Protein AF-A0ABD3PBE8-F1 (afdb_monomer)

Organism: NCBI:txid382360

Nearest PDB structures (foldseek):
  6b0t-assembly3_C  TM=6.123E-01  e=1.963E-10  Homo sapiens
  7zau-assembly2_C  TM=6.040E-01  e=2.300E-10  Homo sapiens
  7zau-assembly4_G  TM=6.132E-01  e=2.994E-10  Homo sapiens
  4goy-assembly2_B  TM=5.336E-01  e=8.285E-12  Homo sapiens
  6i0z-assembly1_A  TM=5.271E-01  e=5.251E-11  Homo sapiens

Foldseek 3Di:
DWWAFPVRATWFADPFATWQHHNDDDQRRDWDWAADPDFQKTWTARSVPRFIWFADLQFGITRDHNDDDQRRIWGWAADLQAIFIATSNQFTWFCDPVRDITGHHNDDDRRRGIFFKAKKWWAAPLQFTWFQDPVKTDGHHNDDDQRRIWIWGGDRSWIWTAGPVCWTWFDDPVGITTHNDDDLRRIWGWAADPVNQAIWTQHPVGDTDDIHMGGHRDDPDPDDDDDDDDDDDDDDDDDDDDDDDDDDDDPDPDPDDPDDQDADLNDGCLLLLVLVPQLVRDDPQLNVLCVQLPDDNCCSNVVHDDPVLVDQQVRDDPSNNVSSVSSNDDNQLNPPLVQVPQLVSDDPLLNVLCVVQPDDRVCRRVVHDDPCVVDQPVRDDPSNQSSSSSSNDDNVRD

Secondary structure (DSSP, 8-state):
-EEE-TTS-EEEEETTEEEEEE-S-SSTT-EEEEE-SSTTEEEEEETTT-PEEEE-TT--EEEEESS--GGG-EEEEEETTEEEEEETTSPEEEE-TTS-EEEEESS--SSS-BEEEEEEEEE-TTSPEEEEETTEEEEEESS--TTT-EEEEEETTEEEEE-TTSPEEEE-SSSEEEESS--GGG-EEEEE-TTSS-EEEE-TTSPEE--EEE--PPPPP-----------------------------------------EETTEETTTTTTTTS-GGGS-HHHHHHHHHTT--HHHHHTT---TTTTS-GGGS-HHHHHHHHHHT--HHHHHTTTTTS-GGGS-HHHHHHHHHHT--HHHHHTT---GGGG--GGGS-HHHHHHHHHHT--TTT-

Radius of gyration: 25.71 Å; Cα contacts (8 Å, |Δi|>4): 747; chains: 1; bounding box: 62×65×69 Å

Sequence (398 aa):
MYIKTAHGTYIAASDGAIIGSHPDLDQASNFRAQRSGTAGEFTFQSCSEDKYLSCSPEGALEWNCDEAGPWERFTIELTPKGFSIKSCHGTYLCADANGTVTCDRSSVGPWECFEGKLPVTFKNEDGKFITATKKGLGFSRTEVGPWEVFKCTIEDGKATFKSCHGQYLCANGDGLVCKDEVEDGAKFGLVKAEDGCGFGLLTADGTCLSISMLFVRKVEEADEDQPEDDPEPTPDETEPVEEPTDIPAEAEVEVISPGEEKITYGFTDKDAKYEDVPWADLPPLARRAAESIGFDESTWDGKEWLPIDDKHWWDLNEDELKACEDLGWTKDSWNTKYEGVYWESLPEVVKRACERMGWNQVNWDEDWDIECWDKYWDEFDDEEKRALHVLGYYVHTW

Mean predicted aligned error: 17.83 Å

pLDDT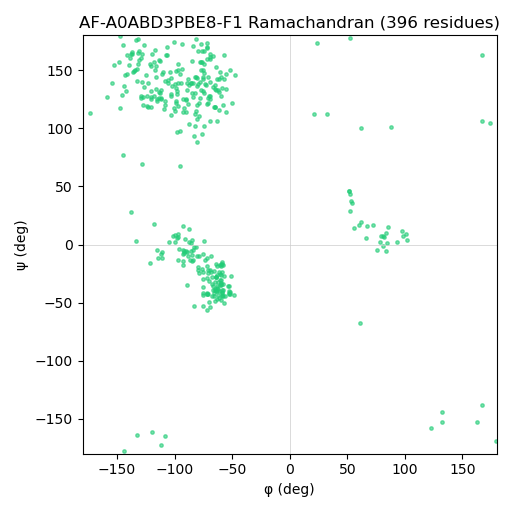: mean 79.71, std 19.82, range [25.62, 96.56]

Structure (mmCIF, N/CA/C/O backbone):
data_AF-A0ABD3PBE8-F1
#
_entry.id   AF-A0ABD3PBE8-F1
#
loop_
_atom_site.group_PDB
_atom_site.id
_atom_site.type_symbol
_atom_site.label_atom_id
_atom_site.label_alt_id
_atom_site.label_comp_id
_atom_site.label_asym_id
_atom_site.label_entity_id
_atom_site.label_seq_id
_atom_site.pdbx_PDB_ins_code
_atom_site.Cartn_x
_atom_site.Cartn_y
_atom_site.Cartn_z
_atom_site.occupancy
_atom_site.B_iso_or_equiv
_atom_site.auth_seq_id
_atom_site.auth_comp_id
_atom_site.auth_asym_id
_atom_site.auth_atom_id
_atom_site.pdbx_PDB_model_num
ATOM 1 N N . MET A 1 1 ? 1.175 -10.965 -13.087 1.00 90.94 1 MET A N 1
ATOM 2 C CA . MET A 1 1 ? 1.370 -9.539 -13.429 1.00 90.94 1 MET A CA 1
ATOM 3 C C . MET A 1 1 ? 2.335 -9.487 -14.603 1.00 90.94 1 MET A C 1
ATOM 5 O O . MET A 1 1 ? 3.081 -10.444 -14.748 1.00 90.94 1 MET A O 1
ATOM 9 N N . TYR A 1 2 ? 2.340 -8.442 -15.427 1.00 95.19 2 TYR A N 1
ATOM 10 C CA . TYR A 1 2 ? 3.337 -8.309 -16.503 1.00 95.19 2 TYR A CA 1
ATOM 11 C C . TYR A 1 2 ? 3.812 -6.865 -16.623 1.00 95.19 2 TYR A C 1
ATOM 13 O O . TYR A 1 2 ? 3.071 -5.942 -16.277 1.00 95.19 2 TYR A O 1
ATOM 21 N N . ILE A 1 3 ? 5.030 -6.698 -17.136 1.00 95.94 3 ILE A N 1
ATOM 22 C CA . ILE A 1 3 ? 5.689 -5.405 -17.330 1.00 95.94 3 ILE A CA 1
ATOM 23 C C . ILE A 1 3 ? 5.998 -5.269 -18.819 1.00 95.94 3 ILE A C 1
ATOM 25 O O . ILE A 1 3 ? 6.729 -6.082 -19.383 1.00 95.94 3 ILE A O 1
ATOM 29 N N . LYS A 1 4 ? 5.416 -4.256 -19.453 1.00 94.75 4 LYS A N 1
ATOM 30 C CA . LYS A 1 4 ? 5.598 -3.911 -20.861 1.00 94.75 4 LYS A CA 1
ATOM 31 C C . LYS A 1 4 ? 6.529 -2.706 -20.955 1.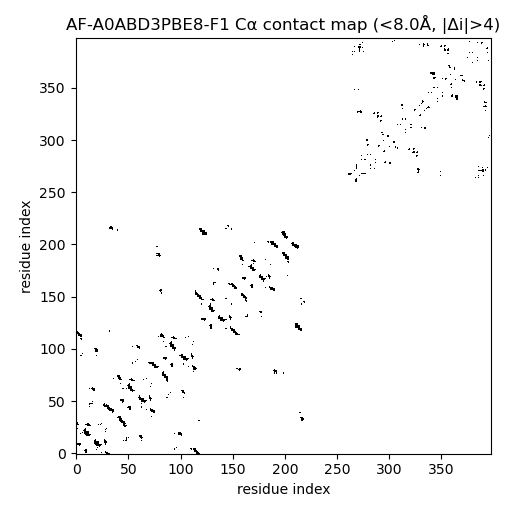00 94.75 4 LYS A C 1
ATOM 33 O O . LYS A 1 4 ? 6.314 -1.685 -20.300 1.00 94.75 4 LYS A O 1
ATOM 38 N N . THR A 1 5 ? 7.571 -2.835 -21.761 1.00 93.75 5 THR A N 1
ATOM 39 C CA . THR A 1 5 ? 8.566 -1.788 -21.992 1.00 93.75 5 THR A CA 1
ATOM 40 C C . THR A 1 5 ? 8.049 -0.750 -22.989 1.00 93.75 5 THR A C 1
ATOM 42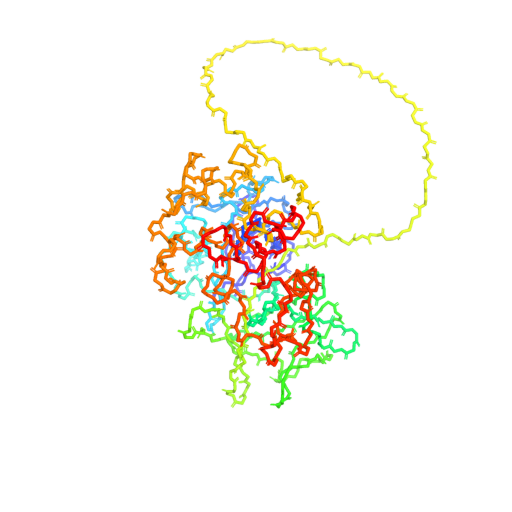 O O . THR A 1 5 ? 7.098 -0.992 -23.739 1.00 93.75 5 THR A O 1
ATOM 45 N N . ALA A 1 6 ? 8.733 0.393 -23.069 1.00 88.38 6 ALA A N 1
ATOM 46 C CA . ALA A 1 6 ? 8.463 1.422 -24.074 1.00 88.38 6 ALA A CA 1
ATOM 47 C C . ALA A 1 6 ? 8.622 0.925 -25.531 1.00 88.38 6 ALA A C 1
ATOM 49 O O . ALA A 1 6 ? 8.113 1.558 -26.456 1.00 88.38 6 ALA A O 1
ATOM 50 N N . HIS A 1 7 ? 9.290 -0.215 -25.745 1.00 88.75 7 HIS A N 1
ATOM 51 C CA . HIS A 1 7 ? 9.468 -0.842 -27.061 1.00 88.75 7 HIS A CA 1
ATOM 52 C C . HIS A 1 7 ? 8.285 -1.718 -27.486 1.00 88.75 7 HIS A C 1
ATOM 54 O O . HIS A 1 7 ? 8.284 -2.252 -28.594 1.00 88.75 7 HIS A O 1
ATOM 60 N N . GLY A 1 8 ? 7.286 -1.894 -26.617 1.00 89.44 8 GLY A N 1
ATOM 61 C CA . GLY A 1 8 ? 6.156 -2.792 -26.854 1.00 89.44 8 GLY A CA 1
ATOM 62 C C . GLY A 1 8 ? 6.466 -4.271 -26.608 1.00 89.44 8 GLY A C 1
ATOM 63 O O . GLY A 1 8 ? 5.617 -5.110 -26.891 1.00 89.44 8 GLY A O 1
ATOM 64 N N . THR A 1 9 ? 7.650 -4.582 -26.077 1.00 94.00 9 THR A N 1
ATOM 65 C CA . THR A 1 9 ? 8.046 -5.912 -25.596 1.00 94.00 9 THR A CA 1
ATOM 66 C C . THR A 1 9 ? 7.773 -6.053 -24.103 1.00 94.00 9 THR A C 1
ATOM 68 O O . THR A 1 9 ? 7.445 -5.081 -23.420 1.00 94.00 9 THR A O 1
ATOM 71 N N . TYR A 1 10 ? 7.938 -7.258 -23.579 1.00 95.44 10 TYR A N 1
ATOM 72 C CA . TYR A 1 10 ? 7.725 -7.598 -22.184 1.00 95.44 10 TYR A CA 1
ATOM 73 C C . TYR A 1 10 ? 9.047 -7.929 -21.495 1.00 95.44 10 TYR A C 1
ATOM 75 O O . TYR A 1 10 ? 9.969 -8.477 -22.106 1.00 95.44 10 TYR A O 1
ATOM 83 N N . ILE A 1 11 ? 9.125 -7.590 -20.208 1.00 95.94 11 ILE A N 1
ATOM 84 C CA . ILE A 1 11 ? 10.157 -8.139 -19.330 1.00 95.94 11 ILE A CA 1
ATOM 85 C C . ILE A 1 11 ? 9.887 -9.638 -19.182 1.00 95.94 11 ILE A C 1
ATOM 87 O O . ILE A 1 11 ? 8.734 -10.016 -18.974 1.00 95.94 11 ILE A O 1
ATOM 91 N N . ALA A 1 12 ? 10.921 -10.473 -19.265 1.00 95.94 12 ALA A N 1
ATOM 92 C CA . ALA A 1 12 ? 10.835 -11.918 -19.065 1.00 95.94 12 ALA A CA 1
ATOM 93 C C . ALA A 1 12 ? 12.014 -12.474 -18.253 1.00 95.94 12 ALA A C 1
ATOM 95 O O . ALA A 1 12 ? 13.061 -11.831 -18.139 1.00 95.94 12 ALA A O 1
ATOM 96 N N . ALA A 1 13 ? 11.825 -13.667 -17.696 1.00 95.25 13 ALA A N 1
ATOM 97 C CA . ALA A 1 13 ? 12.877 -14.496 -17.116 1.00 95.25 13 ALA A CA 1
ATOM 98 C C . ALA A 1 13 ? 13.321 -15.562 -18.130 1.00 95.25 13 ALA A C 1
ATOM 100 O O . ALA A 1 13 ? 12.473 -16.210 -18.752 1.00 95.25 13 ALA A O 1
ATOM 101 N N . SER A 1 14 ? 14.632 -15.710 -18.314 1.00 93.88 14 SER A N 1
ATOM 102 C CA . SER A 1 14 ? 15.213 -16.812 -19.082 1.00 93.88 14 SER A CA 1
ATOM 103 C C . SER A 1 14 ? 16.570 -17.201 -18.509 1.00 93.88 14 SER A C 1
ATOM 105 O O . SER A 1 14 ? 17.507 -16.406 -18.564 1.00 93.88 14 SER A O 1
ATOM 107 N N . ASP A 1 15 ? 16.692 -18.438 -18.031 1.00 92.44 15 ASP A N 1
ATOM 108 C CA . ASP A 1 15 ? 17.931 -19.018 -17.491 1.00 92.44 15 ASP A CA 1
ATOM 109 C C . ASP A 1 15 ? 18.572 -18.135 -16.400 1.00 92.44 15 ASP A C 1
ATOM 111 O O . ASP A 1 15 ? 19.779 -17.884 -16.405 1.00 92.44 15 ASP A O 1
ATOM 115 N N . GLY A 1 16 ? 17.753 -17.606 -15.485 1.00 90.56 16 GLY A N 1
ATOM 116 C CA . GLY A 1 16 ? 18.185 -16.700 -14.419 1.00 90.56 16 GLY A CA 1
ATOM 117 C C . GLY A 1 16 ? 18.467 -15.261 -14.868 1.00 90.56 16 GLY A C 1
ATOM 118 O O . GLY A 1 16 ? 18.716 -14.400 -14.026 1.00 90.56 16 GLY A O 1
ATOM 119 N N . ALA A 1 17 ? 18.400 -14.953 -16.165 1.00 92.56 17 ALA A N 1
ATOM 120 C CA . ALA A 1 17 ? 18.619 -13.608 -16.687 1.00 92.56 17 ALA A CA 1
ATOM 121 C C . ALA A 1 17 ? 17.304 -12.845 -16.887 1.00 92.56 17 ALA A C 1
ATOM 123 O O . ALA A 1 17 ? 16.273 -13.411 -17.265 1.00 92.56 17 ALA A O 1
ATOM 124 N N . ILE A 1 18 ? 17.355 -11.526 -16.691 1.00 95.00 18 ILE A N 1
ATOM 125 C CA . ILE A 1 18 ? 16.273 -10.626 -17.086 1.00 95.00 18 ILE A CA 1
ATOM 126 C C . ILE A 1 18 ? 16.370 -10.282 -18.577 1.00 95.00 18 ILE A C 1
ATOM 128 O O . ILE A 1 18 ? 17.415 -9.870 -19.083 1.00 95.00 18 ILE A O 1
ATOM 132 N N . ILE A 1 19 ? 15.257 -10.418 -19.291 1.00 93.44 19 ILE A N 1
ATOM 133 C CA . ILE A 1 19 ? 15.151 -10.134 -20.723 1.00 93.44 19 ILE A CA 1
ATOM 134 C C . ILE A 1 19 ? 14.194 -8.961 -20.926 1.00 93.44 19 ILE A C 1
ATOM 136 O O . ILE A 1 19 ? 13.055 -9.024 -20.481 1.00 93.44 19 ILE A O 1
ATOM 140 N N . GLY A 1 20 ? 14.628 -7.896 -21.609 1.00 92.00 20 GLY A N 1
ATOM 141 C CA . GLY A 1 20 ? 13.797 -6.708 -21.878 1.00 92.00 20 GLY A CA 1
ATOM 142 C C . GLY A 1 20 ? 13.040 -6.720 -23.205 1.00 92.00 20 GLY A C 1
ATOM 143 O O . GLY A 1 20 ? 12.240 -5.826 -23.483 1.00 92.00 20 GLY A O 1
ATOM 144 N N . SER A 1 21 ? 13.314 -7.702 -24.058 1.00 92.62 21 SER A N 1
ATOM 145 C CA . SER A 1 21 ? 12.890 -7.741 -25.460 1.00 92.62 21 SER A CA 1
ATOM 146 C C . SER A 1 21 ? 11.970 -8.918 -25.791 1.00 92.62 21 SER A C 1
ATOM 148 O O . SER A 1 21 ? 11.803 -9.248 -26.966 1.00 92.62 21 SER A O 1
ATOM 150 N N . HIS A 1 22 ? 11.357 -9.549 -24.784 1.00 94.44 22 HIS A N 1
ATOM 151 C CA . HIS A 1 22 ? 10.494 -10.707 -25.007 1.00 94.44 22 HIS A CA 1
ATOM 152 C C . HIS A 1 22 ? 9.203 -10.289 -25.732 1.00 94.44 22 HIS A C 1
ATOM 154 O O . HIS A 1 22 ? 8.531 -9.365 -25.273 1.00 94.44 22 HIS A O 1
ATOM 160 N N . PRO A 1 23 ? 8.847 -10.888 -26.879 1.00 93.31 23 PRO A N 1
ATOM 161 C CA . PRO A 1 23 ? 7.745 -10.388 -27.702 1.00 93.31 23 PRO A CA 1
ATOM 162 C C . PRO A 1 23 ? 6.357 -10.801 -27.201 1.00 93.31 23 PRO A C 1
ATOM 164 O O . PRO A 1 23 ? 5.375 -10.140 -27.536 1.00 93.31 23 PRO A O 1
ATOM 167 N N . ASP A 1 24 ? 6.268 -11.875 -26.416 1.00 93.50 24 ASP A N 1
ATOM 168 C CA . ASP A 1 24 ? 5.010 -12.562 -26.138 1.00 93.50 24 ASP A CA 1
ATOM 169 C C . ASP A 1 24 ? 4.625 -12.495 -24.658 1.00 93.50 24 ASP A C 1
ATOM 171 O O . ASP A 1 24 ? 5.471 -12.598 -23.772 1.00 93.50 24 ASP A O 1
ATOM 175 N N . LEU A 1 25 ? 3.319 -12.377 -24.394 1.00 92.44 25 LEU A N 1
ATOM 176 C CA . LEU A 1 25 ? 2.739 -12.580 -23.065 1.00 92.44 25 LEU A CA 1
ATOM 177 C C . LEU A 1 25 ? 2.509 -14.071 -22.818 1.00 92.44 25 LEU A C 1
ATOM 179 O O . LEU A 1 25 ? 1.466 -14.628 -23.165 1.00 92.44 25 LEU A O 1
ATOM 183 N N . ASP A 1 26 ? 3.489 -14.700 -22.191 1.00 92.69 26 ASP A N 1
ATOM 184 C CA . ASP A 1 26 ? 3.521 -16.113 -21.834 1.00 92.69 26 ASP A CA 1
ATOM 185 C C . ASP A 1 26 ? 3.959 -16.305 -20.370 1.00 92.69 26 ASP A C 1
ATOM 187 O O . ASP A 1 26 ? 3.902 -15.388 -19.549 1.00 92.69 26 ASP A O 1
ATOM 191 N N . GLN A 1 27 ? 4.342 -17.527 -20.000 1.00 91.44 27 GLN A N 1
ATOM 192 C CA . GLN A 1 27 ? 4.762 -17.836 -18.635 1.00 91.44 27 GLN A CA 1
ATOM 193 C C . GLN A 1 27 ? 6.088 -17.158 -18.247 1.00 91.44 27 GLN A C 1
ATOM 195 O O . GLN A 1 27 ? 6.270 -16.865 -17.067 1.00 91.44 27 GLN A O 1
ATOM 200 N N . ALA A 1 28 ? 6.975 -16.879 -19.209 1.00 93.75 28 ALA A N 1
ATOM 201 C CA . ALA A 1 28 ? 8.280 -16.267 -18.959 1.00 93.75 28 ALA A CA 1
ATOM 202 C C . ALA A 1 28 ? 8.178 -14.768 -18.653 1.00 93.75 28 ALA A C 1
ATOM 204 O O . ALA A 1 28 ? 8.983 -14.236 -17.894 1.00 93.75 28 ALA A O 1
ATOM 205 N N . SER A 1 29 ? 7.169 -14.091 -19.206 1.00 95.31 29 SER A N 1
ATOM 206 C CA . SER A 1 29 ? 6.888 -12.660 -18.992 1.00 95.31 29 SER A CA 1
ATOM 207 C C . SER A 1 29 ? 5.830 -12.375 -17.924 1.00 95.31 29 SER A C 1
ATOM 209 O O . SER A 1 29 ? 5.359 -11.241 -17.767 1.00 95.31 29 SER A O 1
ATOM 211 N N . ASN A 1 30 ? 5.431 -13.407 -17.183 1.00 93.44 30 ASN A N 1
ATOM 212 C CA . ASN A 1 30 ? 4.448 -13.296 -16.122 1.00 93.44 30 ASN A CA 1
ATOM 213 C C . ASN A 1 30 ? 5.110 -13.523 -14.766 1.00 93.44 30 ASN A C 1
ATOM 215 O O . ASN A 1 30 ? 5.835 -14.490 -14.544 1.00 93.44 30 ASN A O 1
ATOM 219 N N . PHE A 1 31 ? 4.798 -12.636 -13.830 1.00 93.81 31 PHE A N 1
ATOM 220 C CA . PHE A 1 31 ? 5.400 -12.621 -12.503 1.00 93.81 31 PHE A CA 1
ATOM 221 C C . PHE A 1 31 ? 4.321 -12.572 -11.425 1.00 93.81 31 PHE A C 1
ATOM 223 O O . PHE A 1 31 ? 3.175 -12.165 -11.667 1.00 93.81 31 PHE A O 1
ATOM 230 N N . ARG A 1 32 ? 4.678 -12.946 -10.205 1.00 90.88 32 ARG A N 1
ATOM 231 C CA . ARG A 1 32 ? 3.878 -12.698 -9.006 1.00 90.88 32 ARG A CA 1
ATOM 232 C C . ARG A 1 32 ? 4.483 -11.495 -8.291 1.00 90.88 32 ARG A C 1
ATOM 234 O O . ARG A 1 32 ? 5.630 -11.570 -7.877 1.00 90.88 32 ARG A O 1
ATOM 241 N N . ALA A 1 33 ? 3.720 -10.409 -8.158 1.00 88.62 33 ALA A N 1
ATOM 242 C CA . ALA A 1 33 ? 4.039 -9.365 -7.186 1.00 88.62 33 ALA A CA 1
ATOM 243 C C . ALA A 1 33 ? 3.460 -9.759 -5.836 1.00 88.62 33 ALA A C 1
ATOM 245 O O . ALA A 1 33 ? 2.272 -10.082 -5.739 1.00 88.62 33 ALA A O 1
ATOM 246 N N . GLN A 1 34 ? 4.283 -9.695 -4.802 1.00 83.81 34 GLN A N 1
ATOM 247 C CA . GLN A 1 34 ? 3.872 -9.901 -3.422 1.00 83.81 34 GLN A CA 1
ATOM 248 C C . GLN A 1 34 ? 4.372 -8.719 -2.601 1.00 83.81 34 GLN A C 1
ATOM 250 O O . GLN A 1 34 ? 5.472 -8.240 -2.840 1.00 83.81 34 GLN A O 1
ATOM 255 N N . ARG A 1 35 ? 3.576 -8.212 -1.652 1.00 71.06 35 ARG A N 1
ATOM 256 C CA . ARG A 1 35 ? 4.105 -7.213 -0.713 1.00 71.06 35 ARG A CA 1
ATOM 257 C C . ARG A 1 35 ? 5.192 -7.854 0.137 1.00 71.06 35 ARG A C 1
ATOM 259 O O . ARG A 1 35 ? 4.989 -8.953 0.654 1.00 71.06 35 ARG A O 1
ATOM 266 N N . SER A 1 36 ? 6.270 -7.113 0.327 1.00 68.94 36 SER A N 1
ATOM 267 C CA . SER A 1 36 ? 7.212 -7.326 1.419 1.00 68.94 36 SER A CA 1
ATOM 268 C C . SER A 1 36 ? 6.532 -7.009 2.763 1.00 68.94 36 SER A C 1
ATOM 270 O O . SER A 1 36 ? 5.498 -6.334 2.806 1.00 68.94 36 SER A O 1
ATOM 272 N N . GLY A 1 37 ? 7.107 -7.479 3.874 1.00 62.22 37 GLY A N 1
ATOM 273 C CA . GLY A 1 37 ? 6.665 -7.113 5.228 1.00 62.22 37 GLY A CA 1
ATOM 274 C C . GLY A 1 37 ? 6.765 -5.606 5.517 1.00 62.22 37 GLY A C 1
ATOM 275 O O . GLY A 1 37 ? 6.105 -5.104 6.421 1.00 62.22 37 GLY A O 1
ATOM 276 N N . THR A 1 38 ? 7.535 -4.870 4.714 1.00 61.81 38 THR A N 1
ATOM 277 C CA . THR A 1 38 ? 7.678 -3.411 4.777 1.00 61.81 38 THR A CA 1
ATOM 278 C C . THR A 1 38 ? 6.604 -2.707 3.939 1.00 61.81 38 THR A C 1
ATOM 280 O O . THR A 1 38 ? 6.288 -3.105 2.814 1.00 61.81 38 THR A O 1
ATOM 283 N N . ALA A 1 39 ? 6.015 -1.636 4.478 1.00 59.88 39 ALA A N 1
ATOM 284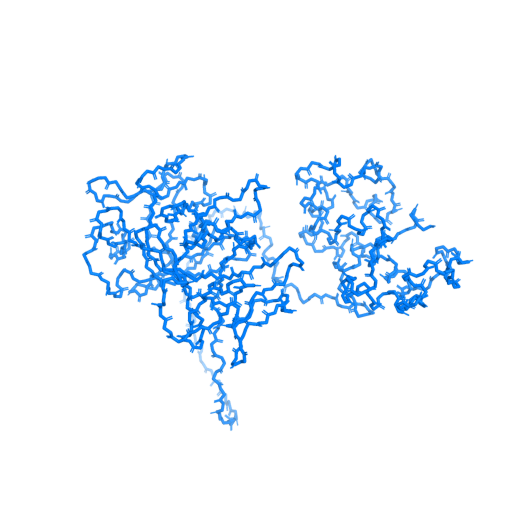 C CA . ALA A 1 39 ? 4.995 -0.861 3.777 1.00 59.88 39 ALA A CA 1
ATOM 285 C C . ALA A 1 39 ? 5.531 -0.280 2.454 1.00 59.88 39 ALA A C 1
ATOM 287 O O . ALA A 1 39 ? 6.564 0.377 2.434 1.00 59.88 39 ALA A O 1
ATOM 288 N N . GLY A 1 40 ? 4.812 -0.512 1.349 1.00 67.56 40 GLY A N 1
ATOM 289 C CA . GLY A 1 40 ? 5.154 0.031 0.027 1.00 67.56 40 GLY A CA 1
ATOM 290 C C . GLY A 1 40 ? 6.187 -0.763 -0.782 1.00 67.56 40 GLY A C 1
ATOM 291 O O . GLY A 1 40 ? 6.389 -0.438 -1.948 1.00 67.56 40 GLY A O 1
ATOM 292 N N . GLU A 1 41 ? 6.786 -1.814 -0.218 1.00 82.12 41 GLU A N 1
ATOM 293 C CA . GLU A 1 41 ? 7.758 -2.665 -0.913 1.00 82.12 41 GLU A CA 1
ATOM 294 C C . GLU A 1 41 ? 7.123 -3.962 -1.446 1.00 82.12 41 GLU A C 1
ATOM 296 O O . GLU A 1 41 ? 6.191 -4.524 -0.861 1.00 82.12 41 GLU A O 1
ATOM 301 N N . PHE A 1 42 ? 7.669 -4.463 -2.551 1.00 86.62 42 PHE A N 1
ATOM 302 C CA . PHE A 1 42 ? 7.222 -5.631 -3.301 1.00 86.62 42 PHE A CA 1
ATOM 303 C C . PHE A 1 42 ? 8.385 -6.533 -3.662 1.00 86.62 42 PHE A C 1
ATOM 305 O O . PHE A 1 42 ? 9.486 -6.065 -3.923 1.00 86.62 42 PHE A O 1
ATOM 312 N N . THR A 1 43 ? 8.099 -7.819 -3.765 1.00 92.75 43 THR A N 1
ATOM 313 C CA . THR A 1 43 ? 8.968 -8.805 -4.391 1.00 92.75 43 THR A CA 1
ATOM 314 C C . THR A 1 43 ? 8.324 -9.262 -5.692 1.00 92.75 43 THR A C 1
ATOM 316 O O . THR A 1 43 ? 7.092 -9.291 -5.819 1.00 92.75 43 THR A O 1
ATOM 319 N N . PHE A 1 44 ? 9.152 -9.602 -6.676 1.00 94.44 44 PHE A N 1
ATOM 320 C CA . PHE A 1 44 ? 8.699 -10.175 -7.938 1.00 94.44 44 PHE A CA 1
ATOM 321 C C . PHE A 1 44 ? 9.232 -11.594 -8.058 1.00 94.44 44 PHE A C 1
ATOM 323 O O . PHE A 1 44 ? 10.440 -11.789 -8.007 1.00 94.44 44 PHE A O 1
ATOM 330 N N . GLN A 1 45 ? 8.343 -12.567 -8.245 1.00 95.31 45 GLN A N 1
ATOM 331 C CA . GLN A 1 45 ? 8.704 -13.966 -8.477 1.00 95.31 45 GLN A CA 1
ATOM 332 C C . GLN A 1 45 ? 8.330 -14.383 -9.905 1.00 95.31 45 GLN A C 1
ATOM 334 O O . GLN A 1 45 ? 7.199 -14.150 -10.344 1.00 95.31 45 GLN A O 1
ATOM 339 N N . SER A 1 46 ? 9.258 -15.003 -10.632 1.00 94.31 46 SER A N 1
ATOM 340 C CA . SER A 1 46 ? 9.032 -15.544 -11.975 1.00 94.31 46 SER A CA 1
ATOM 341 C C . SER A 1 46 ? 8.030 -16.695 -11.962 1.00 94.31 46 SER A C 1
ATOM 343 O O . SER A 1 46 ? 8.138 -17.609 -11.152 1.00 94.31 46 SER A O 1
ATOM 345 N N . CYS A 1 47 ? 7.058 -16.686 -12.882 1.00 92.81 47 CYS A N 1
ATOM 346 C CA . CYS A 1 47 ? 6.140 -17.818 -13.035 1.00 92.81 47 CYS A CA 1
ATOM 347 C C . CYS A 1 47 ? 6.747 -18.987 -13.826 1.00 92.81 47 CYS A C 1
ATOM 349 O O . CYS A 1 47 ? 6.188 -20.083 -13.766 1.00 92.81 47 CYS A O 1
ATOM 351 N N . SER A 1 48 ? 7.812 -18.768 -14.607 1.00 92.88 48 SER A N 1
ATOM 352 C CA . SER A 1 48 ? 8.485 -19.819 -15.388 1.00 92.88 48 SER A CA 1
ATOM 353 C C . SER A 1 48 ? 9.590 -20.520 -14.605 1.00 92.88 48 SER A C 1
ATOM 355 O O . SER A 1 48 ? 9.782 -21.718 -14.789 1.00 92.88 48 SER A O 1
ATOM 357 N N . GLU A 1 49 ? 10.292 -19.785 -13.743 1.00 93.25 49 GLU A N 1
ATOM 358 C CA . GLU A 1 49 ? 11.493 -20.271 -13.047 1.00 93.25 49 GLU A CA 1
ATOM 359 C C . GLU A 1 49 ? 11.310 -20.396 -11.529 1.00 93.25 49 GLU A C 1
ATOM 361 O O . GLU A 1 49 ? 12.148 -21.002 -10.872 1.00 93.25 49 GLU A O 1
ATOM 366 N N . ASP A 1 50 ? 10.225 -19.842 -10.972 1.00 93.62 50 ASP A N 1
ATOM 367 C CA . ASP A 1 50 ? 9.917 -19.829 -9.529 1.00 93.62 50 ASP A CA 1
ATOM 368 C C . ASP A 1 50 ? 10.972 -19.117 -8.656 1.00 93.62 50 ASP A C 1
ATOM 370 O O . ASP A 1 50 ? 10.974 -19.240 -7.435 1.00 93.62 50 ASP A O 1
ATOM 374 N N . LYS A 1 51 ? 11.836 -18.303 -9.275 1.00 95.00 51 LYS A N 1
ATOM 375 C CA . LYS A 1 51 ? 12.856 -17.482 -8.609 1.00 95.00 51 LYS A CA 1
ATOM 376 C C . LYS A 1 51 ? 12.399 -16.043 -8.401 1.00 95.00 51 LYS A C 1
ATOM 378 O O . LYS A 1 51 ? 11.635 -15.505 -9.207 1.00 95.00 51 LYS A O 1
ATOM 383 N N . TYR A 1 52 ? 12.900 -15.405 -7.352 1.00 95.69 52 TYR A N 1
ATOM 384 C CA . TYR A 1 52 ? 12.742 -13.979 -7.098 1.00 95.69 52 TYR A CA 1
ATOM 385 C C . TYR A 1 52 ? 13.735 -13.152 -7.921 1.00 95.69 52 TYR A C 1
ATOM 387 O O . TYR A 1 52 ? 14.876 -13.565 -8.135 1.00 95.69 52 TYR A O 1
ATOM 395 N N . LEU A 1 53 ? 13.280 -11.984 -8.384 1.00 96.56 53 LEU A N 1
ATOM 396 C CA . LEU A 1 53 ? 14.132 -10.976 -9.009 1.00 96.56 53 LEU A CA 1
ATOM 397 C C . LEU A 1 53 ? 14.992 -10.322 -7.932 1.00 96.56 53 LEU A C 1
ATOM 399 O O . LEU A 1 53 ? 14.441 -9.708 -7.025 1.00 96.56 53 LEU A O 1
ATOM 403 N N . SER A 1 54 ? 16.306 -10.401 -8.066 1.00 95.62 54 SER A N 1
ATOM 404 C CA . SER A 1 54 ? 17.281 -9.743 -7.203 1.00 95.62 54 SER A CA 1
ATOM 405 C C . SER A 1 54 ? 17.887 -8.529 -7.903 1.00 95.62 54 SER A C 1
ATOM 407 O O . SER A 1 54 ? 18.022 -8.509 -9.128 1.00 95.62 54 SER A O 1
ATOM 409 N N . CYS A 1 55 ? 18.249 -7.498 -7.135 1.00 95.75 55 CYS A N 1
ATOM 410 C CA . CYS A 1 55 ? 19.009 -6.349 -7.623 1.00 95.75 55 CYS A CA 1
ATOM 411 C C . CYS A 1 55 ? 20.298 -6.170 -6.815 1.00 95.75 55 CYS A C 1
ATOM 413 O O . CYS A 1 55 ? 20.256 -5.874 -5.618 1.00 95.75 55 CYS A O 1
ATOM 415 N N . SER A 1 56 ? 21.453 -6.270 -7.474 1.00 92.06 56 SER A N 1
ATOM 416 C CA . SER A 1 56 ? 22.740 -5.991 -6.832 1.00 92.06 56 SER A CA 1
ATOM 417 C C . SER A 1 56 ? 22.928 -4.484 -6.575 1.00 92.06 56 SER A C 1
ATOM 419 O O . SER A 1 56 ? 22.284 -3.662 -7.242 1.00 92.06 56 SER A O 1
ATOM 421 N N . PRO A 1 57 ? 23.829 -4.086 -5.655 1.00 87.00 57 PRO A N 1
ATOM 422 C CA . PRO A 1 57 ? 24.192 -2.679 -5.445 1.00 87.00 57 PRO A CA 1
ATOM 423 C C . PRO A 1 57 ? 24.730 -1.974 -6.702 1.00 87.00 57 PRO A C 1
ATOM 425 O O . PRO A 1 57 ? 24.597 -0.762 -6.849 1.00 87.00 57 PRO A O 1
ATOM 428 N N . GLU A 1 58 ? 25.330 -2.727 -7.625 1.00 89.31 58 GLU A N 1
ATOM 429 C CA . GLU A 1 58 ? 25.835 -2.246 -8.916 1.00 89.31 58 GLU A CA 1
ATOM 430 C C . GLU A 1 58 ? 24.734 -2.129 -9.987 1.00 89.31 58 GLU A C 1
ATOM 432 O O . GLU A 1 58 ? 25.015 -1.702 -11.107 1.00 89.31 58 GLU A O 1
ATOM 437 N N . GLY A 1 59 ? 23.490 -2.496 -9.660 1.00 88.44 59 GLY A N 1
ATOM 438 C CA . GLY A 1 59 ? 22.333 -2.397 -10.550 1.00 88.44 59 GLY A CA 1
ATOM 439 C C . GLY A 1 59 ? 22.147 -3.581 -11.500 1.00 88.44 59 GLY A C 1
ATOM 440 O O . GLY A 1 59 ? 21.389 -3.464 -12.469 1.00 88.44 59 GLY A O 1
ATOM 441 N N . ALA A 1 60 ? 22.831 -4.704 -11.246 1.00 91.00 60 ALA A N 1
ATOM 442 C CA . ALA A 1 60 ? 22.608 -5.959 -11.960 1.00 91.00 60 ALA A CA 1
ATOM 443 C C . ALA A 1 60 ? 21.317 -6.633 -11.474 1.00 91.00 60 ALA A C 1
ATOM 445 O O . ALA A 1 60 ? 20.982 -6.550 -10.294 1.00 91.00 60 ALA A O 1
ATOM 446 N N . LEU A 1 61 ? 20.600 -7.287 -12.389 1.00 94.56 61 LEU A N 1
ATOM 447 C CA . LEU A 1 61 ? 19.284 -7.877 -12.147 1.00 94.56 61 LEU A CA 1
ATOM 448 C C . LEU A 1 61 ? 19.262 -9.339 -12.577 1.00 94.56 61 LEU A C 1
ATOM 450 O O . LEU A 1 61 ? 19.571 -9.638 -13.734 1.00 94.56 61 LEU A O 1
ATOM 454 N N . GLU A 1 62 ? 18.855 -10.230 -11.677 1.00 93.69 62 GLU A N 1
ATOM 455 C CA . GLU A 1 62 ? 18.868 -11.677 -11.914 1.00 93.69 62 GLU A CA 1
ATOM 456 C C . GLU A 1 62 ? 17.655 -12.367 -11.275 1.00 93.69 62 GLU A C 1
ATOM 458 O O . GLU A 1 62 ? 17.182 -11.974 -10.214 1.00 93.69 62 GLU A O 1
ATOM 463 N N . TRP A 1 63 ? 17.146 -13.420 -11.913 1.00 93.19 63 TRP A N 1
ATOM 464 C CA . TRP A 1 63 ? 16.098 -14.298 -11.381 1.00 93.19 63 TRP A CA 1
ATOM 465 C C . TRP A 1 63 ? 16.740 -15.515 -10.712 1.00 93.19 63 TRP A C 1
ATOM 467 O O . TRP A 1 63 ? 16.668 -16.627 -11.226 1.00 93.19 63 TRP A O 1
ATOM 477 N N . ASN A 1 64 ? 17.437 -15.311 -9.599 1.00 91.38 64 ASN A N 1
ATOM 478 C CA . ASN A 1 64 ? 18.326 -16.327 -9.024 1.00 91.38 64 ASN A CA 1
ATOM 479 C C . ASN A 1 64 ? 17.970 -16.739 -7.585 1.00 91.38 64 ASN A C 1
ATOM 481 O O . ASN A 1 64 ? 18.419 -17.796 -7.141 1.00 91.38 64 ASN A O 1
ATOM 485 N N . CYS A 1 65 ? 17.144 -15.966 -6.879 1.00 90.56 65 CYS A N 1
ATOM 486 C CA . CYS A 1 65 ? 16.867 -16.188 -5.461 1.00 90.56 65 CYS A CA 1
ATOM 487 C C . CYS A 1 65 ? 15.675 -17.133 -5.230 1.00 90.56 65 CYS A C 1
ATOM 489 O O . CYS A 1 65 ? 14.617 -16.964 -5.831 1.00 90.56 65 CYS A O 1
ATOM 491 N N . ASP A 1 66 ? 15.830 -18.117 -4.340 1.00 90.56 66 ASP A N 1
ATOM 492 C CA . ASP A 1 66 ? 14.746 -19.010 -3.880 1.00 90.56 66 ASP A CA 1
ATOM 493 C C . ASP A 1 66 ? 13.844 -18.350 -2.831 1.00 90.56 66 ASP A C 1
ATOM 495 O O . ASP A 1 66 ? 12.669 -18.688 -2.701 1.00 90.56 66 ASP A O 1
ATOM 499 N N . GLU A 1 67 ? 14.380 -17.365 -2.116 1.00 87.50 67 GLU A N 1
ATOM 500 C CA . GLU A 1 67 ? 13.688 -16.640 -1.058 1.00 87.50 67 GLU A CA 1
ATOM 501 C C . GLU A 1 67 ? 13.876 -15.135 -1.234 1.00 87.50 67 GLU A C 1
ATOM 503 O O . GLU A 1 67 ? 14.876 -14.673 -1.785 1.00 87.50 67 GLU A O 1
ATOM 508 N N . ALA A 1 68 ? 12.899 -14.360 -0.769 1.00 86.44 68 ALA A N 1
ATOM 509 C CA . ALA A 1 68 ? 12.980 -12.912 -0.817 1.00 86.44 68 ALA A CA 1
ATOM 510 C C . ALA A 1 68 ? 13.812 -12.375 0.352 1.00 86.44 68 ALA A C 1
ATOM 512 O O . ALA A 1 68 ? 13.400 -12.461 1.510 1.00 86.44 68 ALA A O 1
ATOM 513 N N . GLY A 1 69 ? 14.950 -11.768 0.038 1.00 86.81 69 GLY A N 1
ATOM 514 C CA . GLY A 1 69 ? 15.778 -11.016 0.965 1.00 86.81 69 GLY A CA 1
ATOM 515 C C . GLY A 1 69 ? 15.717 -9.510 0.697 1.00 86.81 69 GLY A C 1
ATOM 516 O O . GLY A 1 69 ? 14.828 -9.012 0.001 1.00 86.81 69 GLY A O 1
ATOM 517 N N . PRO A 1 70 ? 16.661 -8.736 1.261 1.00 88.94 70 PRO A N 1
ATOM 518 C CA . PRO A 1 70 ? 16.693 -7.291 1.096 1.00 88.94 70 PRO A CA 1
ATOM 519 C C . PRO A 1 70 ? 16.774 -6.813 -0.356 1.00 88.94 70 PRO A C 1
ATOM 521 O O . PRO A 1 70 ? 16.200 -5.767 -0.649 1.00 88.94 70 PRO A O 1
ATOM 524 N N . TRP A 1 71 ? 17.473 -7.554 -1.222 1.00 92.75 71 TRP A N 1
ATOM 525 C CA . TRP A 1 71 ? 17.781 -7.190 -2.612 1.00 92.75 71 TRP A CA 1
ATOM 526 C C . TRP A 1 71 ? 16.662 -7.533 -3.595 1.00 92.75 71 TRP A C 1
ATOM 528 O O . TRP A 1 71 ? 16.646 -7.027 -4.715 1.00 92.75 71 TRP A O 1
ATOM 538 N N . GLU A 1 72 ? 15.699 -8.339 -3.159 1.00 95.50 72 GLU A N 1
ATOM 539 C CA . GLU A 1 72 ? 14.515 -8.723 -3.925 1.00 95.50 72 GLU A CA 1
ATOM 540 C C . GLU A 1 72 ? 13.343 -7.762 -3.680 1.00 95.50 72 GLU A C 1
ATOM 542 O O . GLU A 1 72 ? 12.229 -7.996 -4.155 1.00 95.50 72 GLU A O 1
ATOM 547 N N . ARG A 1 73 ? 13.575 -6.684 -2.917 1.00 91.75 73 ARG A N 1
ATOM 548 C CA . ARG A 1 73 ? 12.565 -5.690 -2.548 1.00 91.75 73 ARG A CA 1
ATOM 549 C C . ARG A 1 73 ? 12.632 -4.475 -3.459 1.00 91.75 73 ARG A C 1
ATOM 551 O O . ARG A 1 73 ? 13.679 -3.850 -3.636 1.00 91.75 73 ARG A O 1
ATOM 558 N N . PHE A 1 74 ? 11.469 -4.118 -3.984 1.00 92.75 74 PHE A N 1
ATOM 559 C CA . PHE A 1 74 ? 11.275 -3.025 -4.918 1.00 92.75 74 PHE A CA 1
ATOM 560 C C . PHE A 1 74 ? 10.049 -2.194 -4.552 1.00 92.75 74 PHE A C 1
ATOM 562 O O . PHE A 1 74 ? 9.039 -2.723 -4.101 1.00 92.75 74 PHE A O 1
ATOM 569 N N . THR A 1 75 ? 10.084 -0.904 -4.844 1.00 89.31 75 THR A 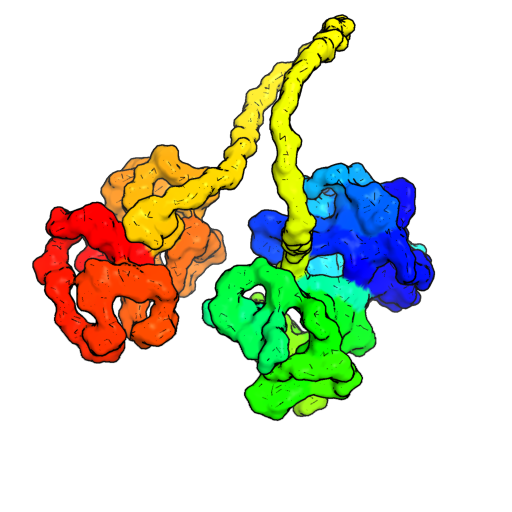N 1
ATOM 570 C CA . THR A 1 75 ? 8.926 -0.013 -4.750 1.00 89.31 75 THR A CA 1
ATOM 571 C C . THR A 1 75 ? 8.366 0.230 -6.145 1.00 89.31 75 THR A C 1
ATOM 573 O O . THR A 1 75 ? 9.119 0.461 -7.090 1.00 89.31 75 THR A O 1
ATOM 576 N N . ILE A 1 76 ? 7.041 0.188 -6.286 1.00 87.56 76 ILE A N 1
ATOM 577 C CA . ILE A 1 76 ? 6.358 0.600 -7.517 1.00 87.56 76 ILE A CA 1
ATOM 578 C C . ILE A 1 76 ? 5.853 2.024 -7.318 1.00 87.56 76 ILE A C 1
ATOM 580 O O . ILE A 1 76 ? 5.055 2.284 -6.420 1.00 87.56 76 ILE A O 1
ATOM 584 N N . GLU A 1 77 ? 6.282 2.935 -8.182 1.00 85.25 77 GLU A N 1
ATOM 585 C CA . GLU A 1 77 ? 5.804 4.315 -8.191 1.00 85.25 77 GLU A CA 1
ATOM 586 C C . GLU A 1 77 ? 4.990 4.529 -9.469 1.00 85.25 77 GLU A C 1
ATOM 588 O O . GLU A 1 77 ? 5.462 4.245 -10.568 1.00 85.25 77 GLU A O 1
ATOM 593 N N . LEU A 1 78 ? 3.744 4.997 -9.372 1.00 83.81 78 LEU A N 1
ATOM 594 C CA . LEU A 1 78 ? 2.983 5.290 -10.589 1.00 83.81 78 LEU A CA 1
ATOM 595 C C . LEU A 1 78 ? 3.573 6.515 -11.301 1.00 83.81 78 LEU A C 1
ATOM 597 O O . LEU A 1 78 ? 4.313 7.321 -10.744 1.00 83.81 78 LEU A O 1
ATOM 601 N N . THR A 1 79 ? 3.244 6.675 -12.571 1.00 83.75 79 THR A N 1
ATOM 602 C CA . THR A 1 79 ? 3.564 7.877 -13.334 1.00 83.75 79 THR A CA 1
ATOM 603 C C . THR A 1 79 ? 2.343 8.267 -14.163 1.00 83.75 79 THR A C 1
ATOM 605 O O . THR A 1 79 ? 1.464 7.437 -14.403 1.00 83.75 79 THR A O 1
ATOM 608 N N . PRO A 1 80 ? 2.270 9.502 -14.687 1.00 81.56 80 PRO A N 1
ATOM 609 C CA . PRO A 1 80 ? 1.173 9.887 -15.575 1.00 81.56 80 PRO A CA 1
ATOM 610 C C . PRO A 1 80 ? 1.042 9.036 -16.849 1.00 81.56 80 PRO A C 1
ATOM 612 O O . PRO A 1 80 ? 0.026 9.119 -17.533 1.00 81.56 80 PRO A O 1
ATOM 615 N N . LYS A 1 81 ? 2.073 8.258 -17.206 1.00 82.31 81 LYS A N 1
ATOM 616 C CA . LYS A 1 81 ? 2.107 7.422 -18.414 1.00 82.31 81 LYS A CA 1
ATOM 617 C C . LYS A 1 81 ? 2.166 5.920 -18.122 1.00 82.31 81 LYS A C 1
ATOM 619 O O . LYS A 1 81 ? 2.137 5.144 -19.067 1.00 82.31 81 LYS A O 1
ATOM 624 N N . GLY A 1 82 ? 2.272 5.508 -16.862 1.00 90.31 82 GLY A N 1
ATOM 625 C CA . GLY A 1 82 ? 2.675 4.148 -16.526 1.00 90.31 82 GLY A CA 1
ATOM 626 C C . GLY A 1 82 ? 3.031 3.989 -15.055 1.00 90.31 82 GLY A C 1
ATOM 627 O O . GLY A 1 82 ? 2.371 4.537 -14.174 1.00 90.31 82 GLY A O 1
ATOM 628 N N . PHE A 1 83 ? 4.101 3.250 -14.800 1.00 91.50 83 PHE A N 1
ATOM 629 C CA . PHE A 1 83 ? 4.720 3.090 -13.488 1.00 91.50 83 PHE A CA 1
ATOM 630 C C . PHE A 1 83 ? 6.232 2.893 -13.632 1.00 91.50 83 PHE A C 1
ATOM 632 O O . PHE A 1 83 ? 6.704 2.471 -14.683 1.00 91.50 83 PHE A O 1
ATOM 639 N N . SER A 1 84 ? 6.992 3.190 -12.587 1.00 92.31 84 SER A N 1
ATOM 640 C CA . SER A 1 84 ? 8.406 2.860 -12.451 1.00 92.31 84 SER A CA 1
ATOM 641 C C . SER A 1 84 ? 8.602 1.842 -11.330 1.00 92.31 84 SER A C 1
ATOM 643 O O . SER A 1 84 ? 7.747 1.667 -10.458 1.00 92.31 84 SER A O 1
ATOM 645 N N . ILE A 1 85 ? 9.729 1.137 -11.379 1.00 94.19 85 ILE A N 1
ATOM 646 C CA . ILE A 1 85 ? 10.139 0.171 -10.359 1.00 94.19 85 ILE A CA 1
ATOM 647 C C . ILE A 1 85 ? 11.475 0.645 -9.801 1.00 94.19 85 ILE A C 1
ATOM 649 O O . ILE A 1 85 ? 12.414 0.867 -10.565 1.00 94.19 85 ILE A O 1
ATOM 653 N N . LYS A 1 86 ? 11.549 0.809 -8.484 1.00 93.12 86 LYS A N 1
ATOM 654 C CA . LYS A 1 86 ? 12.727 1.273 -7.752 1.00 93.12 86 LYS A CA 1
ATOM 655 C C . LYS A 1 86 ? 13.264 0.152 -6.872 1.00 93.12 86 LYS A C 1
ATOM 657 O O . LYS A 1 86 ? 12.483 -0.466 -6.163 1.00 93.12 86 LYS A O 1
ATOM 662 N N . SER A 1 87 ? 14.561 -0.119 -6.907 1.00 93.94 87 SER A N 1
ATOM 663 C CA . SER A 1 87 ? 15.209 -1.106 -6.036 1.00 93.94 87 SER A CA 1
ATOM 664 C C . SER A 1 87 ? 15.352 -0.601 -4.599 1.00 93.94 87 SER A C 1
ATOM 666 O O . SER A 1 87 ? 15.282 0.603 -4.328 1.00 93.94 87 SER A O 1
ATOM 668 N N . CYS A 1 88 ? 15.670 -1.516 -3.682 1.00 88.31 88 CYS A N 1
ATOM 669 C CA . CYS A 1 88 ? 16.093 -1.191 -2.320 1.00 88.31 88 CYS A CA 1
ATOM 670 C C . CYS A 1 88 ? 17.347 -0.294 -2.251 1.00 88.31 88 CYS A C 1
ATOM 672 O O . CYS A 1 88 ? 17.599 0.325 -1.222 1.00 88.31 88 CYS A O 1
ATOM 674 N N . HIS A 1 89 ? 18.128 -0.200 -3.336 1.00 89.31 89 HIS A N 1
ATOM 675 C CA . HIS A 1 89 ? 19.314 0.665 -3.437 1.00 89.31 89 HIS A CA 1
ATOM 676 C C . HIS A 1 89 ? 18.973 2.087 -3.905 1.00 89.31 89 HIS A C 1
ATOM 678 O O . HIS A 1 89 ? 19.857 2.922 -4.088 1.00 89.31 89 HIS A O 1
ATOM 684 N N . GLY A 1 90 ? 17.688 2.379 -4.118 1.00 88.50 90 GLY A N 1
ATOM 685 C CA . GLY A 1 90 ? 17.205 3.697 -4.517 1.00 88.50 90 GLY A CA 1
ATOM 686 C C . GLY A 1 90 ? 17.340 4.006 -6.010 1.00 88.50 90 GLY A C 1
ATOM 687 O O . GLY A 1 90 ? 17.062 5.138 -6.412 1.00 88.50 90 GLY A O 1
ATOM 688 N N . THR A 1 91 ? 17.735 3.026 -6.824 1.00 94.62 91 THR A N 1
ATOM 689 C CA . THR A 1 91 ? 17.861 3.143 -8.282 1.00 94.62 91 THR A CA 1
ATOM 690 C C . THR A 1 91 ? 16.630 2.598 -9.001 1.00 94.62 91 THR A C 1
ATOM 692 O O . THR A 1 91 ? 15.914 1.759 -8.465 1.00 94.62 91 THR A O 1
ATOM 695 N N . TYR A 1 92 ? 16.369 3.065 -10.221 1.00 95.00 92 TYR A N 1
ATOM 696 C CA . TYR A 1 92 ? 15.214 2.661 -11.019 1.00 95.00 92 TYR A CA 1
ATOM 697 C C . TYR A 1 92 ? 15.587 1.671 -12.115 1.00 95.00 92 TYR A C 1
ATOM 699 O O . TYR A 1 92 ? 16.630 1.800 -12.765 1.00 95.00 92 TYR A O 1
ATOM 707 N N . LEU A 1 93 ? 14.667 0.733 -12.339 1.00 96.25 93 LEU A N 1
ATOM 708 C CA . LEU A 1 93 ? 14.660 -0.191 -13.459 1.00 96.25 93 LEU A CA 1
ATOM 709 C C . LEU A 1 93 ? 14.557 0.584 -14.777 1.00 96.25 93 LEU A C 1
ATOM 711 O O . LEU A 1 93 ? 13.679 1.428 -14.929 1.00 96.25 93 LEU A O 1
ATOM 715 N N . CYS A 1 94 ? 15.412 0.258 -15.737 1.00 94.56 94 CYS A N 1
ATOM 716 C CA . CYS A 1 94 ? 15.503 0.883 -17.049 1.00 94.56 94 CYS A CA 1
ATOM 717 C C . CYS A 1 94 ? 15.493 -0.198 -18.127 1.00 94.56 94 CYS A C 1
ATOM 719 O O . CYS A 1 94 ? 16.327 -1.100 -18.087 1.00 94.56 94 CYS A O 1
ATOM 721 N N . ALA A 1 95 ? 14.586 -0.100 -19.100 1.00 92.19 95 ALA A N 1
ATOM 722 C CA . ALA A 1 95 ? 14.666 -0.873 -20.338 1.00 92.19 95 ALA A CA 1
ATOM 723 C C . ALA A 1 95 ? 15.297 -0.001 -21.429 1.00 92.19 95 ALA A C 1
ATOM 725 O O . ALA A 1 95 ? 14.623 0.816 -22.060 1.00 92.19 95 ALA A O 1
ATOM 726 N N . ASP A 1 96 ? 16.603 -0.159 -21.631 1.00 86.31 96 ASP A N 1
ATOM 727 C CA . ASP A 1 96 ? 17.391 0.680 -22.531 1.00 86.31 96 ASP A CA 1
ATOM 728 C C . ASP A 1 96 ? 17.019 0.427 -24.008 1.00 86.31 96 ASP A C 1
ATOM 730 O O . ASP A 1 96 ? 16.384 -0.564 -24.383 1.00 86.31 96 ASP A O 1
ATOM 734 N N . ALA A 1 97 ? 17.418 1.342 -24.889 1.00 80.75 97 ALA A N 1
ATOM 735 C CA . ALA A 1 97 ? 17.117 1.315 -26.314 1.00 80.75 97 ALA A CA 1
ATOM 736 C C . ALA A 1 97 ? 17.671 0.078 -27.040 1.00 80.75 97 ALA A C 1
ATOM 738 O O . ALA A 1 97 ? 17.160 -0.308 -28.089 1.00 80.75 97 ALA A O 1
ATOM 739 N N . ASN A 1 98 ? 18.716 -0.543 -26.493 1.00 79.88 98 ASN A N 1
ATOM 740 C CA . ASN A 1 98 ? 19.314 -1.771 -27.016 1.00 79.88 98 ASN A CA 1
ATOM 741 C C . ASN A 1 98 ? 18.625 -3.058 -26.506 1.00 79.88 98 ASN A C 1
ATOM 743 O O . ASN A 1 98 ? 19.060 -4.149 -26.870 1.00 79.88 98 ASN A O 1
ATOM 747 N N . GLY A 1 99 ? 17.576 -2.942 -25.682 1.00 76.25 99 GLY A N 1
ATOM 748 C CA . GLY A 1 99 ? 16.847 -4.067 -25.091 1.00 76.25 99 GLY A CA 1
ATOM 749 C C . GLY A 1 99 ? 17.470 -4.636 -23.813 1.00 76.25 99 GLY A C 1
ATOM 750 O O . GLY A 1 99 ? 16.927 -5.592 -23.258 1.00 76.25 99 GLY A O 1
ATOM 751 N N . THR A 1 100 ? 18.583 -4.069 -23.335 1.00 87.62 100 THR A N 1
ATOM 752 C CA . THR A 1 100 ? 19.153 -4.390 -22.022 1.00 87.62 100 THR A CA 1
ATOM 753 C C . THR A 1 100 ? 18.272 -3.821 -20.916 1.00 87.62 100 THR A C 1
ATOM 755 O O . THR A 1 100 ? 17.724 -2.727 -21.048 1.00 87.62 100 THR A O 1
ATOM 758 N N . VAL A 1 101 ? 18.167 -4.560 -19.813 1.00 93.06 101 VAL A N 1
ATOM 759 C CA . VAL A 1 101 ? 17.479 -4.108 -18.605 1.00 93.06 101 VAL A CA 1
ATOM 760 C C . VAL A 1 101 ? 18.497 -3.945 -17.482 1.00 93.06 101 VAL A C 1
ATOM 762 O O . VAL A 1 101 ? 19.246 -4.878 -17.200 1.00 93.06 101 VAL A O 1
ATOM 765 N N . THR A 1 102 ? 18.540 -2.767 -16.863 1.00 92.62 102 THR A N 1
ATOM 766 C CA . THR A 1 102 ? 19.423 -2.446 -15.724 1.00 92.62 102 THR A CA 1
ATOM 767 C C . THR A 1 102 ? 18.638 -1.773 -14.606 1.00 92.62 102 THR A C 1
ATOM 769 O O . THR A 1 102 ? 17.531 -1.294 -14.835 1.00 92.62 102 THR A O 1
ATOM 772 N N . CYS A 1 103 ? 19.203 -1.703 -13.399 1.00 94.06 103 CYS A N 1
ATOM 773 C CA . CYS A 1 103 ? 18.629 -0.942 -12.288 1.00 94.06 103 CYS A CA 1
ATOM 774 C C . CYS A 1 103 ? 19.654 0.016 -11.665 1.00 94.06 103 CYS A C 1
ATOM 776 O O . CYS A 1 103 ? 20.117 -0.169 -10.543 1.00 94.06 103 CYS A O 1
ATOM 778 N N . ASP A 1 104 ? 20.033 1.055 -12.402 1.00 90.88 104 ASP A N 1
ATOM 779 C CA . ASP A 1 104 ? 21.145 1.962 -12.070 1.00 90.88 104 ASP A CA 1
ATOM 780 C C . ASP A 1 104 ? 20.783 3.454 -12.218 1.00 90.88 104 ASP A C 1
ATOM 782 O O . ASP A 1 104 ? 21.622 4.338 -12.039 1.00 90.88 104 ASP A O 1
ATOM 786 N N . ARG A 1 105 ? 19.526 3.770 -12.549 1.00 91.12 105 ARG A N 1
ATOM 787 C CA . ARG A 1 105 ? 19.083 5.149 -12.792 1.00 91.12 105 ARG A CA 1
ATOM 788 C C . ARG A 1 105 ? 18.694 5.834 -11.491 1.00 91.12 105 ARG A C 1
ATOM 790 O O . ARG A 1 105 ? 18.002 5.251 -10.673 1.00 91.12 105 ARG A O 1
ATOM 797 N N . SER A 1 106 ? 19.066 7.099 -11.313 1.00 87.62 106 SER A N 1
ATOM 798 C CA . SER A 1 106 ? 18.715 7.883 -10.115 1.00 87.62 106 SER A CA 1
ATOM 799 C C . SER A 1 106 ? 17.390 8.647 -10.230 1.00 87.62 106 SER A C 1
ATOM 801 O O . SER A 1 106 ? 16.949 9.274 -9.269 1.00 87.62 106 SER A O 1
ATOM 803 N N . SER A 1 107 ? 16.748 8.631 -11.402 1.00 81.50 107 SER A N 1
ATOM 804 C CA . SER A 1 107 ? 15.484 9.331 -11.645 1.00 81.50 107 SER A CA 1
ATOM 805 C C . SER A 1 107 ? 14.672 8.650 -12.740 1.00 81.50 107 SER A C 1
ATOM 807 O O . SER A 1 107 ? 15.239 7.992 -13.611 1.00 81.50 107 SER A O 1
ATOM 809 N N . VAL A 1 108 ? 13.352 8.837 -12.697 1.00 85.88 108 VAL A N 1
ATOM 810 C CA . VAL A 1 108 ? 12.418 8.274 -13.674 1.00 85.88 108 VAL A CA 1
ATOM 811 C C . VAL A 1 108 ? 12.399 9.126 -14.942 1.00 85.88 108 VAL A C 1
ATOM 813 O O . VAL A 1 108 ? 12.036 10.304 -14.909 1.00 85.88 108 VAL A O 1
ATOM 816 N N . GLY A 1 109 ? 12.751 8.516 -16.068 1.00 85.19 109 GLY A N 1
ATOM 817 C CA . GLY A 1 109 ? 12.602 9.059 -17.409 1.00 85.19 109 GLY A CA 1
ATOM 818 C C . GLY A 1 109 ? 11.702 8.182 -18.292 1.00 85.19 109 GLY A C 1
ATOM 819 O O . GLY A 1 109 ? 10.907 7.382 -17.797 1.00 85.19 109 GLY A O 1
ATOM 820 N N . PRO A 1 110 ? 11.782 8.344 -19.626 1.00 85.44 110 PRO A N 1
ATOM 821 C CA . PRO A 1 110 ? 10.976 7.568 -20.570 1.00 85.44 110 PRO A CA 1
ATOM 822 C C . PRO A 1 110 ? 11.263 6.060 -20.566 1.00 85.44 110 PRO A C 1
ATOM 824 O O . PRO A 1 110 ? 10.371 5.289 -20.904 1.00 85.44 110 PRO A O 1
ATOM 827 N N . TRP A 1 111 ? 12.485 5.651 -20.215 1.00 88.06 111 TRP A N 1
ATOM 828 C CA . TRP A 1 111 ? 12.935 4.252 -20.259 1.00 88.06 111 TRP A CA 1
ATOM 829 C C . TRP A 1 111 ? 12.742 3.515 -18.930 1.00 88.06 111 TRP A C 1
ATOM 831 O O . TRP A 1 111 ? 12.793 2.289 -18.884 1.00 88.06 111 TRP A O 1
ATOM 841 N N . GLU A 1 112 ? 12.482 4.269 -17.864 1.00 94.25 112 GLU A N 1
ATOM 842 C CA . GLU A 1 112 ? 12.151 3.784 -16.523 1.00 94.25 112 GLU A CA 1
ATOM 843 C C . GLU A 1 112 ? 10.631 3.776 -16.281 1.00 94.25 112 GLU A C 1
ATOM 845 O O . GLU A 1 112 ? 10.168 3.523 -15.169 1.00 94.25 112 GLU A O 1
ATOM 850 N N . CYS A 1 113 ? 9.851 4.092 -17.319 1.00 90.75 113 CYS A N 1
ATOM 851 C CA . CYS A 1 113 ? 8.398 4.128 -17.293 1.00 90.75 113 CYS A CA 1
ATOM 852 C C . CYS A 1 113 ? 7.829 2.953 -18.093 1.00 90.75 113 CYS A C 1
ATOM 854 O O . CYS A 1 113 ? 8.037 2.842 -19.301 1.00 90.75 113 CYS A O 1
ATOM 856 N N . PHE A 1 114 ? 7.057 2.116 -17.412 1.00 94.50 114 PHE A N 1
ATOM 857 C CA . PHE A 1 114 ? 6.504 0.874 -17.926 1.00 94.50 114 PHE A CA 1
ATOM 858 C C . PHE A 1 114 ? 4.980 0.910 -17.966 1.00 94.50 114 PHE A C 1
ATOM 860 O O . PHE A 1 114 ? 4.322 1.604 -17.189 1.00 94.50 114 PHE A O 1
ATOM 867 N N . GLU A 1 115 ? 4.427 0.116 -18.871 1.00 95.12 115 GLU A N 1
ATOM 868 C CA . GLU A 1 115 ? 3.006 -0.206 -18.939 1.00 95.12 115 GLU A CA 1
ATOM 869 C C . GLU A 1 115 ? 2.773 -1.639 -18.463 1.00 95.12 115 GLU A C 1
ATOM 871 O O . GLU A 1 115 ? 3.705 -2.425 -18.287 1.00 95.12 115 GLU A O 1
A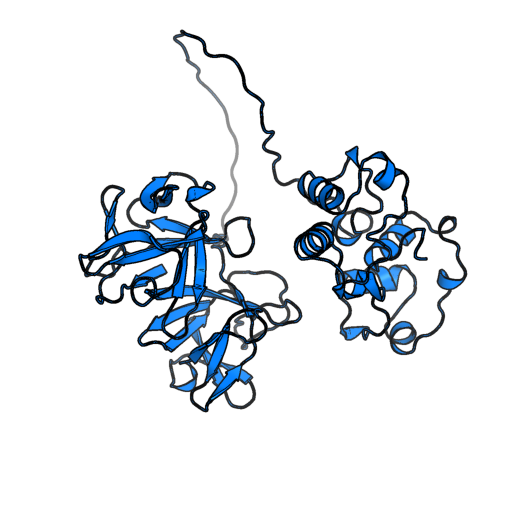TOM 876 N N . GLY A 1 116 ? 1.514 -2.010 -18.268 1.00 94.62 116 GLY A N 1
ATOM 877 C CA . GLY A 1 116 ? 1.142 -3.395 -18.029 1.00 94.62 116 GLY A CA 1
ATOM 878 C C . GLY A 1 116 ? 0.207 -3.582 -16.855 1.00 94.62 116 GLY A C 1
ATOM 879 O O . GLY A 1 116 ? -0.618 -2.724 -16.547 1.00 94.62 116 GLY A O 1
ATOM 880 N N . LYS A 1 117 ? 0.277 -4.762 -16.243 1.00 93.56 117 LYS A N 1
ATOM 881 C CA . LYS A 1 117 ? -0.746 -5.227 -15.310 1.00 93.56 117 LYS A CA 1
ATOM 882 C C . LYS A 1 117 ? -0.165 -5.500 -13.943 1.00 93.56 117 LYS A C 1
ATOM 884 O O . LYS A 1 117 ? 0.732 -6.327 -13.839 1.00 93.56 117 LYS A O 1
ATOM 889 N N . LEU A 1 118 ? -0.758 -4.906 -12.912 1.00 89.00 118 LEU A N 1
ATOM 890 C CA . LEU A 1 118 ? -0.306 -4.935 -11.519 1.00 89.00 118 LEU A CA 1
ATOM 891 C C . LEU A 1 118 ? -1.500 -5.046 -10.548 1.00 89.00 118 LEU A C 1
ATOM 893 O O . LEU A 1 118 ? -2.586 -4.549 -10.852 1.00 89.00 118 LEU A O 1
ATOM 897 N N . PRO A 1 119 ? -1.352 -5.726 -9.398 1.00 86.12 119 PRO A N 1
ATOM 898 C CA . PRO A 1 119 ? -2.368 -5.716 -8.350 1.00 86.12 119 PRO A CA 1
ATOM 899 C C . PRO A 1 119 ? -2.333 -4.381 -7.597 1.00 86.12 119 PRO A C 1
ATOM 901 O O . PRO A 1 119 ? -1.267 -3.950 -7.182 1.00 86.12 119 PRO A O 1
ATOM 904 N N . VAL A 1 120 ?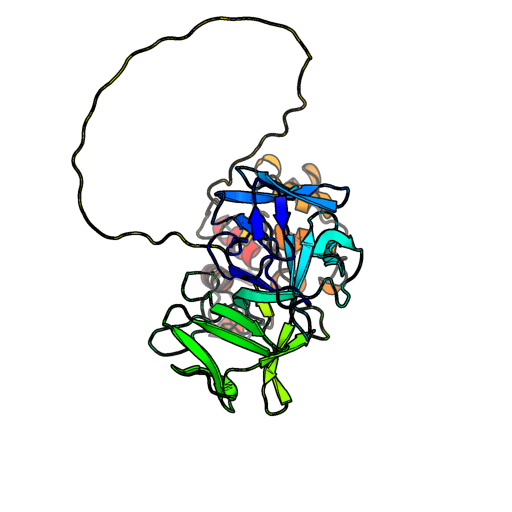 -3.481 -3.744 -7.390 1.00 84.44 120 VAL A N 1
ATOM 905 C CA . VAL A 1 120 ? -3.627 -2.495 -6.626 1.00 84.44 120 VAL A CA 1
ATOM 906 C C . VAL A 1 120 ? -4.754 -2.629 -5.610 1.00 84.44 120 VAL A C 1
ATOM 908 O O . VAL A 1 120 ? -5.662 -3.438 -5.767 1.00 84.44 120 VAL A O 1
ATOM 911 N N . THR A 1 121 ? -4.720 -1.794 -4.594 1.00 82.88 121 THR A N 1
ATOM 912 C CA . THR A 1 121 ? -5.778 -1.498 -3.642 1.00 82.88 121 THR A CA 1
ATOM 913 C C . THR A 1 121 ? -5.920 0.002 -3.522 1.00 82.88 121 THR A C 1
ATOM 915 O O . THR A 1 121 ? -5.095 0.785 -3.987 1.00 82.88 121 THR A O 1
ATOM 918 N N . PHE A 1 122 ? -7.010 0.412 -2.908 1.00 81.75 122 PHE A N 1
ATOM 919 C CA . PHE A 1 122 ? -7.344 1.808 -2.737 1.00 81.75 122 PHE A CA 1
ATOM 920 C C . PHE A 1 122 ? -7.649 2.012 -1.274 1.00 81.75 122 PHE A C 1
ATOM 922 O O . PHE A 1 122 ? -8.458 1.259 -0.740 1.00 81.75 122 PHE A O 1
ATOM 929 N N . LYS A 1 123 ? -7.009 2.988 -0.644 1.00 77.75 123 LYS A N 1
ATOM 930 C CA . LYS A 1 123 ? -7.225 3.373 0.747 1.00 77.75 123 LYS A CA 1
ATOM 931 C C . LYS A 1 123 ? -7.667 4.833 0.764 1.00 77.75 123 LYS A C 1
ATOM 933 O O . LYS A 1 123 ? -7.098 5.658 0.051 1.00 77.75 123 LYS A O 1
ATOM 938 N N . ASN A 1 124 ? -8.727 5.132 1.502 1.00 71.00 124 ASN A N 1
ATOM 939 C CA . ASN A 1 124 ? -9.165 6.508 1.713 1.00 71.00 124 ASN A CA 1
ATOM 940 C C . ASN A 1 124 ? -8.345 7.178 2.834 1.00 71.00 124 ASN A C 1
ATOM 942 O O . ASN A 1 124 ? -7.503 6.536 3.467 1.00 71.00 124 ASN A O 1
ATOM 946 N N . GLU A 1 125 ? -8.602 8.463 3.075 1.00 67.81 125 GLU A N 1
ATOM 947 C CA . GLU A 1 125 ? -7.937 9.254 4.123 1.00 67.81 125 GLU A CA 1
ATOM 948 C C . GLU A 1 125 ? -8.169 8.669 5.530 1.00 67.81 125 GLU A C 1
ATOM 950 O O . GLU A 1 125 ? -7.245 8.635 6.337 1.00 67.81 125 GLU A O 1
ATOM 955 N N . ASP A 1 126 ? -9.339 8.066 5.779 1.00 68.25 126 ASP A N 1
ATOM 956 C CA . ASP A 1 126 ? -9.681 7.370 7.040 1.00 68.25 126 ASP A CA 1
ATOM 957 C C . ASP A 1 126 ? -9.001 5.997 7.195 1.00 68.25 126 ASP A C 1
ATOM 959 O O . ASP A 1 126 ? -9.272 5.215 8.112 1.00 68.25 126 ASP A O 1
ATOM 963 N N . GLY A 1 127 ? -8.167 5.637 6.227 1.00 73.88 127 GLY A N 1
ATOM 964 C CA . GLY A 1 127 ? -7.426 4.400 6.190 1.00 73.88 127 GLY A CA 1
ATOM 965 C C . GLY A 1 127 ? -8.233 3.132 5.905 1.00 73.88 127 GLY A C 1
ATOM 966 O O . GLY A 1 127 ? -7.735 2.025 6.123 1.00 73.88 127 GLY A O 1
ATOM 967 N N . LYS A 1 128 ? -9.449 3.273 5.384 1.00 81.62 128 LYS A N 1
ATOM 968 C CA . LYS A 1 128 ? -10.301 2.178 4.924 1.00 81.62 128 LYS A CA 1
ATOM 969 C C . LYS A 1 128 ? -10.034 1.852 3.460 1.00 81.62 128 LYS A C 1
ATOM 971 O O . LYS A 1 128 ? -9.889 2.735 2.616 1.00 81.62 128 LYS A O 1
ATOM 976 N N . PHE A 1 129 ? -10.008 0.566 3.149 1.00 84.19 129 PHE A N 1
ATOM 977 C CA . PHE A 1 129 ? -9.853 0.060 1.801 1.00 84.19 129 PHE A CA 1
ATOM 978 C C . PHE A 1 129 ? -11.182 0.044 1.044 1.00 84.19 129 PHE A C 1
ATOM 980 O O . PHE A 1 129 ? -12.237 -0.251 1.611 1.00 84.19 129 PHE A O 1
ATOM 987 N N . ILE A 1 130 ? -11.116 0.321 -0.260 1.00 87.31 130 ILE A N 1
ATOM 988 C CA . ILE A 1 130 ? -12.232 0.062 -1.169 1.00 87.31 130 ILE A CA 1
ATOM 989 C C . ILE A 1 130 ? -12.361 -1.450 -1.341 1.00 87.31 130 ILE A C 1
ATOM 991 O O . ILE A 1 130 ? -11.444 -2.111 -1.823 1.00 87.31 130 ILE A O 1
ATOM 995 N N . THR A 1 131 ? -13.531 -1.979 -1.009 1.00 88.25 131 THR A N 1
ATOM 996 C CA . THR A 1 131 ? -13.871 -3.398 -1.107 1.00 88.25 131 THR A CA 1
ATOM 997 C C . THR A 1 131 ? -14.844 -3.623 -2.253 1.00 88.25 131 THR A C 1
ATOM 999 O O . THR A 1 131 ? -15.942 -3.068 -2.256 1.00 88.25 131 THR A O 1
ATOM 1002 N N . ALA A 1 132 ? -14.509 -4.490 -3.203 1.00 86.31 132 ALA A N 1
ATOM 1003 C CA . ALA A 1 132 ? -15.474 -4.956 -4.190 1.00 86.31 132 ALA A CA 1
ATOM 1004 C C . ALA A 1 132 ? -16.369 -6.042 -3.580 1.00 86.31 132 ALA A C 1
ATOM 1006 O O . ALA A 1 132 ? -15.923 -7.153 -3.317 1.00 86.31 132 ALA A O 1
ATOM 1007 N N . THR A 1 133 ? -17.647 -5.734 -3.372 1.00 82.19 133 THR A N 1
ATOM 1008 C CA . THR A 1 133 ? -18.651 -6.697 -2.902 1.00 82.19 133 THR A CA 1
ATOM 1009 C C . THR A 1 133 ? -19.597 -7.083 -4.036 1.00 82.19 133 THR A C 1
ATOM 1011 O O . THR A 1 133 ? -19.768 -6.349 -5.009 1.00 82.19 133 THR A O 1
ATOM 1014 N N . LYS A 1 134 ? -20.335 -8.186 -3.868 1.00 72.69 134 LYS A N 1
ATOM 1015 C CA . LYS A 1 134 ? -21.422 -8.579 -4.788 1.00 72.69 134 LYS A CA 1
ATOM 1016 C C . LYS A 1 134 ? -22.538 -7.528 -4.934 1.00 72.69 134 LYS A C 1
ATOM 1018 O O . LYS A 1 134 ? -23.350 -7.643 -5.845 1.00 72.69 134 LYS A O 1
ATOM 1023 N N . LYS A 1 135 ? -22.629 -6.554 -4.019 1.00 72.75 135 LYS A N 1
ATOM 1024 C CA . LYS A 1 135 ? -23.645 -5.486 -4.021 1.00 72.75 135 LYS A CA 1
ATOM 1025 C C . LYS A 1 135 ? -23.095 -4.126 -4.476 1.00 72.75 135 LYS A C 1
ATOM 1027 O O . LYS A 1 135 ? -23.850 -3.160 -4.472 1.00 72.75 135 LYS A O 1
ATOM 1032 N N . GLY A 1 136 ? -21.817 -4.041 -4.852 1.00 76.94 136 GLY A N 1
ATOM 1033 C CA . GLY A 1 136 ? -21.129 -2.788 -5.177 1.00 76.94 136 GLY A CA 1
ATOM 1034 C C . GLY A 1 136 ? -19.892 -2.562 -4.308 1.00 76.94 136 GLY A C 1
ATOM 1035 O O . GLY A 1 136 ? -19.334 -3.510 -3.756 1.00 76.94 136 GLY A O 1
ATOM 1036 N N . LEU A 1 137 ? -19.454 -1.311 -4.183 1.00 82.75 137 LEU A N 1
ATOM 1037 C CA . LEU A 1 137 ? -18.264 -0.960 -3.405 1.00 82.75 137 LEU A CA 1
ATOM 1038 C C . LEU A 1 137 ? -18.592 -0.767 -1.918 1.00 82.75 137 LEU A C 1
ATOM 1040 O O . LEU A 1 137 ? -19.610 -0.170 -1.574 1.00 82.75 137 LEU A O 1
ATOM 1044 N N . GLY A 1 138 ? -17.718 -1.268 -1.049 1.00 79.69 138 GLY A N 1
ATOM 1045 C CA . GLY A 1 138 ? -17.690 -0.990 0.386 1.00 79.69 138 GLY A CA 1
ATOM 1046 C C . GLY A 1 138 ? -16.446 -0.187 0.767 1.00 79.69 138 GLY A C 1
ATOM 1047 O O . GLY A 1 138 ? -15.456 -0.209 0.042 1.00 79.69 138 GLY A O 1
ATOM 1048 N N . PHE A 1 139 ? -16.504 0.513 1.901 1.00 80.12 139 PHE A N 1
ATOM 1049 C CA . PHE A 1 139 ? -15.457 1.447 2.351 1.00 80.12 139 PHE A CA 1
ATOM 1050 C C . PHE A 1 139 ? -15.165 1.318 3.855 1.00 80.12 139 PHE A C 1
ATOM 1052 O O . PHE A 1 139 ? -14.825 2.290 4.515 1.00 80.12 139 PHE A O 1
ATOM 1059 N N . SER A 1 140 ? -15.372 0.136 4.441 1.00 73.69 140 SER A N 1
ATOM 1060 C CA . SER A 1 140 ? -15.302 -0.064 5.899 1.00 73.69 140 SER A CA 1
ATOM 1061 C C . SER A 1 140 ? -14.114 -0.905 6.366 1.00 73.69 140 SER A C 1
ATOM 1063 O O . SER A 1 140 ? -13.845 -0.975 7.566 1.00 73.69 140 SER A O 1
ATOM 1065 N N . ARG A 1 141 ? -13.401 -1.559 5.444 1.00 78.19 141 ARG A N 1
ATOM 1066 C CA . ARG A 1 141 ? -12.372 -2.556 5.762 1.00 78.19 141 ARG A CA 1
ATOM 1067 C C . ARG A 1 141 ? -11.046 -1.866 6.050 1.00 78.19 141 ARG A C 1
ATOM 1069 O O . ARG A 1 141 ? -10.582 -1.077 5.247 1.00 78.19 141 ARG A O 1
ATOM 1076 N N . THR A 1 142 ? -10.429 -2.154 7.187 1.00 79.81 142 THR A N 1
ATOM 1077 C CA . THR A 1 142 ? -9.095 -1.638 7.567 1.00 79.81 142 THR A CA 1
ATOM 1078 C C . THR A 1 142 ? -7.964 -2.566 7.157 1.00 79.81 142 THR A C 1
ATOM 1080 O O . THR A 1 142 ? -6.795 -2.213 7.272 1.00 79.81 142 THR A O 1
ATOM 1083 N N . GLU A 1 143 ? -8.315 -3.746 6.663 1.00 75.69 143 GLU A N 1
ATOM 1084 C CA . GLU A 1 143 ? -7.387 -4.770 6.233 1.00 75.69 143 GLU A CA 1
ATOM 1085 C C . GLU A 1 143 ? -7.610 -5.100 4.771 1.00 75.69 143 GLU A C 1
ATOM 1087 O O . GLU A 1 143 ? -8.702 -4.971 4.213 1.00 75.69 143 GLU A O 1
ATOM 1092 N N . VAL A 1 144 ? -6.532 -5.564 4.167 1.00 74.31 144 VAL A N 1
ATOM 1093 C CA . VAL A 1 144 ? -6.517 -6.005 2.793 1.00 74.31 144 VAL A CA 1
ATOM 1094 C C . VAL A 1 144 ? -6.838 -7.494 2.748 1.00 74.31 144 VAL A C 1
ATOM 1096 O O . VAL A 1 144 ? -6.027 -8.319 3.162 1.00 74.31 144 VAL A O 1
ATOM 1099 N N . GLY A 1 145 ? -7.982 -7.835 2.168 1.00 79.88 145 GLY A N 1
ATOM 1100 C CA . GLY A 1 145 ? -8.319 -9.188 1.752 1.00 79.88 145 GLY A CA 1
ATOM 1101 C C . GLY A 1 145 ? -8.395 -9.313 0.225 1.00 79.88 145 GLY A C 1
ATOM 1102 O O . GLY A 1 145 ? -8.078 -8.377 -0.512 1.00 79.88 145 GLY A O 1
ATOM 1103 N N . PRO A 1 146 ? -8.855 -10.466 -0.292 1.00 80.62 146 PRO A N 1
ATOM 1104 C CA . PRO A 1 146 ? -8.970 -10.711 -1.733 1.00 80.62 146 PRO A CA 1
ATOM 1105 C C . PRO A 1 146 ? -9.975 -9.789 -2.444 1.00 80.62 146 PRO A C 1
ATOM 1107 O O . PRO A 1 146 ? -9.972 -9.706 -3.671 1.00 80.62 146 PRO A O 1
ATOM 1110 N N . TRP A 1 147 ? -10.863 -9.121 -1.704 1.00 85.56 147 TRP A N 1
ATOM 1111 C CA . TRP A 1 147 ? -11.914 -8.259 -2.257 1.00 85.56 147 TRP A CA 1
ATOM 1112 C C . TRP A 1 147 ? -11.487 -6.798 -2.367 1.00 85.56 147 TRP A C 1
ATOM 1114 O O . TRP A 1 147 ? -12.085 -6.031 -3.117 1.00 85.56 147 TRP A O 1
ATOM 1124 N N . GLU A 1 148 ? -10.434 -6.422 -1.654 1.00 88.31 148 GLU A N 1
ATOM 1125 C CA . GLU A 1 148 ? -9.828 -5.099 -1.709 1.00 88.31 148 GLU A CA 1
ATOM 1126 C C . GLU A 1 148 ? -8.823 -4.984 -2.866 1.00 88.31 148 GLU A C 1
ATOM 1128 O O . GLU A 1 148 ? -8.451 -3.875 -3.243 1.00 88.31 148 GLU A O 1
ATOM 1133 N N . VAL A 1 149 ? -8.416 -6.117 -3.462 1.00 86.12 149 VAL A N 1
ATOM 1134 C CA . VAL A 1 149 ? -7.451 -6.193 -4.571 1.00 86.12 149 VAL A CA 1
ATOM 1135 C C . VAL A 1 149 ? -8.115 -6.081 -5.932 1.00 86.12 149 VAL A C 1
ATOM 1137 O O . VAL A 1 149 ? -8.898 -6.931 -6.360 1.00 86.12 149 VAL A O 1
ATOM 1140 N N . PHE A 1 150 ? -7.690 -5.069 -6.675 1.00 89.31 150 PHE A N 1
ATOM 1141 C CA . PHE A 1 150 ? -8.053 -4.827 -8.056 1.00 89.31 150 PHE A CA 1
ATOM 1142 C C . PHE A 1 150 ? -6.866 -5.124 -8.970 1.00 89.31 150 PHE A C 1
ATOM 1144 O O . PHE A 1 150 ? -5.716 -4.799 -8.691 1.00 89.31 150 PHE A O 1
ATOM 1151 N N . LYS A 1 151 ? -7.140 -5.729 -10.120 1.00 90.62 151 LYS A N 1
ATOM 1152 C CA . LYS A 1 151 ? -6.169 -5.892 -11.201 1.00 90.62 151 LYS A CA 1
ATOM 1153 C C . LYS A 1 151 ? -6.144 -4.588 -11.996 1.00 90.62 151 LYS A C 1
ATOM 1155 O O . LYS A 1 151 ? -7.057 -4.351 -12.786 1.00 90.62 151 LYS A O 1
ATOM 1160 N N . CYS A 1 152 ? -5.125 -3.767 -11.773 1.00 91.62 152 CYS A N 1
ATOM 1161 C CA . CYS A 1 152 ? -4.844 -2.576 -12.565 1.00 91.62 152 CYS A CA 1
ATOM 1162 C C . CYS A 1 152 ? -4.194 -2.980 -13.891 1.00 91.62 152 CYS A C 1
ATOM 1164 O O . CYS A 1 152 ? -3.278 -3.801 -13.898 1.00 91.62 152 CYS A O 1
ATOM 1166 N N . THR A 1 153 ? -4.674 -2.430 -15.001 1.00 93.56 153 THR A N 1
ATOM 1167 C CA . THR A 1 153 ? -4.040 -2.530 -16.323 1.00 93.56 153 THR A CA 1
ATOM 1168 C C . THR A 1 153 ? -3.816 -1.119 -16.843 1.00 93.56 153 THR A C 1
ATOM 1170 O O . THR A 1 153 ? -4.789 -0.377 -16.981 1.00 93.56 153 THR A O 1
ATOM 1173 N N . ILE A 1 154 ? -2.556 -0.758 -17.088 1.00 93.31 154 ILE A N 1
ATOM 1174 C CA . ILE A 1 154 ? -2.139 0.546 -17.602 1.00 93.31 154 ILE A CA 1
ATOM 1175 C C . ILE A 1 154 ? -1.657 0.371 -19.036 1.00 93.31 154 ILE A C 1
ATOM 1177 O O . ILE A 1 154 ? -0.670 -0.327 -19.267 1.00 93.31 154 ILE A O 1
ATOM 1181 N N . GLU A 1 155 ? -2.352 1.003 -19.975 1.00 90.69 155 GLU A N 1
ATOM 1182 C CA . GLU A 1 155 ? -2.049 0.986 -21.408 1.00 90.69 155 GLU A CA 1
ATOM 1183 C C . GLU A 1 155 ? -2.371 2.359 -22.005 1.00 90.69 155 GLU A C 1
ATOM 1185 O O . GLU A 1 155 ? -3.389 2.968 -21.665 1.00 90.69 155 GLU A O 1
ATOM 1190 N N . ASP A 1 156 ? -1.489 2.873 -22.860 1.00 87.31 156 ASP A N 1
ATOM 1191 C CA . ASP A 1 156 ? -1.606 4.187 -23.499 1.00 87.31 156 ASP A CA 1
ATOM 1192 C C . ASP A 1 156 ? -1.829 5.330 -22.482 1.00 87.31 156 ASP A C 1
ATOM 1194 O O . ASP A 1 156 ? -2.597 6.273 -22.706 1.00 87.31 156 ASP A O 1
ATOM 1198 N N . GLY A 1 157 ? -1.175 5.232 -21.316 1.00 84.94 157 GLY A N 1
ATOM 1199 C CA . GLY A 1 157 ? -1.313 6.184 -20.205 1.00 84.94 157 GLY A CA 1
ATOM 1200 C C . GLY A 1 157 ? -2.692 6.196 -19.530 1.00 84.94 157 GLY A C 1
ATOM 1201 O O . GLY A 1 157 ? -3.024 7.146 -18.814 1.00 84.94 157 GLY A O 1
ATOM 1202 N N . LYS A 1 158 ? -3.518 5.171 -19.762 1.00 89.75 158 LYS A N 1
ATOM 1203 C CA . LYS A 1 158 ? -4.824 4.992 -19.122 1.00 89.75 158 LYS A CA 1
ATOM 1204 C C . LYS A 1 158 ? -4.835 3.738 -18.264 1.00 89.75 158 LYS A C 1
ATOM 1206 O O . LYS A 1 158 ? -4.420 2.673 -18.703 1.00 89.75 158 LYS A O 1
ATOM 1211 N N . ALA A 1 159 ? -5.354 3.867 -17.051 1.00 91.44 159 ALA A N 1
ATOM 1212 C CA . ALA A 1 159 ? -5.528 2.778 -16.107 1.00 91.44 159 ALA A CA 1
ATOM 1213 C C . ALA A 1 159 ? -6.977 2.275 -16.112 1.00 91.44 159 ALA A C 1
ATOM 1215 O O . ALA A 1 159 ? -7.924 3.063 -16.125 1.00 91.44 159 ALA A O 1
ATOM 1216 N N . THR A 1 160 ? -7.143 0.957 -16.058 1.00 93.12 160 THR A N 1
ATOM 1217 C CA . THR A 1 160 ? -8.419 0.276 -15.799 1.00 93.12 160 THR A CA 1
ATOM 1218 C C . THR A 1 160 ? -8.256 -0.660 -14.608 1.00 93.12 160 THR A C 1
ATOM 1220 O O . THR A 1 160 ? -7.190 -1.247 -14.425 1.00 93.12 160 THR A O 1
ATOM 1223 N N . PHE A 1 161 ? -9.302 -0.829 -13.799 1.00 91.75 161 PHE A N 1
ATOM 1224 C CA . PHE A 1 161 ? -9.227 -1.609 -12.560 1.00 91.75 161 PHE A CA 1
ATOM 1225 C C . PHE A 1 161 ? -10.320 -2.665 -12.529 1.00 91.75 161 PHE A C 1
ATOM 1227 O O . PHE A 1 161 ? -11.499 -2.327 -12.576 1.00 91.75 161 PHE A O 1
ATOM 1234 N N . LYS A 1 162 ? -9.938 -3.940 -12.436 1.00 91.50 162 LYS A N 1
ATOM 1235 C CA . LYS A 1 162 ? -10.872 -5.073 -12.411 1.00 91.50 162 LYS A CA 1
ATOM 1236 C C . LYS A 1 162 ? -10.884 -5.754 -11.046 1.00 91.50 162 LYS A C 1
ATOM 1238 O O . LYS A 1 162 ? -9.837 -6.198 -10.584 1.00 91.50 162 LYS A O 1
ATOM 1243 N N . SER A 1 163 ? -12.052 -5.878 -10.430 1.00 90.62 163 SER A N 1
ATOM 1244 C CA . SER A 1 163 ? -12.250 -6.544 -9.142 1.00 90.62 163 SER A CA 1
ATOM 1245 C C . SER A 1 163 ? -12.119 -8.069 -9.229 1.00 90.62 163 SER A C 1
ATOM 1247 O O . SER A 1 163 ? -12.122 -8.665 -10.314 1.00 90.62 163 SER A O 1
ATOM 1249 N N . CYS A 1 164 ? -12.062 -8.724 -8.066 1.00 85.75 164 CYS A N 1
ATOM 1250 C CA . CYS A 1 164 ? -12.102 -10.183 -7.942 1.00 85.75 164 CYS A CA 1
ATOM 1251 C C . CYS A 1 164 ? -13.398 -10.805 -8.500 1.00 85.75 164 CYS A C 1
ATOM 1253 O O . CYS A 1 164 ? -13.385 -11.944 -8.958 1.00 85.75 164 CYS A O 1
ATOM 1255 N N . HIS A 1 165 ? -14.496 -10.043 -8.544 1.00 86.00 165 HIS A N 1
ATOM 1256 C CA . HIS A 1 165 ? -15.781 -10.463 -9.113 1.00 86.00 165 HIS A CA 1
ATOM 1257 C C . HIS A 1 165 ? -15.876 -10.256 -10.632 1.00 86.00 165 HIS A C 1
ATOM 1259 O O . HIS A 1 165 ? -16.921 -10.499 -11.226 1.00 86.00 165 HIS A O 1
ATOM 1265 N N . GLY A 1 166 ? -14.794 -9.810 -11.275 1.00 86.56 166 GLY A N 1
ATOM 1266 C CA . GLY A 1 166 ? -14.743 -9.616 -12.721 1.00 86.56 166 GLY A CA 1
ATOM 1267 C C . GLY A 1 166 ? -15.350 -8.301 -13.211 1.00 86.56 166 GLY A C 1
ATOM 1268 O O . GLY A 1 166 ? -15.396 -8.095 -14.421 1.00 86.56 166 GLY A O 1
ATOM 1269 N N . GLN A 1 167 ? -15.742 -7.415 -12.297 1.00 89.44 167 GLN A N 1
ATOM 1270 C CA . GLN A 1 167 ? -16.325 -6.111 -12.602 1.00 89.44 167 GLN A CA 1
ATOM 1271 C C . GLN A 1 167 ? -15.248 -5.024 -12.623 1.00 89.44 167 GLN A C 1
ATOM 1273 O O . GLN A 1 167 ? -14.247 -5.116 -11.916 1.00 89.44 167 GLN A O 1
ATOM 1278 N N . TYR A 1 168 ? -15.450 -3.985 -13.414 1.00 89.62 168 TYR A N 1
ATOM 1279 C CA . TYR A 1 168 ? -14.558 -2.849 -13.561 1.00 89.62 168 TYR A CA 1
ATOM 1280 C C . TYR A 1 168 ? -14.993 -1.685 -12.687 1.00 89.62 168 TYR A C 1
ATOM 1282 O O . TYR A 1 168 ? -16.182 -1.392 -12.572 1.00 89.62 168 TYR A O 1
ATOM 1290 N N . LEU A 1 169 ? -14.017 -1.027 -12.073 1.00 88.62 169 LEU A N 1
ATOM 1291 C CA . LEU A 1 169 ? -14.223 0.234 -11.380 1.00 88.62 169 LEU A CA 1
ATOM 1292 C C . LEU A 1 169 ? -14.526 1.325 -12.414 1.00 88.62 169 LEU A C 1
ATOM 1294 O O . LEU A 1 169 ? -13.756 1.500 -13.356 1.00 88.62 169 LEU A O 1
ATOM 1298 N N . CYS A 1 170 ? -15.621 2.057 -12.229 1.00 85.88 170 CYS A N 1
ATOM 1299 C CA . CYS A 1 170 ? -16.073 3.109 -13.134 1.00 85.88 170 CYS A CA 1
ATOM 1300 C C . CYS A 1 170 ? -16.448 4.369 -12.354 1.00 85.88 170 CYS A C 1
ATOM 1302 O O . CYS A 1 170 ? -17.102 4.285 -11.314 1.00 85.88 170 CYS A O 1
ATOM 1304 N N . ALA A 1 171 ? -16.104 5.536 -12.896 1.00 78.19 171 ALA A N 1
ATOM 1305 C CA . ALA A 1 171 ? -16.660 6.802 -12.437 1.00 78.19 171 ALA A CA 1
ATOM 1306 C C . ALA A 1 171 ? -18.115 6.946 -12.902 1.00 78.19 171 ALA A C 1
ATOM 1308 O O . ALA A 1 171 ? -18.454 6.612 -14.040 1.00 78.19 171 ALA A O 1
ATOM 1309 N N . ASN A 1 172 ? -18.980 7.445 -12.023 1.00 69.00 172 ASN A N 1
ATOM 1310 C CA . ASN A 1 172 ? -20.389 7.676 -12.317 1.00 69.00 172 ASN A CA 1
ATOM 1311 C C . ASN A 1 172 ? -20.903 8.927 -11.598 1.00 69.00 172 ASN A C 1
ATOM 1313 O O . ASN A 1 172 ? -21.590 8.782 -10.593 1.00 69.00 172 ASN A O 1
ATOM 1317 N N . GLY A 1 173 ? -20.575 10.120 -12.113 1.00 57.75 173 GLY A N 1
ATOM 1318 C CA . GLY A 1 173 ? -21.113 11.427 -11.692 1.00 57.75 173 GLY A CA 1
ATOM 1319 C C . GLY A 1 173 ? -20.850 11.810 -10.229 1.00 57.75 173 GLY A C 1
ATOM 1320 O O . GLY A 1 173 ? -20.080 12.721 -9.959 1.00 57.75 173 GLY A O 1
ATOM 1321 N N . ASP A 1 174 ? -21.467 11.079 -9.305 1.00 51.25 174 ASP A N 1
ATOM 1322 C CA . ASP A 1 174 ? -21.456 11.273 -7.856 1.00 51.25 174 ASP A CA 1
ATOM 1323 C C . ASP A 1 174 ? -20.458 10.348 -7.121 1.00 51.25 174 ASP A C 1
ATOM 1325 O O . ASP A 1 174 ? -20.397 10.359 -5.894 1.00 51.25 174 ASP A O 1
ATOM 1329 N N . GLY A 1 175 ? -19.682 9.513 -7.830 1.00 66.69 175 GLY A N 1
ATOM 1330 C CA . GLY A 1 175 ? -18.682 8.644 -7.195 1.00 66.69 175 GLY A CA 1
ATOM 1331 C C . GLY A 1 175 ? -18.178 7.479 -8.050 1.00 66.69 175 GLY A C 1
ATOM 1332 O O . GLY A 1 175 ? -18.160 7.542 -9.282 1.00 66.69 175 GLY A O 1
ATOM 1333 N N . LEU A 1 176 ? -17.756 6.404 -7.376 1.00 77.56 176 LEU A N 1
ATOM 1334 C CA . LEU A 1 176 ? -17.252 5.169 -7.981 1.00 77.56 176 LEU A CA 1
ATOM 1335 C C . LEU A 1 176 ? -18.269 4.028 -7.880 1.00 77.56 176 LEU A C 1
ATOM 1337 O O . LEU A 1 176 ? -18.926 3.848 -6.857 1.00 77.56 176 LEU A O 1
ATOM 1341 N N . VAL A 1 177 ? -18.356 3.215 -8.932 1.00 80.44 177 VAL A N 1
ATOM 1342 C CA . VAL A 1 177 ? -19.199 2.011 -8.996 1.00 80.44 177 VAL A CA 1
ATOM 1343 C C . VAL A 1 177 ? -18.451 0.852 -9.656 1.00 80.44 177 VAL A C 1
ATOM 1345 O O . VAL A 1 177 ? -17.456 1.066 -10.344 1.00 80.44 177 VAL A O 1
ATOM 1348 N N . CYS A 1 178 ? -18.943 -0.378 -9.488 1.00 83.00 178 CYS A N 1
ATOM 1349 C CA . CYS A 1 178 ? -18.499 -1.530 -10.276 1.00 83.00 178 CYS A CA 1
ATOM 1350 C C . CYS A 1 178 ? -19.481 -1.820 -11.421 1.00 83.00 178 CYS A C 1
ATOM 1352 O O . CYS A 1 178 ? -20.691 -1.851 -11.193 1.00 83.00 178 CYS A O 1
ATOM 1354 N N . LYS A 1 179 ? -18.969 -2.059 -12.633 1.00 81.94 179 LYS A N 1
ATOM 1355 C CA . LYS A 1 179 ? -19.752 -2.455 -13.818 1.00 81.94 179 LYS A CA 1
ATOM 1356 C C . LYS A 1 179 ? -19.132 -3.653 -14.533 1.00 81.94 179 LYS A C 1
ATOM 1358 O O . LYS A 1 179 ? -17.932 -3.865 -14.449 1.00 81.94 179 LYS A O 1
ATOM 1363 N N . ASP A 1 180 ? -19.922 -4.420 -15.275 1.00 81.75 180 ASP A N 1
ATOM 1364 C CA . ASP A 1 180 ? -19.429 -5.639 -15.938 1.00 81.75 180 ASP A CA 1
ATOM 1365 C C . ASP A 1 180 ? -18.582 -5.359 -17.195 1.00 81.75 180 ASP A C 1
ATOM 1367 O O . ASP A 1 180 ? -17.766 -6.193 -17.593 1.00 81.75 180 ASP A O 1
ATOM 1371 N N . GLU A 1 181 ? -18.722 -4.175 -17.797 1.00 77.00 181 GLU A N 1
ATOM 1372 C CA . GLU A 1 181 ? -18.046 -3.796 -19.041 1.00 77.00 181 GLU A CA 1
ATOM 1373 C C . GLU A 1 181 ? -17.088 -2.611 -18.865 1.00 77.00 181 GLU A C 1
ATOM 1375 O O . GLU A 1 181 ? -17.294 -1.718 -18.039 1.00 77.00 181 GLU A O 1
ATOM 1380 N N . VAL A 1 182 ? -16.036 -2.599 -19.690 1.00 72.62 182 VAL A N 1
ATOM 1381 C CA . VAL A 1 182 ? -15.090 -1.481 -19.796 1.00 72.62 182 VAL A CA 1
ATOM 1382 C C . VAL A 1 182 ? -15.706 -0.403 -20.683 1.00 72.62 182 VAL A C 1
ATOM 1384 O O . VAL A 1 182 ? -15.508 -0.376 -21.896 1.00 72.62 182 VAL A O 1
ATOM 1387 N N . GLU A 1 183 ? -16.468 0.489 -20.065 1.00 77.44 183 GLU A N 1
ATOM 1388 C CA . GLU A 1 183 ? -16.941 1.724 -20.691 1.00 77.44 183 GLU A CA 1
ATOM 1389 C C . GLU A 1 183 ? -15.867 2.824 -20.591 1.00 77.44 183 GLU A C 1
ATOM 1391 O O . GLU A 1 183 ? -14.882 2.687 -19.863 1.00 77.44 183 GLU A O 1
ATOM 1396 N N . ASP A 1 184 ? -16.045 3.958 -21.273 1.00 72.75 184 ASP A N 1
ATOM 1397 C CA . ASP A 1 184 ? -15.094 5.080 -21.165 1.00 72.75 184 ASP A CA 1
ATOM 1398 C C . ASP A 1 184 ? -14.961 5.616 -19.727 1.00 72.75 184 ASP A C 1
ATOM 1400 O O . ASP A 1 184 ? -13.889 6.076 -19.342 1.00 72.75 184 ASP A O 1
ATOM 1404 N N . GLY A 1 185 ? -15.998 5.460 -18.896 1.00 71.00 185 GLY A N 1
ATOM 1405 C CA . GLY A 1 185 ? -15.945 5.767 -17.462 1.00 71.00 185 GLY A CA 1
ATOM 1406 C C . GLY A 1 185 ? -15.051 4.835 -16.629 1.00 71.00 185 GLY A C 1
ATOM 1407 O O . GLY A 1 185 ? -14.800 5.139 -15.466 1.00 71.00 185 GLY A O 1
ATOM 1408 N N . ALA A 1 186 ? -14.566 3.724 -17.196 1.00 80.88 186 ALA A N 1
ATOM 1409 C CA . ALA A 1 186 ? -13.642 2.784 -16.553 1.00 80.88 186 ALA A CA 1
ATOM 1410 C C . ALA A 1 186 ? -12.159 3.098 -16.831 1.00 80.88 186 ALA A C 1
ATOM 1412 O O . ALA A 1 186 ? -11.277 2.413 -16.309 1.00 80.88 186 ALA A O 1
ATOM 1413 N N . LYS A 1 187 ? -11.879 4.090 -17.692 1.00 87.44 187 LYS A N 1
ATOM 1414 C CA . LYS A 1 187 ? -10.526 4.483 -18.106 1.00 87.44 187 LYS A CA 1
ATOM 1415 C C . LYS A 1 187 ? -10.110 5.760 -17.390 1.00 87.44 187 LYS A C 1
ATOM 1417 O O . LYS A 1 187 ? -10.603 6.846 -17.689 1.00 87.44 187 LYS A O 1
ATOM 1422 N N . PHE A 1 188 ? -9.137 5.639 -16.501 1.00 87.25 188 PHE A N 1
ATOM 1423 C CA . PHE A 1 188 ? -8.643 6.745 -15.692 1.00 87.25 188 PHE A CA 1
ATOM 1424 C C . PHE A 1 188 ? -7.275 7.206 -16.191 1.00 87.25 188 PHE A C 1
ATOM 1426 O O . PHE A 1 188 ? -6.428 6.395 -16.550 1.00 87.25 188 PHE A O 1
ATOM 1433 N N . GLY A 1 189 ? -7.039 8.514 -16.231 1.00 85.69 189 GLY A N 1
ATOM 1434 C CA . GLY A 1 189 ? -5.680 9.045 -16.214 1.00 85.69 189 GLY A CA 1
ATOM 1435 C C . GLY A 1 189 ? -5.086 8.920 -14.812 1.00 85.69 189 GLY A C 1
ATOM 1436 O O . GLY A 1 189 ? -5.819 8.886 -13.826 1.00 85.69 189 GLY A O 1
ATOM 1437 N N . LEU A 1 190 ? -3.761 8.873 -14.731 1.00 82.94 190 LEU A N 1
ATOM 1438 C CA . LEU A 1 190 ? -3.036 8.883 -13.465 1.00 82.94 190 LEU A CA 1
ATOM 1439 C C . LEU A 1 190 ? -2.454 10.276 -13.242 1.00 82.94 190 LEU A C 1
ATOM 1441 O O . LEU A 1 190 ? -1.799 10.828 -14.129 1.00 82.94 190 LEU A O 1
ATOM 1445 N N . VAL A 1 191 ? -2.694 10.850 -12.068 1.00 74.69 191 VAL A N 1
ATOM 1446 C CA . VAL A 1 191 ? -2.136 12.151 -11.685 1.00 74.69 191 VAL A CA 1
ATOM 1447 C C . VAL A 1 191 ? -1.419 12.029 -10.354 1.00 74.69 191 VAL A C 1
ATOM 1449 O O . VAL A 1 191 ? -1.906 11.386 -9.429 1.00 74.69 191 VAL A O 1
ATOM 1452 N N . LYS A 1 192 ? -0.230 12.625 -10.268 1.00 67.19 192 LYS A N 1
ATOM 1453 C CA . LYS A 1 192 ? 0.506 12.705 -9.007 1.00 67.19 192 LYS A CA 1
ATOM 1454 C C . LYS A 1 192 ? -0.243 13.668 -8.085 1.00 67.19 192 LYS A C 1
ATOM 1456 O O . LYS A 1 192 ? -0.558 14.772 -8.526 1.00 67.19 192 LYS A O 1
ATOM 1461 N N . ALA A 1 193 ? -0.552 13.249 -6.861 1.00 54.62 193 ALA A N 1
ATOM 1462 C CA . ALA A 1 193 ? -1.192 14.128 -5.890 1.00 54.62 193 ALA A CA 1
ATOM 1463 C C . ALA A 1 193 ? -0.201 15.220 -5.435 1.00 54.62 193 ALA A C 1
ATOM 1465 O O . ALA A 1 193 ? 0.996 14.956 -5.289 1.00 54.62 193 ALA A O 1
ATOM 1466 N N . GLU A 1 194 ? -0.676 16.460 -5.279 1.00 43.56 194 GLU A N 1
ATOM 1467 C CA . GLU A 1 194 ? 0.162 17.622 -4.921 1.00 43.56 194 GLU A CA 1
ATOM 1468 C C . GLU A 1 194 ? 0.652 17.585 -3.461 1.00 43.56 194 GLU A C 1
ATOM 1470 O O . GLU A 1 194 ? 1.634 18.242 -3.128 1.00 43.56 194 GLU A O 1
ATOM 1475 N N . ASP A 1 195 ? 0.002 16.787 -2.614 1.00 43.94 195 ASP A N 1
ATOM 1476 C CA . ASP A 1 195 ? 0.259 16.615 -1.177 1.00 43.94 195 ASP A CA 1
ATOM 1477 C C . ASP A 1 195 ? 1.292 15.521 -0.845 1.00 43.94 195 ASP A C 1
ATOM 1479 O O . ASP A 1 195 ? 1.682 15.367 0.309 1.00 43.94 195 ASP A O 1
ATOM 1483 N N . GLY A 1 196 ? 1.757 14.761 -1.842 1.00 42.28 196 GLY A N 1
ATOM 1484 C CA . GLY A 1 196 ? 2.676 13.640 -1.634 1.00 42.28 196 GLY A CA 1
ATOM 1485 C C . GLY A 1 196 ? 2.017 12.348 -1.127 1.00 42.28 196 GLY A C 1
ATOM 1486 O O . GLY A 1 196 ? 2.720 11.352 -0.969 1.00 42.28 196 GLY A O 1
ATOM 1487 N N . CYS A 1 197 ? 0.690 12.306 -0.951 1.00 39.56 197 CYS A N 1
ATOM 1488 C CA . CYS A 1 197 ? -0.052 11.180 -0.363 1.00 39.56 197 CYS A CA 1
ATOM 1489 C C . CYS A 1 197 ? -0.476 10.084 -1.371 1.00 39.56 197 CYS A C 1
ATOM 1491 O O . CYS A 1 197 ? -1.281 9.203 -1.049 1.00 39.56 197 CYS A O 1
ATOM 1493 N N . GLY A 1 198 ? 0.080 10.094 -2.590 1.00 60.12 198 GLY A N 1
ATOM 1494 C CA . GLY A 1 198 ? -0.103 9.040 -3.596 1.00 60.12 198 GLY A CA 1
ATOM 1495 C C . GLY A 1 198 ? -0.458 9.554 -4.997 1.00 60.12 198 GLY A C 1
ATOM 1496 O O . GLY A 1 198 ? 0.053 10.578 -5.457 1.00 60.12 198 GLY A O 1
ATOM 1497 N N . PHE A 1 199 ? -1.310 8.803 -5.704 1.00 67.56 199 PHE A N 1
ATOM 1498 C CA . PHE A 1 199 ? -1.776 9.105 -7.064 1.00 67.56 199 PHE A CA 1
ATOM 1499 C C . PHE A 1 199 ? -3.298 9.156 -7.123 1.00 67.56 199 PHE A C 1
ATOM 1501 O O . PHE A 1 199 ? -3.959 8.195 -6.740 1.00 67.56 199 PHE A O 1
ATOM 1508 N N . GLY A 1 200 ? -3.833 10.246 -7.671 1.00 70.75 200 GLY A N 1
ATOM 1509 C CA . GLY A 1 200 ? -5.258 10.412 -7.937 1.00 70.75 200 GLY A CA 1
ATOM 1510 C C . GLY A 1 200 ? -5.682 9.800 -9.272 1.00 70.75 200 GLY A C 1
ATOM 1511 O O . GLY A 1 200 ? -4.878 9.628 -10.199 1.00 70.75 200 GLY A O 1
ATOM 1512 N N . LEU A 1 201 ? -6.977 9.503 -9.382 1.00 78.69 201 LEU A N 1
ATOM 1513 C CA . LEU A 1 201 ? -7.595 9.034 -10.622 1.00 78.69 201 LEU A CA 1
ATOM 1514 C C . LEU A 1 201 ? -8.253 10.200 -11.359 1.00 78.69 201 LEU A C 1
ATOM 1516 O O . LEU A 1 201 ? -9.196 10.806 -10.857 1.00 78.69 201 LEU A O 1
ATOM 1520 N N . LEU A 1 202 ? -7.795 10.479 -12.577 1.00 76.88 202 LEU A N 1
ATOM 1521 C CA . LEU A 1 202 ? -8.381 11.491 -13.450 1.00 76.88 202 LEU A CA 1
ATOM 1522 C C . LEU A 1 202 ? -9.429 10.855 -14.365 1.00 76.88 202 LEU A C 1
ATOM 1524 O O . LEU A 1 202 ? -9.113 10.051 -15.242 1.00 76.88 202 LEU A O 1
ATOM 1528 N N . THR A 1 203 ? -10.683 11.230 -14.184 1.00 77.75 203 THR A N 1
ATOM 1529 C CA . THR A 1 203 ? -11.799 10.767 -15.016 1.00 77.75 203 THR A CA 1
ATOM 1530 C C . THR A 1 203 ? -11.823 11.473 -16.381 1.00 77.75 203 THR A C 1
ATOM 1532 O O . THR A 1 203 ? -11.134 12.470 -16.608 1.00 77.75 203 THR A O 1
ATOM 1535 N N . ALA A 1 204 ? -12.605 10.946 -17.330 1.00 72.06 204 ALA A N 1
ATOM 1536 C CA . ALA A 1 204 ? -12.680 11.479 -18.694 1.00 72.06 204 ALA A CA 1
ATOM 1537 C C . ALA A 1 204 ? -13.237 12.915 -18.777 1.00 72.06 204 ALA A C 1
ATOM 1539 O O . ALA A 1 204 ? -12.895 13.640 -19.711 1.00 72.06 204 ALA A O 1
ATOM 1540 N N . ASP A 1 205 ? -14.064 13.329 -17.813 1.00 68.25 205 ASP A N 1
ATOM 1541 C CA . ASP A 1 205 ? -14.611 14.690 -17.731 1.00 68.25 205 ASP A CA 1
ATOM 1542 C C . ASP A 1 205 ? -13.652 15.700 -17.069 1.00 68.25 205 ASP A C 1
ATOM 1544 O O . ASP A 1 205 ? -13.947 16.895 -17.027 1.00 68.25 205 ASP A O 1
ATOM 1548 N N . GLY A 1 206 ? -12.478 15.242 -16.620 1.00 64.62 206 GLY A N 1
ATOM 1549 C CA . GLY A 1 206 ? -11.459 16.068 -15.978 1.00 64.62 206 GLY A CA 1
ATOM 1550 C C . GLY A 1 206 ? -11.551 16.118 -14.452 1.00 64.62 206 GLY A C 1
ATOM 1551 O O . GLY A 1 206 ? -10.734 16.800 -13.835 1.00 64.62 206 GLY A O 1
ATOM 1552 N N . THR A 1 207 ? -12.482 15.392 -13.828 1.00 67.00 207 THR A N 1
ATOM 1553 C CA . THR A 1 207 ? -12.577 15.304 -12.364 1.00 67.00 207 THR A CA 1
ATOM 1554 C C . THR A 1 207 ? -11.471 14.409 -11.806 1.00 67.00 207 THR A C 1
ATOM 1556 O O . THR A 1 207 ? -11.291 13.282 -12.276 1.00 67.00 207 THR A O 1
ATOM 1559 N N . CYS A 1 208 ? -10.749 14.894 -10.793 1.00 63.84 208 CYS A N 1
ATOM 1560 C CA . CYS A 1 208 ? -9.773 14.113 -10.035 1.00 63.84 208 CYS A CA 1
ATOM 1561 C C . CYS A 1 208 ? -10.441 13.500 -8.799 1.00 63.84 208 CYS A C 1
ATOM 1563 O O . CYS A 1 208 ? -11.032 14.219 -7.995 1.00 63.84 208 CYS A O 1
ATOM 1565 N N . LEU A 1 209 ? -10.342 12.183 -8.644 1.00 65.06 209 LEU A N 1
ATOM 1566 C CA . LEU A 1 209 ? -10.773 11.476 -7.443 1.00 65.06 209 LEU A CA 1
ATOM 1567 C C . LEU A 1 209 ? -9.576 11.365 -6.488 1.00 65.06 209 LEU A C 1
ATOM 1569 O O . LEU A 1 209 ? -8.572 10.738 -6.841 1.00 65.06 209 LEU A O 1
ATOM 1573 N N . SER A 1 210 ? -9.689 11.974 -5.301 1.00 51.69 210 SER A N 1
ATOM 1574 C CA . SER A 1 210 ? -8.692 11.860 -4.227 1.00 51.69 210 SER A CA 1
ATOM 1575 C C . SER A 1 210 ? -8.805 10.482 -3.577 1.00 51.69 210 SER A C 1
ATOM 1577 O O . SER A 1 210 ? -9.755 10.210 -2.845 1.00 51.69 210 SER A O 1
ATOM 1579 N N . ILE A 1 211 ? -7.900 9.570 -3.929 1.00 52.22 211 ILE A N 1
ATOM 1580 C CA . ILE A 1 211 ? -7.827 8.214 -3.376 1.00 52.22 211 ILE A CA 1
ATOM 1581 C C . ILE A 1 211 ? -6.350 7.827 -3.311 1.00 52.22 211 ILE A C 1
ATOM 1583 O O . ILE A 1 211 ? -5.662 7.897 -4.328 1.00 52.22 211 ILE A O 1
ATOM 1587 N N . SER A 1 212 ? -5.859 7.366 -2.160 1.00 48.97 212 SER A N 1
ATOM 1588 C CA . SER A 1 212 ? -4.499 6.833 -2.051 1.00 48.97 212 SER A CA 1
ATOM 1589 C C . SER A 1 212 ? -4.469 5.392 -2.564 1.00 48.97 212 SER A C 1
ATOM 1591 O O . SER A 1 212 ? -4.989 4.466 -1.940 1.00 48.97 212 SER A O 1
ATOM 1593 N N . MET A 1 213 ? -3.875 5.180 -3.738 1.00 45.22 213 MET A N 1
ATOM 1594 C CA . MET A 1 213 ? -3.670 3.839 -4.292 1.00 45.22 213 MET A CA 1
ATOM 1595 C C . MET A 1 213 ? -2.470 3.160 -3.609 1.00 45.22 213 MET A C 1
ATOM 1597 O O . MET A 1 213 ? -1.373 3.711 -3.580 1.00 45.22 213 MET A O 1
ATOM 1601 N N . LEU A 1 214 ? -2.677 1.963 -3.062 1.00 46.28 214 LEU A N 1
ATOM 1602 C CA . LEU A 1 214 ? -1.658 1.103 -2.441 1.00 46.28 214 LEU A CA 1
ATOM 1603 C C . LEU A 1 214 ? -1.601 -0.225 -3.222 1.00 46.28 214 LEU A C 1
ATOM 1605 O O . LEU A 1 214 ? -2.505 -0.495 -3.990 1.00 46.28 214 LEU A O 1
ATOM 1609 N N . PHE A 1 215 ? -0.576 -1.072 -3.111 1.00 37.72 215 PHE A N 1
ATOM 1610 C CA . PHE A 1 215 ? -0.523 -2.350 -3.865 1.00 37.72 215 PHE A CA 1
ATOM 1611 C C . PHE A 1 215 ? -0.410 -3.556 -2.920 1.00 37.72 215 PHE A C 1
ATOM 1613 O O . PHE A 1 215 ? 0.012 -3.383 -1.777 1.00 37.72 215 PHE A O 1
ATOM 1620 N N . VAL A 1 216 ? -0.834 -4.767 -3.339 1.00 30.56 216 VAL A N 1
ATOM 1621 C CA . VAL A 1 216 ? -1.149 -5.880 -2.406 1.00 30.56 216 VAL A CA 1
ATOM 1622 C C . VAL A 1 216 ? -0.626 -7.290 -2.739 1.00 30.56 216 VAL A C 1
ATOM 1624 O O . VAL A 1 216 ? -0.504 -7.666 -3.900 1.00 30.56 216 VAL A O 1
ATOM 1627 N N . ARG A 1 217 ? -0.363 -8.047 -1.649 1.00 27.16 217 ARG A N 1
ATOM 1628 C CA . ARG A 1 217 ? 0.026 -9.466 -1.482 1.00 27.16 217 ARG A CA 1
ATOM 1629 C C . ARG A 1 217 ? -1.046 -10.471 -1.951 1.00 27.16 217 ARG A C 1
ATOM 1631 O O . ARG A 1 217 ? -2.241 -10.214 -1.863 1.00 27.16 217 ARG A O 1
ATOM 1638 N N . LYS A 1 218 ? -0.614 -11.668 -2.360 1.00 25.88 218 LYS A N 1
ATOM 1639 C CA . LYS A 1 218 ? -1.470 -12.856 -2.538 1.00 25.88 218 LYS A CA 1
ATOM 1640 C C . LYS A 1 218 ? -1.928 -13.384 -1.165 1.00 25.88 218 LYS A C 1
ATOM 1642 O O . LYS A 1 218 ? -1.079 -13.666 -0.325 1.00 25.88 218 LYS A O 1
ATOM 1647 N N . VAL A 1 219 ? -3.235 -13.544 -0.962 1.00 26.05 219 VAL A N 1
ATOM 1648 C CA . VAL A 1 219 ? -3.787 -14.451 0.060 1.00 26.05 219 VAL A CA 1
ATOM 1649 C C . VAL A 1 219 ? -3.956 -15.794 -0.638 1.00 26.05 219 VAL A C 1
ATOM 1651 O O . VAL A 1 219 ? -4.520 -15.843 -1.733 1.00 26.05 219 VAL A O 1
ATOM 1654 N N . GLU A 1 220 ? -3.375 -16.850 -0.083 1.00 27.70 220 GLU A N 1
ATOM 1655 C CA . GLU A 1 220 ? -3.624 -18.198 -0.586 1.00 27.70 220 GLU A CA 1
ATOM 1656 C C . GLU A 1 220 ? -5.096 -18.541 -0.367 1.00 27.70 220 GLU A C 1
ATOM 1658 O O . GLU A 1 220 ? -5.667 -18.232 0.679 1.00 27.70 220 GLU A O 1
ATOM 1663 N N . GLU A 1 221 ? -5.733 -19.083 -1.403 1.00 27.84 221 GLU A N 1
ATOM 1664 C CA . GLU A 1 221 ? -7.118 -19.526 -1.321 1.00 27.84 221 GLU A CA 1
ATOM 1665 C C . GLU A 1 221 ? -7.169 -20.690 -0.328 1.00 27.84 221 GLU A C 1
ATOM 1667 O O . GLU A 1 221 ? -6.505 -21.705 -0.522 1.00 27.84 221 GLU A O 1
ATOM 1672 N N . ALA A 1 222 ? -7.913 -20.512 0.763 1.00 28.31 222 ALA A N 1
ATOM 1673 C CA . ALA A 1 222 ? -8.284 -21.615 1.628 1.00 28.31 222 ALA A CA 1
ATOM 1674 C C . ALA A 1 222 ? -9.284 -22.481 0.852 1.00 28.31 222 ALA A C 1
ATOM 1676 O O . ALA A 1 222 ? -10.426 -22.069 0.636 1.00 28.31 222 ALA A O 1
ATOM 1677 N N . ASP A 1 223 ? -8.827 -23.645 0.399 1.00 28.88 223 ASP A N 1
ATOM 1678 C CA . ASP A 1 223 ? -9.702 -24.711 -0.070 1.00 28.88 223 ASP A CA 1
ATOM 1679 C C . ASP A 1 223 ? -10.538 -25.212 1.120 1.00 28.88 223 ASP A C 1
ATOM 1681 O O . ASP A 1 223 ? -10.007 -25.699 2.120 1.00 28.88 223 ASP A O 1
ATOM 1685 N N . GLU A 1 224 ? -11.861 -25.068 1.020 1.00 34.75 224 GLU A N 1
ATOM 1686 C CA . GLU A 1 224 ? -12.818 -25.747 1.892 1.00 34.75 224 GLU A CA 1
ATOM 1687 C C . GLU A 1 224 ? -13.035 -27.196 1.412 1.00 34.75 224 GLU A C 1
ATOM 1689 O O . GLU A 1 224 ? -13.286 -27.441 0.230 1.00 34.75 224 GLU A O 1
ATOM 1694 N N . ASP A 1 225 ? -13.045 -28.105 2.397 1.00 32.50 225 ASP A N 1
ATOM 1695 C CA . ASP A 1 225 ? -13.699 -29.425 2.459 1.00 32.50 225 ASP A CA 1
ATOM 1696 C C . ASP A 1 225 ? -12.984 -30.697 1.930 1.00 32.50 225 ASP A C 1
ATOM 1698 O O . ASP A 1 225 ? -13.077 -31.041 0.751 1.00 32.50 225 ASP A O 1
ATOM 1702 N N . GLN A 1 226 ? -12.426 -31.511 2.858 1.00 30.61 226 GLN A N 1
ATOM 1703 C CA . GLN A 1 226 ? -12.967 -32.817 3.359 1.00 30.61 226 GLN A CA 1
ATOM 1704 C C . GLN A 1 226 ? -11.911 -33.641 4.179 1.00 30.61 226 GLN A C 1
ATOM 1706 O O . GLN A 1 226 ? -10.731 -33.308 4.128 1.00 30.61 226 GLN A O 1
ATOM 1711 N N . PRO A 1 227 ? -12.312 -34.661 4.986 1.00 36.62 227 PRO A N 1
ATOM 1712 C CA . PRO A 1 227 ? -11.932 -34.812 6.404 1.00 36.62 227 PRO A CA 1
ATOM 1713 C C . PRO A 1 227 ? -10.807 -35.818 6.750 1.00 36.62 227 PRO A C 1
ATOM 1715 O O . PRO A 1 227 ? -10.334 -36.580 5.912 1.00 36.62 227 PRO A O 1
ATOM 1718 N N . GLU A 1 228 ? -10.458 -35.781 8.043 1.00 35.22 228 GLU A N 1
ATOM 1719 C CA . GLU A 1 228 ? -9.457 -36.529 8.825 1.00 35.22 228 GLU A CA 1
ATOM 1720 C C . GLU A 1 228 ? -9.419 -38.062 8.659 1.00 35.22 228 GLU A C 1
ATOM 1722 O O . GLU A 1 228 ? -10.460 -38.712 8.585 1.00 35.22 228 GLU A O 1
ATOM 1727 N N . ASP A 1 229 ? -8.202 -38.619 8.746 1.00 28.39 229 ASP A N 1
ATOM 1728 C CA . ASP A 1 229 ? -7.878 -39.852 9.487 1.00 28.39 229 ASP A CA 1
ATOM 1729 C C . ASP A 1 229 ? -6.357 -39.875 9.809 1.00 28.39 229 ASP A C 1
ATOM 1731 O O . ASP A 1 229 ? -5.516 -39.734 8.921 1.00 28.39 229 ASP A O 1
ATOM 1735 N N . ASP A 1 230 ? -6.022 -40.058 11.088 1.00 30.50 230 ASP A N 1
ATOM 1736 C CA . ASP A 1 230 ? -4.685 -40.247 11.709 1.00 30.50 230 ASP A CA 1
ATOM 1737 C C . ASP A 1 230 ? -4.678 -41.668 12.364 1.00 30.50 230 ASP A C 1
ATOM 1739 O O . ASP A 1 230 ? -5.786 -42.201 12.529 1.00 30.50 230 ASP A O 1
ATOM 1743 N N . PRO A 1 231 ? -3.579 -42.338 12.821 1.00 43.94 231 PRO A N 1
ATOM 1744 C CA . PRO A 1 231 ? -2.155 -41.950 12.912 1.00 43.94 231 PRO A CA 1
ATOM 1745 C C . PRO A 1 231 ? -1.068 -42.997 12.505 1.00 43.94 231 PRO A C 1
ATOM 1747 O O . PRO A 1 231 ? -1.351 -44.188 12.392 1.00 43.94 231 PRO A O 1
ATOM 1750 N N . GLU A 1 232 ? 0.173 -42.486 12.319 1.00 31.08 232 GLU A N 1
ATOM 1751 C CA . GLU A 1 232 ? 1.576 -42.930 12.659 1.00 31.08 232 GLU A CA 1
ATOM 1752 C C . GLU A 1 232 ? 1.988 -44.429 12.897 1.00 31.08 232 GLU A C 1
ATOM 1754 O O . GLU A 1 232 ? 1.103 -45.271 13.033 1.00 31.08 232 GLU A O 1
ATOM 1759 N N . PRO A 1 233 ? 3.298 -44.838 13.071 1.00 41.78 233 PRO A N 1
ATOM 1760 C CA . PRO A 1 233 ? 4.585 -44.078 13.172 1.00 41.78 233 PRO A CA 1
ATOM 1761 C C . PRO A 1 233 ? 5.880 -44.662 12.481 1.00 41.78 233 PRO A C 1
ATOM 1763 O O . PRO A 1 233 ? 5.977 -45.858 12.223 1.00 41.78 233 PRO A O 1
ATOM 1766 N N . THR A 1 234 ? 6.889 -43.773 12.312 1.00 30.28 234 THR A N 1
ATOM 1767 C CA . THR A 1 234 ? 8.384 -43.846 12.530 1.00 30.28 234 THR A CA 1
ATOM 1768 C C . THR A 1 234 ? 9.288 -44.975 11.936 1.00 30.28 234 THR A C 1
ATOM 1770 O O . THR A 1 234 ? 8.802 -45.911 11.312 1.00 30.28 234 THR A O 1
ATOM 1773 N N . PRO A 1 235 ? 10.635 -44.944 12.138 1.00 43.59 235 PRO A N 1
ATOM 1774 C CA . PRO A 1 235 ? 11.651 -44.048 11.544 1.00 43.59 235 PRO A CA 1
ATOM 1775 C C . PRO A 1 235 ? 12.816 -44.850 10.895 1.00 43.59 235 PRO A C 1
ATOM 1777 O O . PRO A 1 235 ? 12.923 -46.053 11.119 1.00 43.59 235 PRO A O 1
ATOM 1780 N N . ASP A 1 236 ? 13.748 -44.218 10.169 1.00 30.31 236 ASP A N 1
ATOM 1781 C CA . ASP A 1 236 ? 15.121 -44.760 10.129 1.00 30.31 236 ASP A CA 1
ATOM 1782 C C . ASP A 1 236 ? 16.189 -43.703 9.825 1.00 30.31 236 ASP A C 1
ATOM 1784 O O . ASP A 1 236 ? 16.011 -42.801 9.007 1.00 30.31 236 ASP A O 1
ATOM 1788 N N . GLU A 1 237 ? 17.281 -43.853 10.561 1.00 32.62 237 GLU A N 1
ATOM 1789 C CA . GLU A 1 237 ? 18.473 -43.026 10.664 1.00 32.62 237 GLU A CA 1
ATOM 1790 C C . GLU A 1 237 ? 19.401 -43.245 9.455 1.00 32.62 237 GLU A C 1
ATOM 1792 O O . GLU A 1 237 ? 19.379 -44.303 8.830 1.00 32.62 237 GLU A O 1
ATOM 1797 N N . THR A 1 238 ? 20.275 -42.279 9.146 1.00 32.31 238 THR A N 1
ATOM 1798 C CA . THR A 1 238 ? 21.750 -42.451 9.162 1.00 32.31 238 THR A CA 1
ATOM 1799 C C . THR A 1 238 ? 22.473 -41.291 8.461 1.00 32.31 238 THR A C 1
ATOM 1801 O O . THR A 1 238 ? 22.540 -41.196 7.239 1.00 32.31 238 THR A O 1
ATOM 1804 N N . GLU A 1 239 ? 23.087 -40.437 9.277 1.00 32.41 239 GLU A N 1
ATOM 1805 C CA . GLU A 1 239 ? 24.410 -39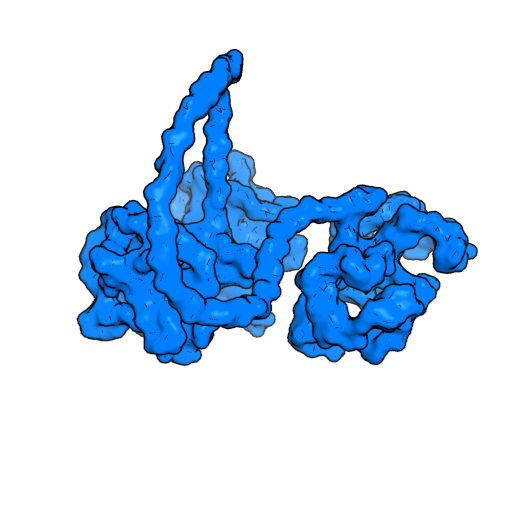.840 9.022 1.00 32.41 239 GLU A CA 1
ATOM 1806 C C . GLU A 1 239 ? 25.513 -40.924 9.203 1.00 32.41 239 GLU A C 1
ATOM 1808 O O . GLU A 1 239 ? 25.154 -42.011 9.674 1.00 32.41 239 GLU A O 1
ATOM 1813 N N . PRO A 1 240 ? 26.831 -40.730 8.911 1.00 42.19 240 PRO A N 1
ATOM 1814 C CA . PRO A 1 240 ? 27.594 -39.463 8.822 1.00 42.19 240 PRO A CA 1
ATOM 1815 C C . PRO A 1 240 ? 28.690 -39.421 7.723 1.00 42.19 240 PRO A C 1
ATOM 1817 O O . PRO A 1 240 ? 28.861 -40.391 6.991 1.00 42.19 240 PRO A O 1
ATOM 1820 N N . VAL A 1 241 ? 29.454 -38.316 7.623 1.00 31.95 241 VAL A N 1
ATOM 1821 C CA . VAL A 1 241 ? 30.946 -38.271 7.662 1.00 31.95 241 VAL A CA 1
ATOM 1822 C C . VAL A 1 241 ? 31.439 -36.799 7.686 1.00 31.95 241 VAL A C 1
ATOM 1824 O O . VAL A 1 241 ? 31.303 -36.065 6.711 1.00 31.95 241 VAL A O 1
ATOM 1827 N N . GLU A 1 242 ? 32.044 -36.442 8.823 1.00 30.56 242 GLU A N 1
ATOM 1828 C CA . GLU A 1 242 ? 32.926 -35.306 9.188 1.00 30.56 242 GLU A CA 1
ATOM 1829 C C . GLU A 1 242 ? 34.211 -35.194 8.316 1.00 30.56 242 GLU A C 1
ATOM 1831 O O . GLU A 1 242 ? 34.598 -36.186 7.703 1.00 30.56 242 GLU A O 1
ATOM 1836 N N . GLU A 1 243 ? 35.024 -34.128 8.184 1.00 32.69 243 GLU A N 1
ATOM 1837 C CA . GLU A 1 243 ? 35.341 -32.832 8.852 1.00 32.69 243 GLU A CA 1
ATOM 1838 C C . GLU A 1 243 ? 36.507 -32.181 8.001 1.00 32.69 243 GLU A C 1
ATOM 1840 O O . GLU A 1 243 ? 36.942 -32.816 7.032 1.00 32.69 243 GLU A O 1
ATOM 1845 N N . PRO A 1 244 ? 37.237 -31.096 8.382 1.00 44.34 244 PRO A N 1
ATOM 1846 C CA . PRO A 1 244 ? 36.882 -29.736 8.831 1.00 44.34 244 PRO A CA 1
ATOM 1847 C C . PRO A 1 244 ? 37.696 -28.632 8.075 1.00 44.34 244 PRO A C 1
ATOM 1849 O O . PRO A 1 244 ? 38.600 -28.945 7.305 1.00 44.34 244 PRO A O 1
ATOM 1852 N N . THR A 1 245 ? 37.433 -27.336 8.331 1.00 29.41 245 THR A N 1
ATOM 1853 C CA . THR A 1 245 ? 38.436 -26.350 8.840 1.00 29.41 245 THR A CA 1
ATOM 1854 C C . THR A 1 245 ? 37.886 -24.910 8.897 1.00 29.41 245 THR A C 1
ATOM 1856 O O . THR A 1 245 ? 37.786 -24.241 7.871 1.00 29.41 245 THR A O 1
ATOM 1859 N N . ASP A 1 246 ? 37.585 -24.471 10.124 1.00 29.27 246 ASP A N 1
ATOM 1860 C CA . ASP A 1 246 ? 37.825 -23.167 10.780 1.00 29.27 246 ASP A CA 1
ATOM 1861 C C . ASP A 1 246 ? 37.827 -21.832 9.999 1.00 29.27 246 ASP A C 1
ATOM 1863 O O . ASP A 1 246 ? 38.823 -21.481 9.363 1.00 29.27 246 ASP A O 1
ATOM 1867 N N . ILE A 1 247 ? 36.821 -20.980 10.276 1.00 35.41 247 ILE A N 1
ATOM 1868 C CA . ILE A 1 247 ? 36.961 -19.515 10.470 1.00 35.41 247 ILE A CA 1
ATOM 1869 C C . ILE A 1 247 ? 35.988 -19.083 11.605 1.00 35.41 247 ILE A C 1
ATOM 1871 O O . ILE A 1 247 ? 34.839 -19.515 11.582 1.00 35.41 247 ILE A O 1
ATOM 1875 N N . PRO A 1 248 ? 36.405 -18.283 12.613 1.00 32.91 248 PRO A N 1
ATOM 1876 C CA . PRO A 1 248 ? 35.621 -18.039 13.835 1.00 32.91 248 PRO A CA 1
ATOM 1877 C C . PRO A 1 248 ? 34.477 -17.004 13.716 1.00 32.91 248 PRO A C 1
ATOM 1879 O O . PRO A 1 248 ? 34.680 -15.932 13.148 1.00 32.91 248 PRO A O 1
ATOM 1882 N N . ALA A 1 249 ? 33.340 -17.367 14.340 1.00 29.19 249 ALA A N 1
ATOM 1883 C CA . ALA A 1 249 ? 32.249 -16.618 15.010 1.00 29.19 249 ALA A CA 1
ATOM 1884 C C . ALA A 1 249 ? 32.045 -15.125 14.656 1.00 29.19 249 ALA A C 1
ATOM 1886 O O . ALA A 1 249 ? 32.910 -14.289 14.913 1.00 29.19 249 ALA A O 1
ATOM 1887 N N . GLU A 1 250 ? 30.949 -14.732 13.995 1.00 34.06 250 GLU A N 1
ATOM 1888 C CA . GLU A 1 250 ? 29.568 -14.582 14.517 1.00 34.06 250 GLU A CA 1
ATOM 1889 C C . GLU A 1 250 ? 29.435 -13.534 15.638 1.00 34.06 250 GLU A C 1
ATOM 1891 O O . GLU A 1 250 ? 29.704 -13.787 16.809 1.00 34.06 250 GLU A O 1
ATOM 1896 N N . ALA A 1 251 ? 28.966 -12.342 15.255 1.00 28.91 251 ALA A N 1
ATOM 1897 C CA . ALA A 1 251 ? 28.004 -11.604 16.062 1.00 28.91 251 ALA A CA 1
ATOM 1898 C C . ALA A 1 251 ? 26.631 -11.967 15.483 1.00 28.91 251 ALA A C 1
ATOM 1900 O O . ALA A 1 251 ? 26.249 -11.468 14.423 1.00 28.91 251 ALA A O 1
ATOM 1901 N N . GLU A 1 252 ? 25.965 -12.926 16.120 1.00 29.89 252 GLU A N 1
ATOM 1902 C CA . GLU A 1 252 ? 24.618 -13.370 15.776 1.00 29.89 252 GLU A CA 1
ATOM 1903 C C . GLU A 1 252 ? 23.655 -12.176 15.861 1.00 29.89 252 GLU A C 1
ATOM 1905 O O . GLU A 1 252 ? 23.518 -11.531 16.900 1.00 29.89 252 GLU A O 1
ATOM 1910 N N . VAL A 1 253 ? 23.003 -11.852 14.745 1.00 31.02 253 VAL A N 1
ATOM 1911 C CA . VAL A 1 253 ? 21.814 -11.000 14.744 1.00 31.02 253 VAL A CA 1
ATOM 1912 C C . VAL A 1 253 ? 20.645 -11.950 14.961 1.00 31.02 253 VAL A C 1
ATOM 1914 O O . VAL A 1 253 ? 20.283 -12.690 14.049 1.00 31.02 253 VAL A O 1
ATOM 1917 N N . GLU A 1 254 ? 20.097 -11.970 16.177 1.00 26.56 254 GLU A N 1
ATOM 1918 C CA . GLU A 1 254 ? 18.904 -12.753 16.499 1.00 26.56 254 GLU A CA 1
ATOM 1919 C C . GLU A 1 254 ? 17.755 -12.373 15.555 1.00 26.56 254 GLU A C 1
ATOM 1921 O O . GLU A 1 254 ? 17.230 -11.255 15.565 1.00 26.56 254 GLU A O 1
ATOM 1926 N N . VAL A 1 255 ? 17.364 -13.333 14.720 1.00 26.78 255 VAL A N 1
ATOM 1927 C CA . VAL A 1 255 ? 16.146 -13.290 13.917 1.00 26.78 255 VAL A CA 1
ATOM 1928 C C . VAL A 1 255 ? 14.984 -13.580 14.862 1.00 26.78 255 VAL A C 1
ATOM 1930 O O . VAL A 1 255 ? 14.673 -14.732 15.153 1.00 26.78 255 VAL A O 1
ATOM 1933 N N . ILE A 1 256 ? 14.359 -12.525 15.382 1.00 28.09 256 ILE A N 1
ATOM 1934 C CA . ILE A 1 256 ? 13.169 -12.643 16.228 1.00 28.09 256 ILE A CA 1
ATOM 1935 C C . ILE A 1 256 ? 11.951 -12.798 15.309 1.00 28.09 256 ILE A C 1
ATOM 1937 O O . ILE A 1 256 ? 11.590 -11.891 14.558 1.00 28.09 256 ILE A O 1
ATOM 1941 N N . SER A 1 257 ? 11.341 -13.981 15.352 1.00 25.62 257 SER A N 1
ATOM 1942 C CA . SER A 1 257 ? 10.041 -14.311 14.755 1.00 25.62 257 SER A CA 1
ATOM 1943 C C . SER A 1 257 ? 8.945 -13.310 15.171 1.00 25.62 257 SER A C 1
ATOM 1945 O O . SER A 1 257 ? 9.010 -12.804 16.293 1.00 25.62 257 SER A O 1
ATOM 1947 N N . PRO A 1 258 ? 7.911 -13.038 14.344 1.00 34.69 258 PRO A N 1
ATOM 1948 C CA . PRO A 1 258 ? 6.811 -12.151 14.725 1.00 34.69 258 PRO A CA 1
ATOM 1949 C C . PRO A 1 258 ? 6.076 -12.763 15.922 1.00 34.69 258 PRO A C 1
ATOM 1951 O O . PRO A 1 258 ? 5.402 -13.782 15.780 1.00 34.69 258 PRO A O 1
ATOM 1954 N N . GLY A 1 259 ? 6.274 -12.193 17.109 1.00 36.31 259 GLY A N 1
ATOM 1955 C CA . GLY A 1 259 ? 5.565 -12.614 18.311 1.00 36.31 259 GLY A CA 1
ATOM 1956 C C . GLY A 1 259 ? 4.067 -12.373 18.148 1.00 36.31 259 GLY A C 1
ATOM 1957 O O . GLY A 1 259 ? 3.661 -11.378 17.549 1.00 36.31 259 GLY A O 1
ATOM 1958 N N . GLU A 1 260 ? 3.251 -13.287 18.670 1.00 43.09 260 GLU A N 1
ATOM 1959 C CA . GLU A 1 260 ? 1.819 -13.060 18.866 1.00 43.09 260 GLU A CA 1
ATOM 1960 C C . GLU A 1 260 ? 1.634 -11.718 19.595 1.00 43.09 260 GLU A C 1
ATOM 1962 O O . GLU A 1 260 ? 2.208 -11.509 20.667 1.00 43.09 260 GLU A O 1
ATOM 1967 N N . GLU A 1 261 ? 0.893 -10.777 19.001 1.00 59.75 261 GLU A N 1
ATOM 1968 C CA . GLU A 1 261 ? 0.667 -9.467 19.618 1.00 59.75 261 GLU A CA 1
ATOM 1969 C C . GLU A 1 261 ? -0.068 -9.658 20.948 1.00 59.75 261 GLU A C 1
ATOM 1971 O O . GLU A 1 261 ? -1.199 -10.147 20.997 1.00 59.75 261 GLU A O 1
ATOM 1976 N N . LYS A 1 262 ? 0.593 -9.298 22.050 1.00 75.69 262 LYS A N 1
ATOM 1977 C CA . LYS A 1 262 ? 0.047 -9.443 23.396 1.00 75.69 262 LYS A CA 1
ATOM 1978 C C . LYS A 1 262 ? -1.162 -8.521 23.556 1.00 75.69 262 LYS A C 1
ATOM 1980 O O . LYS A 1 262 ? -1.057 -7.299 23.456 1.00 75.69 262 LYS A O 1
ATOM 1985 N N . ILE A 1 263 ? -2.321 -9.123 23.819 1.00 83.62 263 ILE A N 1
ATOM 1986 C CA . ILE A 1 263 ? -3.566 -8.406 24.097 1.00 83.62 263 ILE A CA 1
ATOM 1987 C C . ILE A 1 263 ? -3.779 -8.388 25.608 1.00 83.62 263 ILE A C 1
ATOM 1989 O O . ILE A 1 263 ? -4.026 -9.426 26.222 1.00 83.62 263 ILE A O 1
ATOM 1993 N N . THR A 1 264 ? -3.744 -7.196 26.197 1.00 84.19 264 THR A N 1
ATOM 1994 C CA . THR A 1 264 ? -4.021 -6.978 27.621 1.00 84.19 264 THR A CA 1
ATOM 1995 C C . THR A 1 264 ? -5.248 -6.079 27.737 1.00 84.19 264 THR A C 1
ATOM 1997 O O . THR A 1 264 ? -5.335 -5.048 27.071 1.00 84.19 264 THR A O 1
ATOM 2000 N N . TYR A 1 265 ? -6.244 -6.514 28.514 1.00 89.06 265 TYR A N 1
ATOM 2001 C CA . TYR A 1 265 ? -7.535 -5.827 28.673 1.00 89.06 265 TYR A CA 1
ATOM 2002 C C . TYR A 1 265 ? -8.260 -5.479 27.353 1.00 89.06 265 TYR A C 1
ATOM 2004 O O . TYR A 1 265 ? -9.024 -4.525 27.275 1.00 89.06 265 TYR A O 1
ATOM 2012 N N . GLY A 1 266 ? -8.038 -6.263 26.291 1.00 85.31 266 GLY A N 1
ATOM 2013 C CA . GLY A 1 266 ? -8.673 -6.048 24.983 1.00 85.31 266 GLY A CA 1
ATOM 2014 C C . GLY A 1 266 ? -7.980 -5.018 24.079 1.00 85.31 266 GLY A C 1
ATOM 2015 O O . GLY A 1 266 ? -8.544 -4.679 23.031 1.00 85.31 266 GLY A O 1
ATOM 2016 N N . PHE A 1 267 ? -6.780 -4.566 24.454 1.00 88.62 267 PHE A N 1
ATOM 2017 C CA . PHE A 1 267 ? -5.932 -3.643 23.694 1.00 88.62 267 PHE A CA 1
ATOM 2018 C C . PHE A 1 267 ? -4.558 -4.267 23.443 1.00 88.62 267 PHE A C 1
ATOM 2020 O O . PHE A 1 267 ? -3.986 -4.889 24.346 1.00 88.62 267 PHE A O 1
ATOM 2027 N N . THR A 1 268 ? -4.010 -4.102 22.241 1.00 89.75 268 THR A N 1
ATOM 2028 C CA . THR A 1 268 ? -2.613 -4.476 21.970 1.00 89.75 268 THR A CA 1
ATOM 2029 C C . THR A 1 268 ? -1.662 -3.529 22.700 1.00 89.75 268 THR A C 1
ATOM 2031 O O . THR A 1 268 ? -2.047 -2.421 23.079 1.00 89.75 268 THR A O 1
ATOM 2034 N N . ASP A 1 269 ? -0.414 -3.944 22.916 1.00 89.88 269 ASP A N 1
ATOM 2035 C CA . ASP A 1 269 ? 0.589 -3.057 23.522 1.00 89.88 269 ASP A CA 1
ATOM 2036 C C . ASP A 1 269 ? 0.813 -1.797 22.671 1.00 89.88 269 ASP A C 1
ATOM 2038 O O . ASP A 1 269 ? 0.938 -0.701 23.211 1.00 89.88 269 ASP A O 1
ATOM 2042 N N . LYS A 1 270 ? 0.726 -1.920 21.340 1.00 88.94 270 LYS A N 1
ATOM 2043 C CA . LYS A 1 270 ? 0.778 -0.779 20.419 1.00 88.94 270 LYS A CA 1
ATOM 2044 C C . LYS A 1 270 ? -0.432 0.146 20.550 1.00 88.94 270 LYS A C 1
ATOM 2046 O O . LYS A 1 270 ? -0.273 1.364 20.505 1.00 88.94 270 LYS A O 1
ATOM 2051 N N . ASP A 1 271 ? -1.635 -0.397 20.754 1.00 90.44 271 ASP A N 1
ATOM 2052 C CA . ASP A 1 271 ? -2.821 0.426 21.021 1.00 90.44 271 ASP A CA 1
ATOM 2053 C C . ASP A 1 271 ? -2.633 1.267 22.285 1.00 90.44 271 ASP A C 1
ATOM 2055 O O . ASP A 1 271 ? -3.101 2.397 22.317 1.00 90.44 271 ASP A O 1
ATOM 2059 N N . ALA A 1 272 ? -1.932 0.752 23.296 1.00 93.94 272 ALA A N 1
ATOM 2060 C CA . ALA A 1 272 ? -1.603 1.454 24.538 1.00 93.94 272 ALA A CA 1
ATOM 2061 C C . ALA A 1 272 ? -0.243 2.179 24.494 1.00 93.94 272 ALA A C 1
ATOM 2063 O O . ALA A 1 272 ? 0.289 2.556 25.533 1.00 93.94 272 ALA A O 1
ATOM 2064 N N . LYS A 1 273 ? 0.328 2.385 23.298 1.00 94.31 273 LYS A N 1
ATOM 2065 C CA . LYS A 1 273 ? 1.558 3.171 23.067 1.00 94.31 273 LYS A CA 1
ATOM 2066 C C . LYS A 1 273 ? 2.776 2.580 23.784 1.00 94.31 273 LYS A C 1
ATOM 2068 O O . LYS A 1 273 ? 3.774 3.256 23.996 1.00 94.31 273 LYS A O 1
ATOM 2073 N N . TYR A 1 274 ? 2.678 1.302 24.149 1.00 93.94 274 TYR A N 1
ATOM 2074 C CA . TYR A 1 274 ? 3.606 0.572 25.001 1.00 93.94 274 TYR A CA 1
ATOM 2075 C C . TYR A 1 274 ? 3.842 1.222 26.379 1.00 93.94 274 TYR A C 1
ATOM 2077 O O . TYR A 1 274 ? 4.769 0.833 27.083 1.00 93.94 274 TYR A O 1
ATOM 2085 N N . GLU A 1 275 ? 3.006 2.177 26.798 1.00 92.50 275 GLU A N 1
ATOM 2086 C CA . GLU A 1 275 ? 3.243 2.984 28.001 1.00 92.50 275 GLU A CA 1
ATOM 2087 C C . GLU A 1 275 ? 3.197 2.173 29.303 1.00 92.50 275 GLU A C 1
ATOM 2089 O O . GLU A 1 275 ? 3.807 2.546 30.297 1.00 92.50 275 GLU A O 1
ATOM 2094 N N . ASP A 1 276 ? 2.538 1.026 29.329 1.00 91.81 276 ASP A N 1
ATOM 2095 C CA . ASP A 1 276 ? 2.518 0.116 30.476 1.00 91.81 276 ASP A CA 1
ATOM 2096 C C . ASP A 1 276 ? 3.463 -1.088 30.309 1.00 91.81 276 ASP A C 1
ATOM 2098 O O . ASP A 1 276 ? 3.474 -1.994 31.145 1.00 91.81 276 ASP A O 1
ATOM 2102 N N . VAL A 1 277 ? 4.279 -1.102 29.248 1.00 93.25 277 VAL A N 1
ATOM 2103 C CA . VAL A 1 277 ? 5.243 -2.168 28.952 1.00 93.25 277 VAL A CA 1
ATOM 2104 C C . VAL A 1 277 ? 6.643 -1.758 29.427 1.00 93.25 277 VAL A C 1
ATOM 2106 O O . VAL A 1 277 ? 7.157 -0.730 28.976 1.00 93.25 277 VAL A O 1
ATOM 2109 N N . PRO A 1 278 ? 7.297 -2.555 30.296 1.00 93.75 278 PRO A N 1
ATOM 2110 C CA . PRO A 1 278 ? 8.680 -2.308 30.696 1.00 93.75 278 PRO A CA 1
ATOM 2111 C C . PRO A 1 278 ? 9.634 -2.339 29.501 1.00 93.75 278 PRO A C 1
ATOM 2113 O O . PRO A 1 278 ? 9.455 -3.138 28.579 1.00 93.75 278 PRO A O 1
ATOM 2116 N N . TRP A 1 279 ? 10.708 -1.553 29.543 1.00 92.00 279 TRP A N 1
ATOM 2117 C CA . TRP A 1 279 ? 11.701 -1.466 28.469 1.00 92.00 279 TRP A CA 1
ATOM 2118 C C . TRP A 1 279 ? 12.248 -2.836 28.045 1.00 92.00 279 TRP A C 1
ATOM 2120 O O . TRP A 1 279 ? 12.400 -3.130 26.852 1.00 92.00 279 TRP A O 1
ATOM 2130 N N . ALA A 1 280 ? 12.506 -3.701 29.030 1.00 92.12 280 ALA A N 1
ATOM 2131 C CA . ALA A 1 280 ? 12.997 -5.063 28.831 1.00 92.12 280 ALA A CA 1
ATOM 2132 C C . ALA A 1 280 ? 12.041 -5.938 27.999 1.00 92.12 280 ALA A C 1
ATOM 2134 O O . ALA A 1 280 ? 12.513 -6.783 27.235 1.00 92.12 280 ALA A O 1
ATOM 2135 N N . ASP A 1 281 ? 10.736 -5.677 28.088 1.00 90.00 281 ASP A N 1
ATOM 2136 C CA . ASP A 1 281 ? 9.673 -6.424 27.412 1.00 90.00 281 ASP A CA 1
ATOM 2137 C C . ASP A 1 281 ? 9.230 -5.766 26.091 1.00 90.00 281 ASP A C 1
ATOM 2139 O O . ASP A 1 281 ? 8.417 -6.335 25.358 1.00 90.00 281 ASP A O 1
ATOM 2143 N N . LEU A 1 282 ? 9.770 -4.587 25.747 1.00 83.31 282 LEU A N 1
ATOM 2144 C CA . LEU A 1 282 ? 9.475 -3.934 24.473 1.00 83.31 282 LEU A CA 1
ATOM 2145 C C . LEU A 1 282 ? 9.930 -4.794 23.284 1.00 83.31 282 LEU A C 1
ATOM 2147 O O . LEU A 1 282 ? 11.097 -5.208 23.235 1.00 83.31 282 LEU A O 1
ATOM 2151 N N . PRO A 1 283 ? 9.071 -4.977 22.262 1.00 84.06 283 PRO A N 1
ATOM 2152 C CA . PRO A 1 283 ? 9.483 -5.573 21.002 1.00 84.06 283 PRO A CA 1
ATOM 2153 C C . PRO A 1 283 ? 10.670 -4.814 20.387 1.00 84.06 283 PRO A C 1
ATOM 2155 O O . PRO A 1 283 ? 10.717 -3.584 20.480 1.00 84.06 283 PRO A O 1
ATOM 2158 N N . PRO A 1 284 ? 11.589 -5.490 19.673 1.00 78.31 284 PRO A N 1
ATOM 2159 C CA . PRO A 1 284 ? 12.792 -4.858 19.124 1.00 78.31 284 PRO A CA 1
ATOM 2160 C C . PRO A 1 284 ? 12.518 -3.622 18.261 1.00 78.31 284 PRO A C 1
ATOM 2162 O O . PRO A 1 284 ? 13.285 -2.664 18.288 1.00 78.31 284 PRO A O 1
ATOM 2165 N N . LEU A 1 285 ? 11.418 -3.624 17.499 1.00 77.81 285 LEU A N 1
ATOM 2166 C CA . LEU A 1 285 ? 11.022 -2.479 16.676 1.00 77.81 285 LEU A CA 1
ATOM 2167 C C . LEU A 1 285 ? 10.526 -1.300 17.523 1.00 77.81 285 LEU A C 1
ATOM 2169 O O . LEU A 1 285 ? 10.929 -0.170 17.264 1.00 77.81 285 LEU A O 1
ATOM 2173 N N . ALA A 1 286 ? 9.716 -1.561 18.553 1.00 82.75 286 ALA A N 1
ATOM 2174 C CA . ALA A 1 286 ? 9.222 -0.531 19.466 1.00 82.75 286 ALA A CA 1
ATOM 2175 C C . ALA A 1 286 ? 10.367 0.076 20.289 1.00 82.75 286 ALA A C 1
ATOM 2177 O O . ALA A 1 286 ? 10.462 1.293 20.401 1.00 82.75 286 ALA A O 1
ATOM 2178 N N . ARG A 1 287 ? 11.299 -0.757 20.774 1.00 86.19 287 ARG A N 1
ATOM 2179 C CA . ARG A 1 287 ? 12.496 -0.288 21.485 1.00 86.19 287 ARG A CA 1
ATOM 2180 C C . ARG A 1 287 ? 13.351 0.631 20.613 1.00 86.19 287 ARG A C 1
ATOM 2182 O O . ARG A 1 287 ? 13.695 1.722 21.042 1.00 86.19 287 ARG A O 1
ATOM 2189 N N . ARG A 1 288 ? 13.633 0.240 19.363 1.00 80.12 288 ARG A N 1
ATOM 2190 C CA . ARG A 1 288 ? 14.402 1.078 18.420 1.00 80.12 288 ARG A CA 1
ATOM 2191 C C . ARG A 1 288 ? 13.691 2.389 18.085 1.00 80.12 288 ARG A C 1
ATOM 2193 O O . ARG A 1 288 ? 14.356 3.407 17.911 1.00 80.12 288 ARG A O 1
ATOM 2200 N N . ALA A 1 289 ? 12.361 2.370 17.995 1.00 84.44 289 ALA A N 1
ATOM 2201 C CA . ALA A 1 289 ? 11.570 3.582 17.822 1.00 84.44 289 ALA A CA 1
ATOM 2202 C C . ALA A 1 289 ? 11.702 4.502 19.049 1.00 84.44 289 ALA A C 1
ATOM 2204 O O . ALA A 1 289 ? 12.061 5.665 18.885 1.00 84.44 289 ALA A O 1
ATOM 2205 N N . ALA A 1 290 ? 11.534 3.977 20.266 1.00 90.88 290 ALA A N 1
ATOM 2206 C CA . ALA A 1 290 ? 11.726 4.729 21.508 1.00 90.88 290 ALA A CA 1
ATOM 2207 C C . ALA A 1 290 ? 13.145 5.327 21.620 1.00 90.88 290 ALA A C 1
ATOM 2209 O O . ALA A 1 290 ? 13.295 6.515 21.906 1.00 90.88 290 ALA A O 1
ATOM 2210 N N . GLU A 1 291 ? 14.183 4.553 21.286 1.00 90.69 291 GLU A N 1
ATOM 2211 C CA . GLU A 1 291 ? 15.575 5.030 21.234 1.00 90.69 291 GLU A CA 1
ATOM 2212 C C . GLU A 1 291 ? 15.759 6.195 20.252 1.00 90.69 291 GLU A C 1
ATOM 2214 O O . GLU A 1 291 ? 16.460 7.163 20.549 1.00 90.69 291 GLU A O 1
ATOM 2219 N N . SER A 1 292 ? 15.113 6.136 19.084 1.00 88.88 292 SER A N 1
ATOM 2220 C CA . SER A 1 292 ? 15.253 7.172 18.052 1.00 88.88 292 SER A CA 1
ATOM 2221 C C . SER A 1 292 ? 14.646 8.524 18.441 1.00 88.88 292 SER A C 1
ATOM 2223 O O . SER A 1 292 ? 15.104 9.555 17.950 1.00 88.88 292 SER A O 1
ATOM 2225 N N . ILE A 1 293 ? 13.682 8.530 19.367 1.00 91.25 293 ILE A N 1
ATOM 2226 C CA . ILE A 1 293 ? 13.092 9.749 19.940 1.00 91.25 293 ILE A CA 1
ATOM 2227 C C . ILE A 1 293 ? 13.713 10.146 21.287 1.00 91.25 293 ILE A C 1
ATOM 2229 O O . ILE A 1 293 ? 13.280 11.116 21.908 1.00 91.25 293 ILE A O 1
ATOM 2233 N N . GLY A 1 294 ? 14.775 9.451 21.703 1.00 91.50 294 GLY A N 1
ATOM 2234 C CA . GLY A 1 294 ? 15.612 9.828 22.839 1.00 91.50 294 GLY A CA 1
ATOM 2235 C C . GLY A 1 294 ? 15.304 9.115 24.153 1.00 91.50 294 GLY A C 1
ATOM 2236 O O . GLY A 1 294 ? 15.908 9.486 25.158 1.00 91.50 294 GLY A O 1
ATOM 2237 N N . PHE A 1 295 ? 14.425 8.109 24.164 1.00 93.50 295 PHE A N 1
ATOM 2238 C CA . PHE A 1 295 ? 14.242 7.259 25.339 1.00 93.50 295 PHE A CA 1
ATOM 2239 C C . PHE A 1 295 ? 15.371 6.230 25.473 1.00 93.50 295 PHE A C 1
ATOM 2241 O O . PHE A 1 295 ? 15.944 5.742 24.502 1.00 93.50 295 PHE A O 1
ATOM 2248 N N . ASP A 1 296 ? 15.642 5.865 26.713 1.00 95.06 296 ASP A N 1
ATOM 2249 C CA . ASP A 1 296 ? 16.453 4.735 27.137 1.00 95.06 296 ASP A CA 1
ATOM 2250 C C . ASP A 1 296 ? 15.712 3.968 28.244 1.00 95.06 296 ASP A C 1
ATOM 2252 O O . ASP A 1 296 ? 14.650 4.388 28.701 1.00 95.06 296 ASP A O 1
ATOM 2256 N N . GLU A 1 297 ? 16.274 2.851 28.706 1.00 95.44 297 GLU A N 1
ATOM 2257 C CA . GLU A 1 297 ? 15.666 2.022 29.756 1.00 95.44 297 GLU A CA 1
ATOM 2258 C C . GLU A 1 297 ? 15.293 2.819 31.013 1.00 95.44 297 GLU A C 1
ATOM 2260 O O . GLU A 1 297 ? 14.210 2.644 31.567 1.00 95.44 297 GLU A O 1
ATOM 2265 N N . SER A 1 298 ? 16.165 3.732 31.448 1.00 95.62 298 SER A N 1
ATOM 2266 C CA . SER A 1 298 ? 15.951 4.490 32.680 1.00 95.62 298 SER A CA 1
ATOM 2267 C C . SER A 1 298 ? 14.844 5.530 32.541 1.00 95.62 298 SER A C 1
ATOM 2269 O O . SER A 1 298 ? 14.013 5.670 33.437 1.00 95.62 298 SER A O 1
ATOM 2271 N N . THR A 1 299 ? 14.815 6.223 31.407 1.00 95.38 299 THR A N 1
ATOM 2272 C CA . THR A 1 299 ? 13.847 7.281 31.104 1.00 95.38 299 THR A CA 1
ATOM 2273 C C . THR A 1 299 ? 12.476 6.703 30.755 1.00 95.38 299 THR A C 1
ATOM 2275 O O . THR A 1 299 ? 11.462 7.248 31.186 1.00 95.38 299 THR A O 1
ATOM 2278 N N . TRP A 1 300 ? 12.426 5.562 30.060 1.00 94.56 300 TRP A N 1
ATOM 2279 C CA . TRP A 1 300 ? 11.186 4.866 29.711 1.00 94.56 300 TRP A CA 1
ATOM 2280 C C . TRP A 1 300 ? 10.491 4.261 30.933 1.00 94.56 300 TRP A C 1
ATOM 2282 O O . TRP A 1 300 ? 9.324 4.562 31.200 1.00 94.56 300 TRP A O 1
ATOM 2292 N N . ASP A 1 301 ? 11.209 3.444 31.711 1.00 92.69 301 ASP A N 1
ATOM 2293 C CA . ASP A 1 301 ? 10.647 2.792 32.902 1.00 92.69 301 ASP A CA 1
ATOM 2294 C C . ASP A 1 301 ? 10.426 3.797 34.041 1.00 92.69 301 ASP A C 1
ATOM 2296 O O . ASP A 1 301 ? 9.518 3.637 34.859 1.00 92.69 301 ASP A O 1
ATOM 2300 N N . GLY A 1 302 ? 11.232 4.862 34.080 1.00 92.50 302 GLY A N 1
ATOM 2301 C CA . GLY A 1 302 ? 11.085 5.980 35.008 1.00 92.50 302 GLY A CA 1
ATOM 2302 C C . GLY A 1 302 ? 9.951 6.945 34.661 1.00 92.50 302 GLY A C 1
ATOM 2303 O O . GLY A 1 302 ? 9.649 7.816 35.479 1.00 92.50 302 GLY A O 1
ATOM 2304 N N . LYS A 1 303 ? 9.319 6.798 33.486 1.00 91.94 303 LYS A N 1
ATOM 2305 C CA . LYS A 1 303 ? 8.310 7.732 32.962 1.00 91.94 303 LYS A CA 1
ATOM 2306 C C . LYS A 1 303 ? 8.809 9.171 32.980 1.00 91.94 303 LYS A C 1
ATOM 2308 O O . LYS A 1 303 ? 8.122 10.071 33.459 1.00 91.94 303 LYS A O 1
ATOM 2313 N N . GLU A 1 304 ? 10.034 9.384 32.515 1.00 93.25 304 GLU A N 1
ATOM 2314 C CA . GLU A 1 304 ? 10.630 10.714 32.465 1.00 93.25 304 GLU A CA 1
ATOM 2315 C C . GLU A 1 304 ? 10.043 11.547 31.320 1.00 93.25 304 GLU A C 1
ATOM 2317 O O . GLU A 1 304 ? 9.773 11.038 30.238 1.00 93.25 304 GLU A O 1
ATOM 2322 N N . TRP A 1 305 ? 9.859 12.844 31.576 1.00 92.06 305 TRP A N 1
ATOM 2323 C CA . TRP A 1 305 ? 9.462 13.822 30.563 1.00 92.06 305 TRP A CA 1
ATOM 2324 C C . TRP A 1 305 ? 10.679 14.221 29.727 1.00 92.06 305 TRP A C 1
ATOM 2326 O O . TRP A 1 305 ? 11.666 14.735 30.268 1.00 92.06 305 TRP A O 1
ATOM 2336 N N . LEU A 1 306 ? 10.610 14.015 28.416 1.00 93.12 306 LEU A N 1
ATOM 2337 C CA . LEU A 1 306 ? 11.672 14.314 27.463 1.00 93.12 306 LEU A CA 1
ATOM 2338 C C . LEU A 1 306 ? 1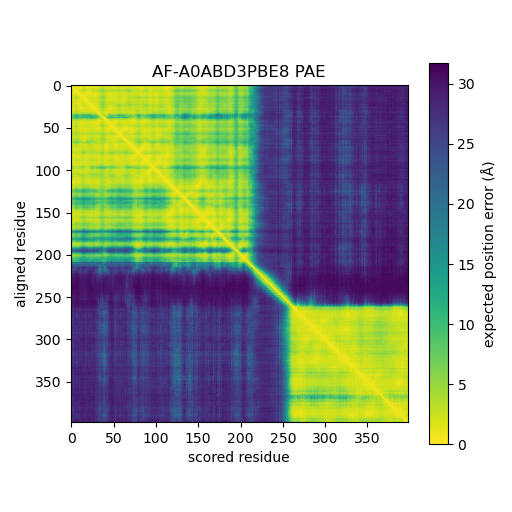1.337 15.543 26.603 1.00 93.12 306 LEU A C 1
ATOM 2340 O O . LEU A 1 306 ? 10.180 15.930 26.472 1.00 93.12 306 LEU A O 1
ATOM 2344 N N . PRO A 1 307 ? 12.332 16.160 25.930 1.00 91.50 307 PRO A N 1
ATOM 2345 C CA . PRO A 1 307 ? 12.083 17.298 25.041 1.00 91.50 307 PRO A CA 1
ATOM 2346 C C . PRO A 1 307 ? 11.124 17.010 23.879 1.00 91.50 307 PRO A C 1
ATOM 2348 O O . PRO A 1 307 ? 10.644 17.955 23.255 1.00 91.50 307 PRO A O 1
ATOM 2351 N N . ILE A 1 308 ? 10.892 15.736 23.538 1.00 91.19 308 ILE A N 1
ATOM 2352 C CA . ILE A 1 308 ? 9.902 15.377 22.522 1.00 91.19 308 ILE A CA 1
ATOM 2353 C C . ILE A 1 308 ? 8.471 15.624 23.018 1.00 91.19 308 ILE A C 1
ATOM 2355 O O . ILE A 1 308 ? 7.643 16.043 22.218 1.00 91.19 308 ILE A O 1
ATOM 2359 N N . ASP A 1 309 ? 8.202 15.482 24.317 1.00 90.50 309 ASP A N 1
ATOM 2360 C CA . ASP A 1 309 ? 6.865 15.647 24.905 1.00 90.50 309 ASP A CA 1
ATOM 2361 C C . ASP A 1 309 ? 6.388 17.111 24.868 1.00 90.50 309 ASP A C 1
ATOM 2363 O O . ASP A 1 309 ? 5.192 17.395 24.854 1.00 90.50 309 ASP A O 1
ATOM 2367 N N . ASP A 1 310 ? 7.329 18.058 24.772 1.00 91.94 310 ASP A N 1
ATOM 2368 C CA . ASP A 1 310 ? 7.045 19.485 24.585 1.00 91.94 310 ASP A CA 1
ATOM 2369 C C . ASP A 1 310 ? 6.694 19.845 23.127 1.00 91.94 310 ASP A C 1
ATOM 2371 O O . ASP A 1 310 ? 6.307 20.984 22.840 1.00 91.94 310 ASP A O 1
ATOM 2375 N N . LYS A 1 311 ? 6.868 18.915 22.179 1.00 91.00 311 LYS A N 1
ATOM 2376 C CA . LYS A 1 311 ? 6.617 19.165 20.757 1.00 91.00 311 LYS A CA 1
ATOM 2377 C C . LYS A 1 311 ? 5.173 18.871 20.393 1.00 91.00 311 LYS A C 1
ATOM 2379 O O . LYS A 1 311 ? 4.584 17.865 20.786 1.00 91.00 311 LYS A O 1
ATOM 2384 N N . HIS A 1 312 ? 4.623 19.701 19.516 1.00 89.44 312 HIS A N 1
ATOM 2385 C CA . HIS A 1 312 ? 3.413 19.331 18.801 1.00 89.44 312 HIS A CA 1
ATOM 2386 C C . HIS A 1 312 ? 3.725 18.339 17.681 1.00 89.44 312 HIS A C 1
ATOM 2388 O O . HIS A 1 312 ? 4.824 18.328 17.134 1.00 89.44 312 HIS A O 1
ATOM 2394 N N . TRP A 1 313 ? 2.720 17.564 17.263 1.00 86.19 313 TRP A N 1
ATOM 2395 C CA . TRP A 1 313 ? 2.882 16.580 16.180 1.00 86.19 313 TRP A CA 1
ATOM 2396 C C . TRP A 1 313 ? 3.486 17.163 14.888 1.00 86.19 313 TRP A C 1
ATOM 2398 O O . TRP A 1 313 ? 4.250 16.497 14.203 1.00 86.19 313 TRP A O 1
ATOM 2408 N N . TRP A 1 314 ? 3.151 18.409 14.537 1.00 83.75 314 TRP A N 1
ATOM 2409 C CA . TRP A 1 314 ? 3.674 19.081 13.337 1.00 83.75 314 TRP A CA 1
ATOM 2410 C C . TRP A 1 314 ? 5.084 19.665 13.511 1.00 83.75 314 TRP A C 1
ATOM 2412 O O . TRP A 1 314 ? 5.677 20.091 12.524 1.00 83.75 314 TRP A O 1
ATOM 2422 N N . ASP A 1 315 ? 5.605 19.702 14.740 1.00 90.06 315 ASP A N 1
ATOM 2423 C CA . ASP A 1 315 ? 6.976 20.120 15.050 1.00 90.06 315 ASP A CA 1
ATOM 2424 C C . ASP A 1 315 ? 7.948 18.922 15.087 1.00 90.06 315 ASP A C 1
ATOM 2426 O O . ASP A 1 315 ? 9.160 19.112 15.236 1.00 90.06 315 ASP A O 1
ATOM 2430 N N . LEU A 1 316 ? 7.433 17.692 14.943 1.00 85.25 316 LEU A N 1
ATOM 2431 C CA . LEU A 1 316 ? 8.230 16.473 14.812 1.00 85.25 316 LEU A CA 1
ATOM 2432 C C . LEU A 1 316 ? 8.890 16.414 13.430 1.00 85.25 316 LEU A C 1
ATOM 2434 O O . LEU A 1 316 ? 8.266 16.712 12.408 1.00 85.25 316 LEU A O 1
ATOM 2438 N N . ASN A 1 317 ? 10.160 16.015 13.391 1.00 86.94 317 ASN A N 1
ATOM 2439 C CA . ASN A 1 317 ? 10.827 15.713 12.124 1.00 86.94 317 ASN A CA 1
ATOM 2440 C C . ASN A 1 317 ? 10.398 14.335 11.577 1.00 86.94 317 ASN A C 1
ATOM 2442 O O . ASN A 1 317 ? 9.685 13.590 12.244 1.00 86.94 317 ASN A O 1
ATOM 2446 N N . GLU A 1 318 ? 10.819 13.994 10.356 1.00 81.38 318 GLU A N 1
ATOM 2447 C CA . GLU A 1 318 ? 10.401 12.751 9.687 1.00 81.38 318 GLU A CA 1
ATOM 2448 C C . GLU A 1 318 ? 10.759 11.482 10.482 1.00 81.38 318 GLU A C 1
ATOM 2450 O O . GLU A 1 318 ? 9.936 10.570 10.569 1.00 81.38 318 GLU A O 1
ATOM 2455 N N . ASP A 1 319 ? 11.940 11.443 11.108 1.00 83.69 319 ASP A N 1
ATOM 2456 C CA . ASP A 1 319 ? 12.391 10.296 11.904 1.00 83.69 319 ASP A CA 1
ATOM 2457 C C . ASP A 1 319 ? 11.604 10.194 13.222 1.00 83.69 319 ASP A C 1
ATOM 2459 O O . ASP A 1 319 ? 11.150 9.112 13.595 1.00 83.69 319 ASP A O 1
ATOM 2463 N N . GLU A 1 320 ? 11.373 11.328 13.896 1.00 87.06 320 GLU A N 1
ATOM 2464 C CA . GLU A 1 320 ? 10.564 11.403 15.123 1.00 87.06 320 GLU A CA 1
ATOM 2465 C C . GLU A 1 320 ? 9.111 10.988 14.869 1.00 87.06 320 GLU A C 1
ATOM 2467 O O . GLU A 1 320 ? 8.534 10.222 15.637 1.00 87.06 320 GLU A O 1
ATOM 2472 N N . LEU A 1 321 ? 8.525 11.451 13.762 1.00 82.75 321 LEU A N 1
ATOM 2473 C CA . LEU A 1 321 ? 7.163 11.103 13.372 1.00 82.75 321 LEU A CA 1
ATOM 2474 C C . LEU A 1 321 ? 7.052 9.602 13.098 1.00 82.75 321 LEU A C 1
ATOM 2476 O O . LEU A 1 321 ? 6.152 8.947 13.627 1.00 82.75 321 LEU A O 1
ATOM 2480 N N . LYS A 1 322 ? 7.997 9.038 12.335 1.00 82.38 322 LYS A N 1
ATOM 2481 C CA . LYS A 1 322 ? 8.032 7.602 12.036 1.00 82.38 322 LYS A CA 1
ATOM 2482 C C . LYS A 1 322 ? 8.115 6.761 13.311 1.00 82.38 322 LYS A C 1
ATOM 2484 O O . LYS A 1 322 ? 7.423 5.748 13.415 1.00 82.38 322 LYS A O 1
ATOM 2489 N N . ALA A 1 323 ? 8.935 7.187 14.267 1.00 87.25 323 ALA A N 1
ATOM 2490 C CA . ALA A 1 323 ? 9.109 6.521 15.548 1.00 87.25 323 ALA A CA 1
ATOM 2491 C C . ALA A 1 323 ? 7.853 6.590 16.428 1.00 87.25 323 ALA A C 1
ATOM 2493 O O . ALA A 1 323 ? 7.420 5.569 16.963 1.00 87.25 323 ALA A O 1
ATOM 2494 N N . CYS A 1 324 ? 7.213 7.759 16.516 1.00 88.06 324 CYS A N 1
ATOM 2495 C CA . CYS A 1 324 ? 5.932 7.917 17.202 1.00 88.06 324 CYS A CA 1
ATOM 2496 C C . CYS A 1 324 ? 4.849 7.009 16.584 1.00 88.06 324 CYS A C 1
ATOM 2498 O O . CYS A 1 324 ? 4.143 6.308 17.311 1.00 88.06 324 CYS A O 1
ATOM 2500 N N . GLU A 1 325 ? 4.754 6.934 15.252 1.00 84.62 325 GLU A N 1
ATOM 2501 C CA . GLU A 1 325 ? 3.839 6.014 14.555 1.00 84.62 325 GLU A CA 1
ATOM 2502 C C . GLU A 1 325 ? 4.161 4.530 14.817 1.00 84.62 325 GLU A C 1
ATOM 2504 O O . GLU A 1 325 ? 3.260 3.688 14.940 1.00 84.62 325 GLU A O 1
ATOM 2509 N N . ASP A 1 326 ? 5.445 4.178 14.912 1.00 84.94 326 ASP A N 1
ATOM 2510 C CA . ASP A 1 326 ? 5.873 2.812 15.220 1.00 84.94 326 ASP A CA 1
ATOM 2511 C C . ASP A 1 326 ? 5.489 2.405 16.647 1.00 84.94 326 ASP A C 1
ATOM 2513 O O . ASP A 1 326 ? 5.033 1.273 16.836 1.00 84.94 326 ASP A O 1
ATOM 2517 N N . LEU A 1 327 ? 5.531 3.346 17.593 1.00 89.00 327 LEU A N 1
ATOM 2518 C CA . LEU A 1 327 ? 5.028 3.185 18.960 1.00 89.00 327 LEU A CA 1
ATOM 2519 C C . LEU A 1 327 ? 3.493 3.191 19.061 1.00 89.00 327 LEU A C 1
ATOM 2521 O O . LEU A 1 327 ? 2.963 2.758 20.074 1.00 89.00 327 LEU A O 1
ATOM 2525 N N . GLY A 1 328 ? 2.764 3.604 18.018 1.00 89.00 328 GLY A N 1
ATOM 2526 C CA . GLY A 1 328 ? 1.292 3.618 18.008 1.00 89.00 328 GLY A CA 1
ATOM 2527 C C . GLY A 1 328 ? 0.659 4.973 18.331 1.00 89.00 328 GLY A C 1
ATOM 2528 O O . GLY A 1 328 ? -0.557 5.056 18.535 1.00 89.00 328 GLY A O 1
ATOM 2529 N N . TRP A 1 329 ? 1.456 6.041 18.348 1.00 91.06 329 TRP A N 1
ATOM 2530 C CA . TRP A 1 329 ? 0.950 7.403 18.422 1.00 91.06 329 TRP A CA 1
ATOM 2531 C C . TRP A 1 329 ? 0.354 7.850 17.087 1.00 91.06 329 TRP A C 1
ATOM 2533 O O . TRP A 1 329 ? 0.806 7.480 16.005 1.00 91.06 329 TRP A O 1
ATOM 2543 N N . THR A 1 330 ? -0.666 8.693 17.184 1.00 90.06 330 THR A N 1
ATOM 2544 C CA . THR A 1 330 ? -1.291 9.394 16.062 1.00 90.06 330 THR A CA 1
ATOM 2545 C C . THR A 1 330 ? -1.341 10.882 16.380 1.00 90.06 330 THR A C 1
ATOM 2547 O O . THR A 1 330 ? -1.251 11.275 17.545 1.00 90.06 330 THR A O 1
ATOM 2550 N N . LYS A 1 331 ? -1.564 11.720 15.365 1.00 90.00 331 LYS A N 1
ATOM 2551 C CA . LYS A 1 331 ? -1.745 13.165 15.554 1.00 90.00 331 LYS A CA 1
ATOM 2552 C C . LYS A 1 331 ? -2.808 13.500 16.608 1.00 90.00 331 LYS A C 1
ATOM 2554 O O . LYS A 1 331 ? -2.589 14.408 17.415 1.00 90.00 331 LYS A O 1
ATOM 2559 N N . ASP A 1 332 ? -3.932 12.786 16.576 1.00 88.75 332 ASP A N 1
ATOM 2560 C CA . ASP A 1 332 ? -5.080 13.049 17.444 1.00 88.75 332 ASP A CA 1
ATOM 2561 C C . ASP A 1 332 ? -4.816 12.567 18.874 1.00 88.75 332 ASP A C 1
ATOM 2563 O O . ASP A 1 332 ? -5.064 13.315 19.816 1.00 88.75 332 ASP A O 1
ATOM 2567 N N . SER A 1 333 ? -4.211 11.385 19.058 1.00 93.06 333 SER A N 1
ATOM 2568 C CA . SER A 1 333 ? -3.823 10.916 20.398 1.00 93.06 333 SER A CA 1
ATOM 2569 C C . SER A 1 333 ? -2.702 11.762 21.019 1.00 93.06 333 SER A C 1
ATOM 2571 O O . SER A 1 333 ? -2.686 11.972 22.224 1.00 93.06 333 SER A O 1
ATOM 2573 N N . TRP A 1 334 ? -1.772 12.274 20.206 1.00 92.56 334 TRP A N 1
ATOM 2574 C CA . TRP A 1 334 ? -0.622 13.056 20.673 1.00 92.56 334 TRP A CA 1
ATOM 2575 C C . TRP A 1 334 ? -1.018 14.451 21.168 1.00 92.56 334 TRP A C 1
ATOM 2577 O O . TRP A 1 334 ? -0.753 14.829 22.309 1.00 92.56 334 TRP A O 1
ATOM 2587 N N . ASN A 1 335 ? -1.680 15.243 20.320 1.00 88.25 335 ASN A N 1
ATOM 2588 C CA . ASN A 1 335 ? -1.962 16.637 20.664 1.00 88.25 335 ASN A CA 1
ATOM 2589 C C . ASN A 1 335 ? -3.213 16.770 21.530 1.00 88.25 335 ASN A C 1
ATOM 2591 O O . ASN A 1 335 ? -3.157 17.398 22.587 1.00 88.25 335 ASN A O 1
ATOM 2595 N N . THR A 1 336 ? -4.332 16.200 21.078 1.00 87.88 336 THR A N 1
ATOM 2596 C CA . THR A 1 336 ? -5.661 16.512 21.624 1.00 87.88 336 THR A CA 1
ATOM 2597 C C . THR A 1 336 ? -6.282 15.368 22.403 1.00 87.88 336 THR A C 1
ATOM 2599 O O . THR A 1 336 ? -7.329 15.569 22.993 1.00 87.88 336 THR A O 1
ATOM 2602 N N . LYS A 1 337 ? -5.670 14.178 22.429 1.00 93.06 337 LYS A N 1
ATOM 2603 C CA . LYS A 1 337 ? -6.265 12.979 23.041 1.00 93.06 337 LYS A CA 1
ATOM 2604 C C . LYS A 1 337 ? -7.655 12.683 22.468 1.00 93.06 337 LYS A C 1
ATOM 2606 O O . LYS A 1 337 ? -8.558 12.223 23.157 1.00 93.06 337 LYS A O 1
ATOM 2611 N N . TYR A 1 338 ? -7.798 12.962 21.169 1.00 90.31 338 TYR A N 1
ATOM 2612 C CA . TYR A 1 338 ? -9.047 12.933 20.406 1.00 90.31 338 TYR A CA 1
ATOM 2613 C C . TYR A 1 338 ? -10.106 13.979 20.802 1.00 90.31 338 TYR A C 1
ATOM 2615 O O . TYR A 1 338 ? -11.182 13.981 20.206 1.00 90.31 338 TYR A O 1
ATOM 2623 N N . GLU A 1 339 ? -9.819 14.917 21.712 1.00 83.50 339 GLU A N 1
ATOM 2624 C CA . GLU A 1 339 ? -10.716 16.049 21.975 1.00 83.50 339 GLU A CA 1
ATOM 2625 C C . GLU A 1 339 ? -11.011 16.813 20.672 1.00 83.50 339 GLU A C 1
ATOM 2627 O O . GLU A 1 339 ? -10.116 17.083 19.859 1.00 83.50 339 GLU A O 1
ATOM 2632 N N . GLY A 1 340 ? -12.289 17.132 20.454 1.00 81.25 340 GLY A N 1
ATOM 2633 C CA . GLY A 1 340 ? -12.784 17.768 19.231 1.00 81.25 340 GLY A CA 1
ATOM 2634 C C . GLY A 1 340 ? -13.026 16.823 18.044 1.00 81.25 340 GLY A C 1
ATOM 2635 O O . GLY A 1 340 ? -13.480 17.285 16.995 1.00 81.25 340 GLY A O 1
ATOM 2636 N N . VAL A 1 341 ? -12.761 15.519 18.179 1.00 84.12 341 VAL A N 1
ATOM 2637 C CA . VAL A 1 341 ? -13.161 14.497 17.198 1.00 84.12 341 VAL A CA 1
ATOM 2638 C C . VAL A 1 341 ? -14.543 13.969 17.571 1.00 84.12 341 VAL A C 1
ATOM 2640 O O . VAL A 1 341 ? -14.725 13.477 18.676 1.00 84.12 341 VAL A O 1
ATOM 2643 N N . TYR A 1 342 ? -15.514 14.020 16.654 1.00 84.19 342 TYR A N 1
ATOM 2644 C CA . TYR A 1 342 ? -16.844 13.448 16.902 1.00 84.19 342 TYR A CA 1
ATOM 2645 C C . TYR A 1 342 ? -16.777 11.941 17.186 1.00 84.19 342 TYR A C 1
ATOM 2647 O O . TYR A 1 342 ? -16.017 11.215 16.542 1.00 84.19 342 TYR A O 1
ATOM 2655 N N . TRP A 1 343 ? -17.638 11.452 18.077 1.00 85.88 343 TRP A N 1
ATOM 2656 C CA . TRP A 1 343 ? -17.716 10.058 18.508 1.00 85.88 343 TRP A CA 1
ATOM 2657 C C . TRP A 1 343 ? -17.841 9.088 17.338 1.00 85.88 343 TRP A C 1
ATOM 2659 O O . TRP A 1 343 ? -17.223 8.028 17.334 1.00 85.88 343 TRP A O 1
ATOM 2669 N N . GLU A 1 344 ? -18.624 9.434 16.315 1.00 85.44 344 GLU A N 1
ATOM 2670 C CA . GLU A 1 344 ? -18.792 8.588 15.127 1.00 85.44 344 GLU A CA 1
ATOM 2671 C C . GLU A 1 344 ? -17.473 8.377 14.370 1.00 85.44 344 GLU A C 1
ATOM 2673 O O . GLU A 1 344 ? -17.247 7.286 13.837 1.00 85.44 344 GLU A O 1
ATOM 2678 N N . SER A 1 345 ? -16.598 9.385 14.400 1.00 82.56 345 SER A N 1
ATOM 2679 C CA . SER A 1 345 ? -15.291 9.423 13.740 1.00 82.56 345 SER A CA 1
ATOM 2680 C C . SER A 1 345 ? -14.153 8.857 14.591 1.00 82.56 345 SER A C 1
ATOM 2682 O O . SER A 1 345 ? -13.059 8.652 14.065 1.00 82.56 345 SER A O 1
ATOM 2684 N N . LEU A 1 346 ? -14.376 8.581 15.882 1.00 80.12 346 LEU A N 1
ATOM 2685 C CA . LEU A 1 346 ? -13.362 7.940 16.717 1.00 80.12 346 LEU A CA 1
ATOM 2686 C C . LEU A 1 346 ? -13.014 6.543 16.174 1.00 80.12 346 LEU A C 1
ATOM 2688 O O . LEU A 1 346 ? -13.904 5.802 15.743 1.00 80.12 346 LEU A O 1
ATOM 2692 N N . PRO A 1 347 ? -11.743 6.116 16.231 1.00 86.75 347 PRO A N 1
ATOM 2693 C CA . PRO A 1 347 ? -11.392 4.723 15.987 1.00 86.75 347 PRO A CA 1
ATOM 2694 C C . PRO A 1 347 ? -12.138 3.794 16.956 1.00 86.75 347 PRO A C 1
ATOM 2696 O O . PRO A 1 347 ? -12.261 4.100 18.137 1.00 86.75 347 PRO A O 1
ATOM 2699 N N . GLU A 1 348 ? -12.585 2.618 16.504 1.00 85.62 348 GLU A N 1
ATOM 2700 C CA . GLU A 1 348 ? -13.327 1.676 17.369 1.00 85.62 348 GLU A CA 1
ATOM 2701 C C . GLU A 1 348 ? -12.523 1.229 18.601 1.00 85.62 348 GLU A C 1
ATOM 2703 O O . GLU A 1 348 ? -13.086 0.974 19.662 1.00 85.62 348 GLU A O 1
ATOM 2708 N N . VAL A 1 349 ? -11.192 1.168 18.498 1.00 87.88 349 VAL A N 1
ATOM 2709 C CA . VAL A 1 349 ? -10.326 0.910 19.658 1.00 87.88 349 VAL A CA 1
ATOM 2710 C C . VAL A 1 349 ? -10.401 2.038 20.690 1.00 87.88 349 VAL A C 1
ATOM 2712 O O . VAL A 1 349 ? -10.478 1.764 21.883 1.00 87.88 349 VAL A O 1
ATOM 2715 N N . VAL A 1 350 ? -10.476 3.290 20.233 1.00 92.38 350 VAL A N 1
ATOM 2716 C CA . VAL A 1 350 ? -10.621 4.465 21.095 1.00 92.38 350 VAL A CA 1
ATOM 2717 C C . VAL A 1 350 ? -12.024 4.510 21.685 1.00 92.38 350 VAL A C 1
ATOM 2719 O O . VAL A 1 350 ? -12.135 4.687 22.886 1.00 92.38 350 VAL A O 1
ATOM 2722 N N . LYS A 1 351 ? -13.087 4.224 20.914 1.00 92.25 351 LYS A N 1
ATOM 2723 C CA . LYS A 1 351 ? -14.457 4.131 21.459 1.00 92.25 351 LYS A CA 1
ATOM 2724 C C . LYS A 1 351 ? -14.550 3.121 22.597 1.00 92.25 351 LYS A C 1
ATOM 2726 O O . LYS A 1 351 ? -15.110 3.442 23.635 1.00 92.25 351 LYS A O 1
ATOM 2731 N N . ARG A 1 352 ? -13.949 1.934 22.447 1.00 94.44 352 ARG A N 1
ATOM 2732 C CA . ARG A 1 352 ? -13.907 0.926 23.523 1.00 94.44 352 ARG A CA 1
ATOM 2733 C C . ARG A 1 352 ? -13.168 1.430 24.765 1.00 94.44 352 ARG A C 1
ATOM 2735 O O . ARG A 1 352 ? -13.606 1.154 25.878 1.00 94.44 352 ARG A O 1
ATOM 2742 N N . ALA A 1 353 ? -12.067 2.162 24.589 1.00 94.88 353 ALA A N 1
ATOM 2743 C CA . ALA A 1 353 ? -11.353 2.795 25.698 1.00 94.88 353 ALA A CA 1
ATOM 2744 C C . ALA A 1 353 ? -12.204 3.894 26.360 1.00 94.88 353 ALA A C 1
ATOM 2746 O O . ALA A 1 353 ? -12.341 3.911 27.580 1.00 94.88 353 ALA A O 1
ATOM 2747 N N . CYS A 1 354 ? -12.861 4.740 25.564 1.00 93.50 354 CYS A N 1
ATOM 2748 C CA . CYS A 1 354 ? -13.793 5.762 26.028 1.00 93.50 354 CYS A CA 1
ATOM 2749 C C . CYS A 1 354 ? -14.937 5.150 26.850 1.00 93.50 354 CYS A C 1
ATOM 2751 O O . CYS A 1 354 ? -15.186 5.570 27.978 1.00 93.50 354 CYS A O 1
ATOM 2753 N N . GLU A 1 355 ? -15.589 4.115 26.317 1.00 94.25 355 GLU A N 1
ATOM 2754 C CA . GLU A 1 355 ? -16.650 3.363 26.993 1.00 94.25 355 GLU A CA 1
ATOM 2755 C C . GLU A 1 355 ? -16.167 2.768 28.316 1.00 94.25 355 GLU A C 1
ATOM 2757 O O . GLU A 1 355 ? -16.895 2.810 29.310 1.00 94.25 355 GLU A O 1
ATOM 2762 N N . ARG A 1 356 ? -14.924 2.268 28.362 1.00 93.88 356 ARG A N 1
ATOM 2763 C CA . ARG A 1 356 ? -14.337 1.724 29.592 1.00 93.88 356 ARG A CA 1
ATOM 2764 C C . ARG A 1 356 ? -14.142 2.781 30.677 1.00 93.88 356 ARG A C 1
ATOM 2766 O O . ARG A 1 356 ? -14.272 2.447 31.857 1.00 93.88 356 ARG A O 1
ATOM 2773 N N . MET A 1 357 ? -13.869 4.020 30.277 1.00 92.75 357 MET A N 1
ATOM 2774 C CA . MET A 1 357 ? -13.719 5.175 31.167 1.00 92.75 357 MET A CA 1
ATOM 2775 C C . MET A 1 357 ? -15.057 5.847 31.522 1.00 92.75 357 MET A C 1
ATOM 2777 O O . MET A 1 357 ? -15.099 6.680 32.422 1.00 92.75 357 MET A O 1
ATOM 2781 N N . GLY A 1 358 ? -16.161 5.458 30.870 1.00 91.31 358 GLY A N 1
ATOM 2782 C CA . GLY A 1 358 ? -17.508 5.985 31.124 1.00 91.31 358 GLY A CA 1
ATOM 2783 C C . GLY A 1 358 ? -17.998 7.019 30.104 1.00 91.31 358 GLY A C 1
ATOM 2784 O O . GLY A 1 358 ? -19.110 7.545 30.242 1.00 91.31 358 GLY A O 1
ATOM 2785 N N . TRP A 1 359 ? -17.220 7.293 29.057 1.00 93.06 359 TRP A N 1
ATOM 2786 C CA . TRP A 1 359 ? -17.683 8.087 27.924 1.00 93.06 359 TRP A CA 1
ATOM 2787 C C . TRP A 1 359 ? -18.628 7.282 27.018 1.00 93.06 359 TRP A C 1
ATOM 2789 O O . TRP A 1 359 ? -18.556 6.064 26.898 1.00 93.06 359 TRP A O 1
ATOM 2799 N N . ASN A 1 360 ? -19.547 7.982 26.371 1.00 91.88 360 ASN A N 1
ATOM 2800 C CA . ASN A 1 360 ? -20.448 7.509 25.332 1.00 91.88 360 ASN A CA 1
ATOM 2801 C C . ASN A 1 360 ? -20.655 8.648 24.326 1.00 91.88 360 ASN A C 1
ATOM 2803 O O . ASN A 1 360 ? -20.286 9.787 24.591 1.00 91.88 360 ASN A O 1
ATOM 2807 N N . GLN A 1 361 ? -21.316 8.369 23.204 1.00 91.19 361 GLN A N 1
ATOM 2808 C CA . GLN A 1 361 ? -21.544 9.369 22.157 1.00 91.19 361 GLN A CA 1
ATOM 2809 C C . GLN A 1 361 ? -22.080 10.708 22.672 1.00 91.19 361 GLN A C 1
ATOM 2811 O O . GLN A 1 361 ? -21.608 11.756 22.254 1.00 91.19 361 GLN A O 1
ATOM 2816 N N . VAL A 1 362 ? -23.050 10.680 23.588 1.00 89.25 362 VAL A N 1
ATOM 2817 C CA . VAL A 1 362 ? -23.707 11.903 24.057 1.00 89.25 362 VAL A CA 1
ATOM 2818 C C . VAL A 1 362 ? -22.765 12.735 24.913 1.00 89.25 362 VAL A C 1
ATOM 2820 O O . VAL A 1 362 ? -22.661 13.933 24.692 1.00 89.25 362 VAL A O 1
ATOM 2823 N N . ASN A 1 363 ? -22.100 12.124 25.898 1.00 91.06 363 ASN A N 1
ATOM 2824 C CA . ASN A 1 363 ? -21.231 12.892 26.791 1.00 91.06 363 ASN A CA 1
ATOM 2825 C C . ASN A 1 363 ? -19.903 13.286 26.129 1.00 91.06 363 ASN A C 1
ATOM 2827 O O . ASN A 1 363 ? -19.324 14.287 26.529 1.00 91.06 363 ASN A O 1
ATOM 2831 N N . TRP A 1 364 ? -19.462 12.557 25.104 1.00 91.88 364 TRP A N 1
ATOM 2832 C CA . TRP A 1 364 ? -18.284 12.903 24.322 1.00 91.88 364 TRP A CA 1
ATOM 2833 C C . TRP A 1 364 ? -18.553 14.059 23.353 1.00 91.88 364 TRP A C 1
ATOM 2835 O O . TRP A 1 364 ? -17.839 15.049 23.387 1.00 91.88 364 TRP A O 1
ATOM 2845 N N . ASP A 1 365 ? -19.598 13.969 22.519 1.00 85.75 365 ASP A N 1
ATOM 2846 C CA . ASP A 1 365 ? -19.872 14.984 21.483 1.00 85.75 365 ASP A CA 1
ATOM 2847 C C . ASP A 1 365 ? -20.364 16.321 22.057 1.00 85.75 365 ASP A C 1
ATOM 2849 O O . ASP A 1 365 ? -20.238 17.361 21.411 1.00 85.75 365 ASP A O 1
ATOM 2853 N N . GLU A 1 366 ? -20.956 16.294 23.252 1.00 85.06 366 GLU A N 1
ATOM 2854 C CA . GLU A 1 366 ? -21.468 17.483 23.938 1.00 85.06 366 GLU A CA 1
ATOM 2855 C C . GLU A 1 366 ? -20.502 18.016 25.015 1.00 85.06 366 GLU A C 1
ATOM 2857 O O . GLU A 1 366 ? -20.887 18.911 25.770 1.00 85.06 366 GLU A O 1
ATOM 2862 N N . ASP A 1 367 ? -19.279 17.473 25.103 1.00 82.44 367 ASP A N 1
ATOM 2863 C CA . ASP A 1 367 ? -18.242 17.845 26.080 1.00 82.44 367 ASP A CA 1
ATOM 2864 C C . ASP A 1 367 ? -18.751 17.833 27.540 1.00 82.44 367 ASP A C 1
ATOM 2866 O O . ASP A 1 367 ? -18.557 18.778 28.309 1.00 82.44 367 ASP A O 1
ATOM 2870 N N . TRP A 1 368 ? -19.478 16.782 27.936 1.00 83.88 368 TRP A N 1
ATOM 2871 C CA . TRP A 1 368 ? -19.970 16.645 29.311 1.00 83.88 368 TRP A CA 1
ATOM 2872 C C . TRP A 1 368 ? -18.904 16.040 30.224 1.00 83.88 368 TRP A C 1
ATOM 2874 O O . TRP A 1 368 ? -18.263 15.045 29.884 1.00 83.88 368 TRP A O 1
ATOM 2884 N N . ASP A 1 369 ? -18.808 16.579 31.441 1.00 81.38 369 ASP A N 1
ATOM 2885 C CA . ASP A 1 369 ? -17.979 16.003 32.499 1.00 81.38 369 ASP A CA 1
ATOM 2886 C C . ASP A 1 369 ? -18.407 14.561 32.813 1.00 81.38 369 ASP A C 1
ATOM 2888 O O . ASP A 1 369 ? -19.595 14.257 32.991 1.00 81.38 369 ASP A O 1
ATOM 2892 N N . ILE A 1 370 ? -17.418 13.677 32.931 1.00 87.44 370 ILE A N 1
ATOM 2893 C CA . ILE A 1 370 ? -17.579 12.312 33.427 1.00 87.44 370 ILE A CA 1
ATOM 2894 C C . ILE A 1 370 ? -16.758 12.097 34.701 1.00 87.44 370 ILE A C 1
ATOM 2896 O O . ILE A 1 370 ? -15.773 12.789 34.941 1.00 87.44 370 ILE A O 1
ATOM 2900 N N . GLU A 1 371 ? -17.151 11.110 35.510 1.00 84.12 371 GLU A N 1
ATOM 2901 C CA . GLU A 1 371 ? -16.570 10.869 36.843 1.00 84.12 371 GLU A CA 1
ATOM 2902 C C . GLU A 1 371 ? -15.058 10.611 36.827 1.00 84.12 371 GLU A C 1
ATOM 2904 O O . GLU A 1 371 ? -14.393 10.831 37.837 1.00 84.12 371 GLU A O 1
ATOM 2909 N N . CYS A 1 372 ? -14.489 10.149 35.707 1.00 86.31 372 CYS A N 1
ATOM 2910 C CA . CYS A 1 372 ? -13.053 9.904 35.657 1.00 86.31 372 CYS A CA 1
ATOM 2911 C C . CYS A 1 372 ? -12.237 11.191 35.829 1.00 86.31 372 CYS A C 1
ATOM 2913 O O . CYS A 1 372 ? -11.148 11.102 36.379 1.00 86.31 372 CYS A O 1
ATOM 2915 N N . TRP A 1 373 ? -12.757 12.368 35.453 1.00 87.69 373 TRP A N 1
ATOM 2916 C CA . TRP A 1 373 ? -12.062 13.652 35.625 1.00 87.69 373 TRP A CA 1
ATOM 2917 C C . TRP A 1 373 ? -11.797 14.027 37.089 1.00 87.69 373 TRP A C 1
ATOM 2919 O O . TRP A 1 373 ? -10.926 14.850 37.359 1.00 87.69 373 TRP A O 1
ATOM 2929 N N . ASP A 1 374 ? -12.505 13.408 38.038 1.00 90.94 374 ASP A N 1
ATOM 2930 C CA . ASP A 1 374 ? -12.290 13.622 39.472 1.00 90.94 374 ASP A CA 1
ATOM 2931 C C . ASP A 1 374 ? -11.182 12.722 40.060 1.00 90.94 374 ASP A C 1
ATOM 2933 O O . ASP A 1 374 ? -10.844 12.871 41.237 1.00 90.94 374 ASP A O 1
ATOM 2937 N N . LYS A 1 375 ? -10.625 11.784 39.276 1.00 92.50 375 LYS A N 1
ATOM 2938 C CA . LYS A 1 375 ? -9.585 10.840 39.714 1.00 92.50 375 LYS A CA 1
ATOM 2939 C C . LYS A 1 375 ? -8.173 11.342 39.396 1.00 92.50 375 LYS A C 1
ATOM 2941 O O . LYS A 1 375 ? -7.891 11.813 38.293 1.00 92.50 375 LYS A O 1
ATOM 2946 N N . TYR A 1 376 ? -7.252 11.138 40.333 1.00 92.94 376 TYR A N 1
ATOM 2947 C CA . TYR A 1 376 ? -5.809 11.237 40.094 1.00 92.94 376 TYR A CA 1
ATOM 2948 C C . TYR A 1 376 ? -5.274 9.988 39.376 1.00 92.94 376 TYR A C 1
ATOM 2950 O O . TYR A 1 376 ? -5.850 8.905 39.486 1.00 92.94 376 TYR A O 1
ATOM 2958 N N . TRP A 1 377 ? -4.134 10.110 38.681 1.00 93.25 377 TRP A N 1
ATOM 2959 C CA . TRP A 1 377 ? -3.536 9.008 37.908 1.00 93.25 377 TRP A CA 1
ATOM 2960 C C . TRP A 1 377 ? -3.356 7.721 38.734 1.00 93.25 377 TRP A C 1
ATOM 2962 O O . TRP A 1 377 ? -3.650 6.612 38.291 1.00 93.25 377 TRP A O 1
ATOM 2972 N N . ASP A 1 378 ? -2.901 7.863 39.974 1.00 93.56 378 ASP A N 1
ATOM 2973 C CA . ASP A 1 378 ? -2.645 6.777 40.918 1.00 93.56 378 ASP A CA 1
ATOM 2974 C C . ASP A 1 378 ? -3.919 6.113 41.476 1.00 93.56 378 ASP A C 1
ATOM 2976 O O . ASP A 1 378 ? -3.829 5.025 42.047 1.00 93.56 378 ASP A O 1
ATOM 2980 N N . GLU A 1 379 ? -5.099 6.704 41.261 1.00 94.75 379 GLU A N 1
ATOM 2981 C CA . GLU A 1 379 ? -6.396 6.132 41.647 1.00 94.75 379 GLU A CA 1
ATOM 2982 C C . GLU A 1 379 ? -6.991 5.199 40.581 1.00 94.75 379 GLU A C 1
ATOM 2984 O O . GLU A 1 379 ? -7.924 4.451 40.886 1.00 94.75 379 GLU A O 1
ATOM 2989 N N . PHE A 1 380 ? -6.459 5.213 39.354 1.00 95.06 380 PHE A N 1
ATOM 2990 C CA . PHE A 1 380 ? -6.877 4.295 38.295 1.00 95.06 380 PHE A CA 1
ATOM 2991 C C . PHE A 1 380 ? -6.280 2.899 38.474 1.00 95.06 380 PHE A C 1
ATOM 2993 O O . PHE A 1 380 ? -5.095 2.744 38.805 1.00 95.06 380 PHE A O 1
ATOM 3000 N N . ASP A 1 381 ? -7.091 1.876 38.202 1.00 94.94 381 ASP A N 1
ATOM 3001 C CA . ASP A 1 381 ? -6.595 0.508 38.051 1.00 94.94 381 ASP A CA 1
ATOM 3002 C C . ASP A 1 381 ? -5.813 0.326 36.731 1.00 94.94 381 ASP A C 1
ATOM 3004 O O . ASP A 1 381 ? -5.773 1.217 35.879 1.00 94.94 381 ASP A O 1
ATOM 3008 N N . ASP A 1 382 ? -5.133 -0.811 36.570 1.00 93.62 382 ASP A N 1
ATOM 3009 C CA . ASP A 1 382 ? -4.276 -1.054 35.399 1.00 93.62 382 ASP A CA 1
ATOM 3010 C C . ASP A 1 382 ? -5.074 -1.104 34.081 1.00 93.62 382 ASP A C 1
ATOM 3012 O O . ASP A 1 382 ? -4.545 -0.773 33.022 1.00 93.62 382 ASP A O 1
ATOM 3016 N N . GLU A 1 383 ? -6.350 -1.494 34.128 1.00 94.38 383 GLU A N 1
ATOM 3017 C CA . GLU A 1 383 ? -7.222 -1.523 32.953 1.00 94.38 383 GLU A CA 1
ATOM 3018 C C . GLU A 1 383 ? -7.662 -0.107 32.556 1.00 94.38 383 GLU A C 1
ATOM 3020 O O . GLU A 1 383 ? -7.612 0.245 31.376 1.00 94.38 383 GLU A O 1
ATOM 3025 N N . GLU A 1 384 ? -8.040 0.720 33.534 1.00 95.06 384 GLU A N 1
ATOM 3026 C CA . GLU A 1 384 ? -8.365 2.135 33.344 1.00 95.06 384 GLU A CA 1
ATOM 3027 C C . GLU A 1 384 ? -7.149 2.914 32.811 1.00 95.06 384 GLU A C 1
ATOM 3029 O O . GLU A 1 384 ? -7.265 3.630 31.816 1.00 95.06 384 GLU A O 1
ATOM 3034 N N . LYS A 1 385 ? -5.955 2.717 33.391 1.00 95.81 385 LYS A N 1
ATOM 3035 C CA . LYS A 1 385 ? -4.708 3.328 32.889 1.00 95.81 385 LYS A CA 1
ATOM 3036 C C . LYS A 1 385 ? -4.415 2.925 31.453 1.00 95.81 385 LYS A C 1
ATOM 3038 O O . LYS A 1 385 ? -4.079 3.774 30.632 1.00 95.81 385 LYS A O 1
ATOM 3043 N N . ARG A 1 386 ? -4.586 1.645 31.118 1.00 95.38 386 ARG A N 1
ATOM 3044 C CA . ARG A 1 386 ? -4.366 1.171 29.751 1.00 95.38 386 ARG A CA 1
ATOM 3045 C C . ARG A 1 386 ? -5.365 1.780 28.766 1.00 95.38 386 ARG A C 1
ATOM 3047 O O . ARG A 1 386 ? -4.968 2.154 27.667 1.00 95.38 386 ARG A O 1
ATOM 3054 N N . ALA A 1 387 ? -6.630 1.953 29.154 1.00 95.50 387 ALA A N 1
ATOM 3055 C CA . ALA A 1 387 ? -7.610 2.676 28.341 1.00 95.50 387 ALA A CA 1
ATOM 3056 C C . ALA A 1 387 ? -7.215 4.154 28.138 1.00 95.50 387 ALA A C 1
ATOM 3058 O O . ALA A 1 387 ? -7.309 4.672 27.025 1.00 95.50 387 ALA A O 1
ATOM 3059 N N . LEU A 1 388 ? -6.698 4.819 29.173 1.00 96.38 388 LEU A N 1
ATOM 3060 C CA . LEU A 1 388 ? -6.168 6.183 29.074 1.00 96.38 388 LEU A CA 1
ATOM 3061 C C . LEU A 1 388 ? -4.944 6.274 28.146 1.00 96.38 388 LEU A C 1
ATOM 3063 O O . LEU A 1 388 ? -4.877 7.176 27.309 1.00 96.38 388 LEU A O 1
ATOM 3067 N N . HIS A 1 389 ? -4.037 5.298 28.187 1.00 96.25 389 HIS A N 1
ATOM 3068 C CA . HIS A 1 389 ? -2.923 5.209 27.238 1.00 96.25 389 HIS A CA 1
ATOM 3069 C C . HIS A 1 389 ? -3.391 5.071 25.783 1.00 96.25 389 HIS A C 1
ATOM 3071 O O . HIS A 1 389 ? -2.798 5.660 24.878 1.00 96.25 389 HIS A O 1
ATOM 3077 N N . VAL A 1 390 ? -4.507 4.374 25.531 1.00 95.81 390 VAL A N 1
ATOM 3078 C CA . VAL A 1 390 ? -5.103 4.290 24.184 1.00 95.81 390 VAL A CA 1
ATOM 3079 C C . VAL A 1 390 ? -5.542 5.663 23.664 1.00 95.81 390 VAL A C 1
ATOM 3081 O O . VAL A 1 390 ? -5.346 5.961 22.479 1.00 95.81 390 VAL A O 1
ATOM 3084 N N . LEU A 1 391 ? -6.080 6.510 24.540 1.00 93.62 391 LEU A N 1
ATOM 3085 C CA . LEU A 1 391 ? -6.442 7.898 24.235 1.00 93.62 391 LEU A CA 1
ATOM 3086 C C . LEU A 1 391 ? -5.215 8.802 24.040 1.00 93.62 391 LEU A C 1
ATOM 3088 O O . LEU A 1 391 ? -5.307 9.803 23.335 1.00 93.62 391 LEU A O 1
ATOM 3092 N N . GLY A 1 392 ? -4.059 8.409 24.580 1.00 94.19 392 GLY A N 1
ATOM 3093 C CA . GLY A 1 392 ? -2.817 9.183 24.561 1.00 94.19 392 GLY A CA 1
ATOM 3094 C C . GLY A 1 392 ? -2.520 9.904 25.877 1.00 94.19 392 GLY A C 1
ATOM 3095 O O . GLY A 1 392 ? -1.600 10.717 25.925 1.00 94.19 392 GLY A O 1
ATOM 3096 N N . TYR A 1 393 ? -3.278 9.615 26.938 1.00 94.50 393 TYR A N 1
ATOM 3097 C CA . TYR A 1 393 ? -2.961 10.077 28.285 1.00 94.50 393 TYR A CA 1
ATOM 3098 C C . TYR A 1 393 ? -1.918 9.172 28.938 1.00 94.50 393 TYR A C 1
ATOM 3100 O O . TYR A 1 393 ? -1.918 7.951 28.782 1.00 94.50 393 TYR A O 1
ATOM 3108 N N . TYR A 1 394 ? -1.043 9.781 29.720 1.00 89.44 394 TYR A N 1
ATOM 3109 C CA . TYR A 1 394 ? -0.111 9.115 30.622 1.00 89.44 394 TYR A CA 1
ATOM 3110 C C . TYR A 1 394 ? 0.100 10.008 31.848 1.00 89.44 394 TYR A C 1
ATOM 3112 O O . TYR A 1 394 ? -0.466 11.097 31.924 1.00 89.44 394 TYR A O 1
ATOM 3120 N N . VAL A 1 395 ? 0.917 9.569 32.808 1.00 89.31 395 VAL A N 1
ATOM 3121 C CA . VAL A 1 395 ? 1.039 10.201 34.138 1.00 89.31 395 VAL A CA 1
ATOM 3122 C C . VAL A 1 395 ? 1.283 11.719 34.136 1.00 89.31 395 VAL A C 1
ATOM 3124 O O . VAL A 1 395 ? 0.898 12.382 35.091 1.00 89.31 395 VAL A O 1
ATOM 3127 N N . HIS A 1 396 ? 1.900 12.282 33.091 1.00 87.81 396 HIS A N 1
ATOM 3128 C CA . HIS A 1 396 ? 2.178 13.724 33.003 1.00 87.81 396 HIS A CA 1
ATOM 3129 C C . HIS A 1 396 ? 1.148 14.527 32.202 1.00 87.81 396 HIS A C 1
ATOM 3131 O O . HIS A 1 396 ? 1.175 15.755 32.241 1.00 87.81 396 HIS A O 1
ATOM 3137 N N . THR A 1 397 ? 0.281 13.858 31.442 1.00 88.38 397 THR A N 1
ATOM 3138 C CA . THR A 1 397 ? -0.713 14.506 30.568 1.00 88.38 397 THR A CA 1
ATOM 3139 C C . THR A 1 397 ? -2.155 14.319 31.027 1.00 88.38 397 THR A C 1
ATOM 3141 O O . THR A 1 397 ? -3.035 14.961 30.453 1.00 88.38 397 THR A O 1
ATOM 3144 N N . TRP A 1 398 ? -2.380 13.471 32.036 1.00 90.50 398 TRP A N 1
ATOM 3145 C CA . TRP A 1 398 ? -3.604 13.404 32.835 1.00 90.50 398 TRP A CA 1
ATOM 3146 C C . TRP A 1 398 ? -3.556 14.437 33.963 1.00 90.50 398 TRP A C 1
ATOM 3148 O O . TRP A 1 398 ? -4.524 15.218 34.095 1.00 90.50 398 TRP A O 1
#

Solvent-accessible surface area (backbone atoms only — not comparable to full-atom values): 22733 Å² total; per-residue (Å²): 68,38,46,27,40,81,85,73,16,20,39,26,58,55,95,40,34,63,37,33,62,37,81,60,95,48,55,39,24,25,32,47,61,30,49,44,99,50,90,76,30,26,31,42,30,36,66,64,76,65,16,25,40,36,44,49,95,87,13,50,56,32,38,71,33,86,62,84,55,74,44,21,30,27,34,75,44,79,42,59,61,29,29,31,45,28,43,70,83,66,18,26,38,30,47,45,96,87,35,51,58,41,32,72,35,85,66,84,52,76,48,24,35,28,33,36,33,44,58,28,29,40,30,45,95,90,53,20,25,43,28,58,48,100,89,37,73,44,67,79,40,76,66,85,53,75,40,26,38,23,45,32,38,29,56,96,33,29,37,33,36,32,34,72,86,63,25,25,46,24,59,57,99,88,48,78,43,64,37,82,63,88,48,71,51,24,41,24,37,42,38,77,42,93,84,71,71,42,42,24,41,27,40,82,90,67,53,71,46,89,40,29,59,46,66,54,54,78,76,80,80,82,82,84,87,87,85,90,89,86,82,90,84,88,86,88,88,81,86,88,85,89,88,87,85,92,83,86,82,81,85,80,76,82,83,77,72,89,70,81,80,57,67,56,93,88,36,41,47,45,52,21,47,40,75,89,53,50,57,90,74,44,54,73,69,43,44,52,22,42,42,72,62,69,42,48,62,68,40,56,66,62,67,55,90,52,83,62,75,78,48,52,70,88,71,48,52,74,69,44,45,52,21,41,47,62,29,45,51,44,66,47,26,66,70,50,47,44,64,93,60,48,54,90,75,47,53,70,71,44,48,54,26,37,46,73,63,68,43,48,60,68,42,55,64,66,71,48,90,54,78,56,80,80,56,56,77,88,73,49,53,75,62,56,47,43,29,37,21,43,34,48,37,47,90,89,73,107

InterPro domains:
  IPR008999 Actin-crosslinking [SSF50405] (3-115)
  IPR008999 Actin-crosslinking [SSF50405] (120-193)
  IPR022768 Fascin-like domain [PF06268] (42-115)